Protein AF-0000000087744226 (afdb_homodimer)

Secondary structure (DSSP, 8-state):
-----HHHHHHHHHHHHHHHHHHHHHHHHHHHHHHHHHHHTBPPBTTBS---S-SS-SSB-SHHHHHHTSTT--HHHHHHHHHHHHHHHHHHHHHHHHHHHHHHHH---TTHHHHHHHHHHHHHS-GGGGHHHHHHHHHTTT-SGGGHHHHHHHHHHHTGGGG-HHHHHHHHHS-HHHHHHHHHTT--HHHHIIIIIHHHTHHHHHHHHHHHHHHHHH--HHHHHHHTT-GGG--HHHHHHHHHHSS-HHHHHHHHHHHHHHHHHHHHHHHHHHHHHHHHHHHHTTTT-/---S-HHHHHHHHHHHHHHHHHHHHHHHHHHHHHHHHHHHTBPPBTTBS---S-SS-SSB--HHHHHHTSTT--HHHHHHHHHHHHHHHHHHHHHHHHHHHHHHHH---TTHHHHHHHHHHHHHS-GGGGHHHHHHHHHTTT-SGGGHHHHHHHHHHHTGGGG-HHHHHHHHHS-HHHHHHHHHTT--HHHHIIIIIHHHTHHHHHHHHHHHHHHHHH--HHHHHHHTT-GGG--HHHHHHHHHHSS-HHHHHHHHHHHHHHHHHHHHHHHHHHHHHHHHHHHHTTTT-

Nearest PDB structures (foldseek):
  3puv-assembly1_G  TM=8.448E-01  e=1.034E-12  Escherichia coli K-12
  2r6g-assembly1_G  TM=8.530E-01  e=6.838E-12  Escherichia coli K-12
  4jbw-assembly2_I  TM=7.972E-01  e=7.660E-11  Escherichia coli K-12
  7cad-assembly1_B  TM=7.937E-01  e=3.753E-08  Mycolicibacterium smegmatis MC2 155
  8y5f-assembly1_C  TM=8.596E-01  e=2.780E-06  Escherichia coli

Organism: Butyrivibrio fibrisolvens (NCBI:txid831)

Sequence (578 aa):
MAEPKLHKQHNALGNAIAYILLVILSIIWLFPFVCIVLQSFRAPTEGGGGMVAYLIPKQFSLDSYRWLFSADSNFVRWFGNTFIIAFFIAIGQTCFVLMVSYALSRIRFAGRTLLMKFWLILGMFPGFLSMICLYFLLKNIGLTQAGAIPGLILVGVASSGMGYYVCKGFFDTIPKTLDEAARIDGASRARIFFTMLLPLSKPIIIYQALIAFMAPWCDYIFASYIAFGYSKSYNVAVGLYDWVNTNDYQGYFTRFCAGGVLIAVPITALFMSLQKYYVEGVTGGAVKGMAEPKLHKQHNALGNAIAYILLVILSIIWLFPFVCIVLQSFRAPTEGGGGMVAYLIPKQFSLDSYRWLFSADSNFVRWFGNTFIIAFFIAIGQTCFVLMVSYALSRIRFAGRTLLMKFWLILGMFPGFLSMICLYFLLKNIGLTQAGAIPGLILVGVASSGMGYYVCKGFFDTIPKTLDEAARIDGASRARIFFTMLLPLSKPIIIYQALIAFMAPWCDYIFASYIAFGYSKSYNVAVGLYDWVNTNDYQGYFTRFCAGGVLIAVPITALFMSLQKYYVEGVTGGAVKG

InterPro domains:
  IPR000515 ABC transporter type 1, transmembrane domain MetI-like [PF00528] (106-279)
  IPR000515 ABC transporter type 1, transmembrane domain MetI-like [PS50928] (79-274)
  IPR000515 ABC transporter type 1, transmembrane domain MetI-like [cd06261] (79-254)
  IPR035906 MetI-like superfamily [G3DSA:1.10.3720.10] (5-276)
  IPR035906 MetI-like superfamily [SSF161098] (11-289)
  IPR050901 Binding-protein-dependent ABC transporter permease [PTHR32243] (1-289)

Foldseek 3Di:
DPDPPPVVVVVVVVVVVVVVVVVVVVVVVCVVLLQLVQLLQADADPQASADDPDRHHPDGHNVLVVVCPDPVHCNVLLAVLLQLLLVLLLVLLLVLLLVLLLCLQQPDDPCSVVVLVVLLVVVVPDPLVCLVVLLVVCVVVPCFQVNVSVSSSVCSNVSNNSVNVVVSVVLNVPDCVVVVVVVVVPDDSVCCSPPPSCVLRLQVSLVSSLVSSCVSLQDASNSCVRSVPNVSNHHNNVVLVCCCPDPPSRHCVSSSSNSVVVSVVVSVVSCVVRVVSNVCSVVVVPPPD/DPDDPVVVVVVVVVVVVVVVVVVVVVVVVCVVLLQLVQLLQADADPQASADDPDRHHPDGHNVLVVVCPDPVHCNVLLAVLLQLLLVLLLVLLLVLLLVLLLCLQQPDDPCSVVVLVVLLVVVVPDPLVCLVVLLVVCVVVPCFQVNVSVSSSCCSNVSNNSVNVVVSVVLNVPDCVVVVVVVVVPDDSVCCSPPPSCVLRLQVSLVSSLVSSCVSLQDASNSCVRSVPNVSNHHNNNVLVCCCPPPPSRHCVSSSSNSVVVSVVVSVVSCVVRVVVNVCSVVVVPPPD

pLDDT: mean 85.24, std 14.45, range [29.61, 98.56]

Structure (mmCIF, N/CA/C/O backbone):
data_AF-0000000087744226-model_v1
#
loop_
_entity.id
_entity.type
_entity.pdbx_description
1 polymer 'Sugar ABC transporter permease'
#
loop_
_atom_site.group_PDB
_atom_site.id
_atom_site.type_symbol
_atom_site.label_atom_id
_atom_site.label_alt_id
_atom_site.label_comp_id
_atom_site.label_asym_id
_atom_site.label_entity_id
_atom_site.label_seq_id
_atom_site.pdbx_PDB_ins_code
_atom_site.Cartn_x
_atom_site.Cartn_y
_atom_site.Cartn_z
_atom_site.occupancy
_atom_site.B_iso_or_equiv
_atom_site.auth_seq_id
_atom_site.auth_comp_id
_atom_site.auth_asym_id
_atom_site.auth_atom_id
_atom_site.pdbx_PDB_model_num
ATOM 1 N N . MET A 1 1 ? -30.344 44.625 16.703 1 35.47 1 MET A N 1
ATOM 2 C CA . MET A 1 1 ? -30.25 44.281 15.289 1 35.47 1 MET A CA 1
ATOM 3 C C . MET A 1 1 ? -30.188 42.75 15.102 1 35.47 1 MET A C 1
ATOM 5 O O . MET A 1 1 ? -29.453 42.062 15.812 1 35.47 1 MET A O 1
ATOM 9 N N . ALA A 1 2 ? -31.25 42.156 14.57 1 42.09 2 ALA A N 1
ATOM 10 C CA . ALA A 1 2 ? -31.547 40.75 14.383 1 42.09 2 ALA A CA 1
ATOM 11 C C . ALA A 1 2 ? -30.406 40.031 13.664 1 42.09 2 ALA A C 1
ATOM 13 O O . ALA A 1 2 ? -30 40.438 12.578 1 42.09 2 ALA A O 1
ATOM 14 N N . GLU A 1 3 ? -29.453 39.438 14.25 1 42.97 3 GLU A N 1
ATOM 15 C CA . GLU A 1 3 ? -28.297 38.719 13.758 1 42.97 3 GLU A CA 1
ATOM 16 C C . GLU A 1 3 ? -28.688 37.719 12.656 1 42.97 3 GLU A C 1
ATOM 18 O O . GLU A 1 3 ? -29.703 37.031 12.766 1 42.97 3 GLU A O 1
ATOM 23 N N . PRO A 1 4 ? -28.391 37.969 11.352 1 43.38 4 PRO A N 1
ATOM 24 C CA . PRO A 1 4 ? -28.844 37.312 10.125 1 43.38 4 PRO A CA 1
ATOM 25 C C . PRO A 1 4 ? -28.984 35.781 10.281 1 43.38 4 PRO A C 1
ATOM 27 O O . PRO A 1 4 ? -28.016 35.094 10.609 1 43.38 4 PRO A O 1
ATOM 30 N N . LYS A 1 5 ? -30 35.219 10.672 1 45.22 5 LYS A N 1
ATOM 31 C CA . LYS A 1 5 ? -30.547 33.875 10.75 1 45.22 5 LYS A CA 1
ATOM 32 C C . LYS A 1 5 ? -30.328 33.094 9.445 1 45.22 5 LYS A C 1
ATOM 34 O O . LYS A 1 5 ? -30.609 31.906 9.375 1 45.22 5 LYS A O 1
ATOM 39 N N . LEU A 1 6 ? -30.438 33.719 8.305 1 45.56 6 LEU A N 1
ATOM 40 C CA . LEU A 1 6 ? -30.516 33.188 6.938 1 45.56 6 LEU A CA 1
ATOM 41 C C . LEU A 1 6 ? -29.312 32.312 6.633 1 45.56 6 LEU A C 1
ATOM 43 O O . LEU A 1 6 ? -29.422 31.375 5.824 1 45.56 6 LEU A O 1
ATOM 47 N N . HIS A 1 7 ? -28.109 32.625 7.105 1 47.34 7 HIS A N 1
ATOM 48 C CA . HIS A 1 7 ? -26.828 32.031 6.715 1 47.34 7 HIS A CA 1
ATOM 49 C C . HIS A 1 7 ? -26.625 30.656 7.328 1 47.34 7 HIS A C 1
ATOM 51 O O . HIS A 1 7 ? -25.766 29.891 6.891 1 47.34 7 HIS A O 1
ATOM 57 N N . LYS A 1 8 ? -27.5 30.422 8.414 1 50.66 8 LYS A N 1
ATOM 58 C CA . LYS A 1 8 ? -27.406 29.156 9.133 1 50.66 8 LYS A CA 1
ATOM 59 C C . LYS A 1 8 ? -28.078 28.031 8.352 1 50.66 8 LYS A C 1
ATOM 61 O O . LYS A 1 8 ? -27.625 26.891 8.406 1 50.66 8 LYS A O 1
ATOM 66 N N . GLN A 1 9 ? -29.203 28.344 7.648 1 52.25 9 GLN A N 1
ATOM 67 C CA . GLN A 1 9 ? -30.062 27.359 7.012 1 52.25 9 GLN A CA 1
ATOM 68 C C . GLN A 1 9 ? -29.359 26.688 5.828 1 52.25 9 GLN A C 1
ATOM 70 O O . GLN A 1 9 ? -29.516 25.5 5.594 1 52.25 9 GLN A O 1
ATOM 75 N N . HIS A 1 10 ? -28.703 27.484 4.961 1 56.56 10 HIS A N 1
ATOM 76 C CA . HIS A 1 10 ? -28.047 26.984 3.756 1 56.56 10 HIS A CA 1
ATOM 77 C C . HIS A 1 10 ? -26.938 26 4.102 1 56.56 10 HIS A C 1
ATOM 79 O O . HIS A 1 10 ? -26.719 25.016 3.381 1 56.56 10 HIS A O 1
ATOM 85 N N . ASN A 1 11 ? -26.516 26.078 5.367 1 68.31 11 ASN A N 1
ATOM 86 C CA . ASN A 1 11 ? -25.453 25.172 5.82 1 68.31 11 ASN A CA 1
ATOM 87 C C . ASN A 1 11 ? -26.016 23.828 6.262 1 68.31 11 ASN A C 1
ATOM 89 O O . ASN A 1 11 ? -25.375 22.797 6.082 1 68.31 11 ASN A O 1
ATOM 93 N N . ALA A 1 12 ? -27.406 23.891 6.492 1 74.94 12 ALA A N 1
ATOM 94 C CA . ALA A 1 12 ? -28.016 22.672 7.027 1 74.94 12 ALA A CA 1
ATOM 95 C C . ALA A 1 12 ? -28.297 21.672 5.922 1 74.94 12 ALA A C 1
ATOM 97 O O . ALA A 1 12 ? -28.062 20.469 6.098 1 74.94 12 ALA A O 1
ATOM 98 N N . LEU A 1 13 ? -28.766 22.188 4.766 1 77.56 13 LEU A N 1
ATOM 99 C CA . LEU A 1 13 ? -29.062 21.297 3.65 1 77.56 1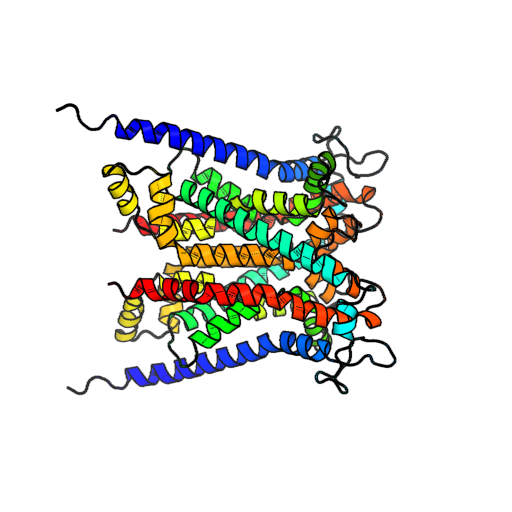3 LEU A CA 1
ATOM 100 C C . LEU A 1 13 ? -27.781 20.688 3.094 1 77.56 13 LEU A C 1
ATOM 102 O O . LEU A 1 13 ? -27.734 19.484 2.805 1 77.56 13 LEU A O 1
ATOM 106 N N . GLY A 1 14 ? -26.828 21.469 2.943 1 75.88 14 GLY A N 1
ATOM 107 C CA . GLY A 1 14 ? -25.531 20.969 2.484 1 75.88 14 GLY A CA 1
ATOM 108 C C . GLY A 1 14 ? -24.922 19.938 3.416 1 75.88 14 GLY A C 1
ATOM 109 O O . GLY A 1 14 ? -24.406 18.922 2.967 1 75.88 14 GLY A O 1
ATOM 110 N N . ASN A 1 15 ? -25.125 20.141 4.645 1 79.88 15 ASN A N 1
ATOM 111 C CA . ASN A 1 15 ? -24.641 19.203 5.645 1 79.88 15 ASN A CA 1
ATOM 112 C C . ASN A 1 15 ? -25.422 17.891 5.605 1 79.88 15 ASN A C 1
ATOM 114 O O . ASN A 1 15 ? -24.828 16.812 5.723 1 79.88 15 ASN A O 1
ATOM 118 N N . ALA A 1 16 ? -26.703 18.078 5.402 1 84.62 16 ALA A N 1
ATOM 119 C CA . ALA A 1 16 ? -27.547 16.891 5.34 1 84.62 16 ALA A CA 1
ATOM 120 C C . ALA A 1 16 ? -27.188 16.031 4.129 1 84.62 16 ALA A C 1
ATOM 122 O O . ALA A 1 16 ? -27.109 14.805 4.23 1 84.62 16 ALA A O 1
ATOM 123 N N . ILE A 1 17 ? -26.953 16.641 3.064 1 84.81 17 ILE A N 1
ATOM 124 C CA . ILE A 1 17 ? -26.609 15.93 1.838 1 84.81 17 ILE A CA 1
ATOM 125 C C . ILE A 1 17 ? -25.266 15.234 2.012 1 84.81 17 ILE A C 1
ATOM 127 O O . ILE A 1 17 ? -25.109 14.062 1.646 1 84.81 17 ILE A O 1
ATOM 131 N N . ALA A 1 18 ? -24.359 15.93 2.559 1 82.69 18 ALA A N 1
ATOM 132 C CA . ALA A 1 18 ? -23.047 15.352 2.801 1 82.69 18 ALA A CA 1
ATOM 133 C C . ALA A 1 18 ? -23.141 14.148 3.734 1 82.69 18 ALA A C 1
ATOM 135 O O . ALA A 1 18 ? -22.5 13.117 3.504 1 82.69 18 ALA A O 1
ATOM 136 N N . TYR A 1 19 ? -23.969 14.289 4.648 1 85.44 19 TYR A N 1
ATOM 137 C CA . TYR A 1 19 ? -24.156 13.211 5.613 1 85.44 19 TYR A CA 1
ATOM 138 C C . TYR A 1 19 ? -24.781 11.984 4.953 1 85.44 19 TYR A C 1
ATOM 140 O O . TYR A 1 19 ? -24.297 10.867 5.141 1 85.44 19 TYR A O 1
ATOM 148 N N . ILE A 1 20 ? -25.719 12.195 4.215 1 89.94 20 ILE A N 1
ATOM 149 C CA . ILE A 1 20 ? -26.406 11.109 3.537 1 89.94 20 ILE A CA 1
ATOM 150 C C . ILE A 1 20 ? -25.453 10.414 2.568 1 89.94 20 ILE A C 1
ATOM 152 O O . ILE A 1 20 ? -25.406 9.18 2.508 1 89.94 20 ILE A O 1
ATOM 156 N N . LEU A 1 21 ? -24.672 11.164 1.922 1 89.19 21 LEU A N 1
ATOM 157 C CA . LEU A 1 21 ? -23.703 10.609 0.974 1 89.19 21 LEU A CA 1
ATOM 158 C C . LEU A 1 21 ? -22.656 9.773 1.691 1 89.19 21 LEU A C 1
ATOM 160 O O . LEU A 1 21 ? -22.297 8.688 1.226 1 89.19 21 LEU A O 1
ATOM 164 N N . LEU A 1 22 ? -22.281 10.242 2.793 1 89.75 22 LEU A N 1
ATOM 165 C CA . LEU A 1 22 ? -21.266 9.516 3.545 1 89.75 22 LEU A CA 1
ATOM 166 C C . LEU A 1 22 ? -21.828 8.219 4.117 1 89.75 22 LEU A C 1
ATOM 168 O O . LEU A 1 22 ? -21.125 7.207 4.176 1 89.75 22 LEU A O 1
ATOM 172 N N . VAL A 1 23 ? -23.031 8.25 4.48 1 88.62 23 VAL A N 1
ATOM 173 C CA . VAL A 1 23 ? -23.672 7.051 5.016 1 88.62 23 VAL A CA 1
ATOM 174 C C . VAL A 1 23 ? -23.844 6.02 3.906 1 88.62 23 VAL A C 1
ATOM 176 O O . VAL A 1 23 ? -23.562 4.836 4.102 1 88.62 23 VAL A O 1
ATOM 179 N N . ILE A 1 24 ? -24.266 6.438 2.756 1 91.38 24 ILE A N 1
ATOM 180 C CA . ILE A 1 24 ? -24.438 5.547 1.614 1 91.38 24 ILE A CA 1
ATOM 181 C C . ILE A 1 24 ? -23.109 4.926 1.224 1 91.38 24 ILE A C 1
ATOM 183 O O . ILE A 1 24 ? -23.016 3.719 0.978 1 91.38 24 ILE A O 1
ATOM 187 N N . LEU A 1 25 ? -22.125 5.75 1.229 1 90.06 25 LEU A N 1
ATOM 188 C CA . LEU A 1 25 ? -20.781 5.258 0.92 1 90.06 25 LEU A CA 1
ATOM 189 C C . LEU A 1 25 ? -20.328 4.215 1.941 1 90.06 25 LEU A C 1
ATOM 191 O O . LEU A 1 25 ? -19.734 3.201 1.578 1 90.06 25 LEU A O 1
ATOM 195 N N . SER A 1 26 ? -20.641 4.445 3.141 1 90.12 26 SER A N 1
ATOM 196 C CA . SER A 1 26 ? -20.281 3.516 4.211 1 90.12 26 SER A CA 1
ATOM 197 C C . SER A 1 26 ? -20.953 2.16 4.004 1 90.12 26 SER A C 1
ATOM 199 O O . SER A 1 26 ? -20.312 1.118 4.176 1 90.12 26 SER A O 1
ATOM 201 N N . ILE A 1 27 ? -22.172 2.201 3.605 1 90.06 27 ILE A N 1
ATOM 202 C CA . ILE A 1 27 ? -22.922 0.97 3.385 1 90.06 27 ILE A CA 1
ATOM 203 C C . ILE A 1 27 ? -22.328 0.204 2.207 1 90.06 27 ILE A C 1
ATOM 205 O O . ILE A 1 27 ? -22.156 -1.015 2.277 1 90.06 27 ILE A O 1
ATOM 209 N N . ILE A 1 28 ? -21.953 0.88 1.232 1 89 28 ILE A N 1
ATOM 210 C CA . ILE A 1 28 ? -21.375 0.267 0.045 1 89 28 ILE A CA 1
ATOM 211 C C . ILE A 1 28 ? -20.031 -0.361 0.4 1 89 28 ILE A C 1
ATOM 213 O O . ILE A 1 28 ? -19.734 -1.488 -0.007 1 89 28 ILE A O 1
ATOM 217 N N . TRP A 1 29 ? -19.266 0.322 1.21 1 89.62 29 TRP A N 1
ATOM 218 C CA . TRP A 1 29 ? -17.938 -0.163 1.576 1 89.62 29 TRP A CA 1
ATOM 219 C C . TRP A 1 29 ? -18.031 -1.354 2.523 1 89.62 29 TRP A C 1
ATOM 221 O O . TRP A 1 29 ? -17.156 -2.221 2.535 1 89.62 29 TRP A O 1
ATOM 231 N N . LEU A 1 30 ? -19.109 -1.407 3.238 1 89.69 30 LEU A N 1
ATOM 232 C CA . LEU A 1 30 ? -19.281 -2.453 4.242 1 89.69 30 LEU A CA 1
ATOM 233 C C . LEU A 1 30 ? -19.719 -3.762 3.59 1 89.69 30 LEU A C 1
ATOM 235 O O . LEU A 1 30 ? -19.531 -4.836 4.164 1 89.69 30 LEU A O 1
ATOM 239 N N . PHE A 1 31 ? -20.219 -3.709 2.498 1 89.5 31 PHE A N 1
ATOM 240 C CA . PHE A 1 31 ? -20.891 -4.84 1.857 1 89.5 31 PHE A CA 1
ATOM 241 C C . PHE A 1 31 ? -19.922 -6.012 1.702 1 89.5 31 PHE A C 1
ATOM 243 O O . PHE A 1 31 ? -20.203 -7.121 2.164 1 89.5 31 PHE A O 1
ATOM 250 N N . PRO A 1 32 ? -18.766 -5.793 1.055 1 89.5 32 PRO A N 1
ATOM 251 C CA . PRO A 1 32 ? -17.875 -6.941 0.864 1 89.5 32 PRO A CA 1
ATOM 252 C C . PRO A 1 32 ? -17.406 -7.551 2.184 1 89.5 32 PRO A C 1
ATOM 254 O O . PRO A 1 32 ? -17.188 -8.766 2.27 1 89.5 32 PRO A O 1
ATOM 257 N N . PHE A 1 33 ? -17.281 -6.781 3.15 1 89.44 33 PHE A N 1
ATOM 258 C CA . PHE A 1 33 ? -16.812 -7.258 4.445 1 89.44 33 PHE A CA 1
ATOM 259 C C . PHE A 1 33 ? -17.906 -8.047 5.16 1 89.44 33 PHE A C 1
ATOM 261 O O . PHE A 1 33 ? -17.641 -9.062 5.801 1 89.44 33 PHE A O 1
ATOM 268 N N . VAL A 1 34 ? -19.078 -7.551 5.035 1 90.56 34 VAL A N 1
ATOM 269 C CA . VAL A 1 34 ? -20.219 -8.281 5.605 1 90.56 34 VAL A CA 1
ATOM 270 C C . VAL A 1 34 ? -20.344 -9.633 4.914 1 90.56 34 VAL A C 1
ATOM 272 O O . VAL A 1 34 ? -20.609 -10.648 5.57 1 90.56 34 VAL A O 1
ATOM 275 N N . CYS A 1 35 ? -20.156 -9.625 3.65 1 90.69 35 CYS A N 1
ATOM 276 C CA . CYS A 1 35 ? -20.219 -10.867 2.887 1 90.69 35 CYS A CA 1
ATOM 277 C C . CYS A 1 35 ? -19.188 -11.875 3.393 1 90.69 35 CYS A C 1
ATOM 279 O O . CYS A 1 35 ? -19.516 -13.047 3.604 1 90.69 35 CYS A O 1
ATOM 281 N N . ILE A 1 36 ? -18.016 -11.453 3.559 1 90.38 36 ILE A N 1
ATOM 282 C CA . ILE A 1 36 ? -16.938 -12.328 4.008 1 90.38 36 ILE A CA 1
ATOM 283 C C . ILE A 1 36 ? -17.266 -12.883 5.391 1 90.38 36 ILE A C 1
ATOM 285 O O . ILE A 1 36 ? -17.078 -14.078 5.648 1 90.38 36 ILE A O 1
ATOM 289 N N . VAL A 1 37 ? -17.781 -12.07 6.238 1 92.44 37 VAL A N 1
ATOM 290 C CA . VAL A 1 37 ? -18.109 -12.492 7.594 1 92.44 37 VAL A CA 1
ATOM 291 C C . VAL A 1 37 ? -19.25 -13.523 7.555 1 92.44 37 VAL A C 1
ATOM 293 O O . VAL A 1 37 ? -19.156 -14.57 8.195 1 92.44 37 VAL A O 1
ATOM 296 N N . LEU A 1 38 ? -20.25 -13.242 6.789 1 93.12 38 LEU A N 1
ATOM 297 C CA . LEU A 1 38 ? -21.391 -14.156 6.703 1 93.12 38 LEU A CA 1
ATOM 298 C C . LEU A 1 38 ? -20.969 -15.484 6.086 1 93.12 38 LEU A C 1
ATOM 300 O O . LEU A 1 38 ? -21.359 -16.547 6.578 1 93.12 38 LEU A O 1
ATOM 304 N N . GLN A 1 39 ? -20.156 -15.438 5.055 1 91.56 39 GLN A N 1
ATOM 305 C CA . GLN A 1 39 ? -19.719 -16.656 4.379 1 91.56 39 GLN A CA 1
ATOM 306 C C . GLN A 1 39 ? -18.781 -17.469 5.254 1 91.56 39 GLN A C 1
ATOM 308 O O . GLN A 1 39 ? -18.672 -18.688 5.105 1 91.56 39 GLN A O 1
ATOM 313 N N . SER A 1 40 ? -18.078 -16.797 6.145 1 92.88 40 SER A N 1
ATOM 314 C CA . SER A 1 40 ? -17.172 -17.5 7.047 1 92.88 40 SER A CA 1
ATOM 315 C C . SER A 1 40 ? -17.938 -18.406 8.008 1 92.88 40 SER A C 1
ATOM 317 O O . SER A 1 40 ? -17.375 -19.344 8.562 1 92.88 40 SER A O 1
ATOM 319 N N . PHE A 1 41 ? -19.266 -18.172 8.188 1 94.69 41 PHE A N 1
ATOM 320 C CA . PHE A 1 41 ? -20.094 -18.969 9.102 1 94.69 41 PHE A CA 1
ATOM 321 C C . PHE A 1 41 ? -21.016 -19.891 8.328 1 94.69 41 PHE A C 1
ATOM 323 O O . PHE A 1 41 ? -21.875 -20.547 8.914 1 94.69 41 PHE A O 1
ATOM 330 N N . ARG A 1 42 ? -20.859 -19.938 7.094 1 92.69 42 ARG A N 1
ATOM 331 C CA . ARG A 1 42 ? -21.734 -20.781 6.289 1 92.69 42 ARG A CA 1
ATOM 332 C C . ARG A 1 42 ? -21.344 -22.25 6.414 1 92.69 42 ARG A C 1
ATOM 334 O O . ARG A 1 42 ? -20.156 -22.594 6.359 1 92.69 42 ARG A O 1
ATOM 341 N N . ALA A 1 43 ? -22.281 -23.141 6.477 1 89 43 ALA A N 1
ATOM 342 C CA . ALA A 1 43 ? -22.047 -24.578 6.547 1 89 43 ALA A CA 1
ATOM 343 C C . ALA A 1 43 ? -21.656 -25.141 5.184 1 89 43 ALA A C 1
ATOM 345 O O . ALA A 1 43 ? -22.047 -24.594 4.145 1 89 43 ALA A O 1
ATOM 346 N N . PRO A 1 44 ? -20.781 -26.156 5.254 1 78.25 44 PRO A N 1
ATOM 347 C CA . PRO A 1 44 ? -20.391 -26.766 3.984 1 78.25 44 PRO A CA 1
ATOM 348 C C . PRO A 1 44 ? -21.578 -27.344 3.209 1 78.25 44 PRO A C 1
ATOM 350 O O . PRO A 1 44 ? -22.516 -27.859 3.809 1 78.25 44 PRO A O 1
ATOM 353 N N . THR A 1 45 ? -21.703 -26.875 2.018 1 71.38 45 THR A N 1
ATOM 354 C CA . THR A 1 45 ? -22.734 -27.422 1.158 1 71.38 45 THR A CA 1
ATOM 355 C C . THR A 1 45 ? -22.234 -28.656 0.426 1 71.38 45 THR A C 1
ATOM 357 O O . THR A 1 45 ? -21.031 -28.953 0.441 1 71.38 45 THR A O 1
ATOM 360 N N . GLU A 1 46 ? -23.172 -29.609 -0.013 1 58.28 46 GLU A N 1
ATOM 361 C CA . GLU A 1 46 ? -22.891 -30.891 -0.66 1 58.28 46 GLU A CA 1
ATOM 362 C C . GLU A 1 46 ? -21.75 -30.75 -1.673 1 58.28 46 GLU A C 1
ATOM 364 O O . GLU A 1 46 ? -21 -31.688 -1.893 1 58.28 46 GLU A O 1
ATOM 369 N N . GLY A 1 47 ? -21.453 -29.609 -2.033 1 54.12 47 GLY A N 1
ATOM 370 C CA . GLY A 1 47 ? -20.391 -29.438 -3.01 1 54.12 47 GLY A CA 1
ATOM 371 C C . GLY A 1 47 ? -19.203 -28.656 -2.475 1 54.12 47 GLY A C 1
ATOM 372 O O . GLY A 1 47 ? -18.328 -28.219 -3.24 1 54.12 47 GLY A O 1
ATOM 373 N N . GLY A 1 48 ? -19.203 -28.641 -1.207 1 57.16 48 GLY A N 1
ATOM 374 C CA . GLY A 1 48 ? -18.062 -28 -0.581 1 57.16 48 GLY A CA 1
ATOM 375 C C . GLY A 1 48 ? -18.328 -26.562 -0.182 1 57.16 48 GLY A C 1
ATOM 376 O O . GLY A 1 48 ? -19.484 -26.125 -0.117 1 57.16 48 GLY A O 1
ATOM 377 N N . GLY A 1 49 ? -17.469 -25.938 0.37 1 57.5 49 GLY A N 1
ATOM 378 C CA . GLY A 1 49 ? -17.547 -24.562 0.854 1 57.5 49 GLY A CA 1
ATOM 379 C C . GLY A 1 49 ? -17.391 -23.531 -0.246 1 57.5 49 GLY A C 1
ATOM 380 O O . GLY A 1 49 ? -16.719 -22.516 -0.054 1 57.5 49 GLY A O 1
ATOM 381 N N . GLY A 1 50 ? -17.984 -23.984 -1.447 1 63.66 50 GLY A N 1
ATOM 382 C CA . GLY A 1 50 ? -17.797 -23.125 -2.607 1 63.66 50 GLY A CA 1
ATOM 383 C C . GLY A 1 50 ? -18.672 -21.891 -2.594 1 63.66 50 GLY A C 1
ATOM 384 O O . GLY A 1 50 ? -19.406 -21.656 -1.632 1 63.66 50 GLY A O 1
ATOM 385 N N . MET A 1 51 ? -18.594 -21.078 -3.574 1 68.94 51 MET A N 1
ATOM 386 C CA . MET A 1 51 ? -19.328 -19.828 -3.676 1 68.94 51 MET A CA 1
ATOM 387 C C . MET A 1 51 ? -20.797 -20.094 -3.998 1 68.94 51 MET A C 1
ATOM 389 O O . MET A 1 51 ? -21.125 -21.016 -4.738 1 68.94 51 MET A O 1
ATOM 393 N N . VAL A 1 52 ? -21.594 -19.406 -3.234 1 73.69 52 VAL A N 1
ATOM 394 C CA . VAL A 1 52 ? -23.031 -19.531 -3.445 1 73.69 52 VAL A CA 1
ATOM 395 C C . VAL A 1 52 ? -23.625 -18.172 -3.838 1 73.69 52 VAL A C 1
ATOM 397 O O . VAL A 1 52 ? -22.969 -17.141 -3.707 1 73.69 52 VAL A O 1
ATOM 400 N N . ALA A 1 53 ? -24.891 -18.172 -4.305 1 73.75 53 ALA A N 1
ATOM 401 C CA . ALA A 1 53 ? -25.531 -16.969 -4.824 1 73.75 53 ALA A CA 1
ATOM 402 C C . ALA A 1 53 ? -26.281 -16.219 -3.717 1 73.75 53 ALA A C 1
ATOM 404 O O . ALA A 1 53 ? -26.812 -15.125 -3.941 1 73.75 53 ALA A O 1
ATOM 405 N N . TYR A 1 54 ? -26.234 -16.844 -2.547 1 79.25 54 TYR A N 1
ATOM 406 C CA . TYR A 1 54 ? -26.938 -16.188 -1.456 1 79.25 54 TYR A CA 1
ATOM 407 C C . TYR A 1 54 ? -25.969 -15.594 -0.442 1 79.25 54 TYR A C 1
ATOM 409 O O . TYR A 1 54 ? -24.875 -16.125 -0.24 1 79.25 54 TYR A O 1
ATOM 417 N N . LEU A 1 55 ? -26.406 -14.555 0.12 1 83 55 LEU A N 1
ATOM 418 C CA . LEU A 1 55 ? -25.547 -13.82 1.056 1 83 55 LEU A CA 1
ATOM 419 C C . LEU A 1 55 ? -25.688 -14.391 2.465 1 83 55 LEU A C 1
ATOM 421 O O . LEU A 1 55 ? -24.672 -14.711 3.104 1 83 55 LEU A O 1
ATOM 425 N N . ILE A 1 56 ? -26.906 -14.594 2.902 1 88 56 ILE A N 1
ATOM 426 C CA . ILE A 1 56 ? -27.141 -15.094 4.25 1 88 56 ILE A CA 1
ATOM 427 C C . ILE A 1 56 ? -27.078 -16.625 4.25 1 88 56 ILE A C 1
ATOM 429 O O . ILE A 1 56 ? -27.812 -17.281 3.504 1 88 56 ILE A O 1
ATOM 433 N N . PRO A 1 57 ? -26.203 -17.078 5.02 1 90.38 57 PRO A N 1
ATOM 434 C CA . PRO A 1 57 ? -26.094 -18.531 5.055 1 90.38 57 PRO A CA 1
ATOM 435 C C . PRO A 1 57 ? -27.422 -19.219 5.391 1 90.38 57 PRO A C 1
ATOM 437 O O . PRO A 1 57 ? -28.156 -18.75 6.266 1 90.38 57 PRO A O 1
ATOM 440 N N . LYS A 1 58 ? -27.719 -20.266 4.727 1 89.44 58 LYS A N 1
ATOM 441 C CA . LYS A 1 58 ? -28.891 -21.062 5.031 1 89.44 58 LYS A CA 1
ATOM 442 C C . LYS A 1 58 ? -28.703 -21.859 6.32 1 89.44 58 LYS A C 1
ATOM 444 O O . LYS A 1 58 ? -29.656 -22.031 7.094 1 89.44 58 LYS A O 1
ATOM 449 N N . GLN A 1 59 ? -27.5 -22.297 6.48 1 91.69 59 GLN A N 1
ATOM 450 C CA . GLN A 1 59 ? -27.109 -22.969 7.715 1 91.69 59 GLN A CA 1
ATOM 451 C C . GLN A 1 59 ? -25.781 -22.422 8.234 1 91.69 59 GLN A C 1
ATOM 453 O O . GLN A 1 59 ? -24.781 -22.375 7.496 1 91.69 59 GLN A O 1
ATOM 458 N N . PHE A 1 60 ? -25.891 -22 9.43 1 94 60 PHE A N 1
ATOM 459 C CA . PHE A 1 60 ? -24.703 -21.453 10.078 1 94 60 PHE A CA 1
ATOM 460 C C . PHE A 1 60 ? -23.875 -22.578 10.695 1 94 60 PHE A C 1
ATOM 462 O O . PHE A 1 60 ? -24.422 -23.562 11.203 1 94 60 PHE A O 1
ATOM 469 N N . SER A 1 61 ? -22.562 -22.438 10.555 1 94.12 61 SER A N 1
ATOM 470 C CA . SER A 1 61 ? -21.656 -23.438 11.141 1 94.12 61 SER A CA 1
ATOM 471 C C . SER A 1 61 ? -20.312 -22.812 11.5 1 94.12 61 SER A C 1
ATOM 473 O O . SER A 1 61 ? -19.984 -21.719 11.039 1 94.12 61 SER A O 1
ATOM 475 N N . LEU A 1 62 ? -19.609 -23.5 12.406 1 94.88 62 LEU A N 1
ATOM 476 C CA . LEU A 1 62 ? -18.25 -23.109 12.773 1 94.88 62 LEU A CA 1
ATOM 477 C C . LEU A 1 62 ? -17.219 -24.047 12.172 1 94.88 62 LEU A C 1
ATOM 479 O O . LEU A 1 62 ? -16.062 -24.078 12.602 1 94.88 62 LEU A O 1
ATOM 483 N N . ASP A 1 63 ? -17.641 -24.766 11.164 1 93.38 63 ASP A N 1
ATOM 484 C CA . ASP A 1 63 ? -16.797 -25.797 10.57 1 93.38 63 ASP A CA 1
ATOM 485 C C . ASP A 1 63 ? -15.523 -25.203 9.992 1 93.38 63 ASP A C 1
ATOM 487 O O . ASP A 1 63 ? -14.43 -25.75 10.164 1 93.38 63 ASP A O 1
ATOM 491 N N . SER A 1 64 ? -15.711 -24.078 9.312 1 93.56 64 SER A N 1
ATOM 492 C CA . SER A 1 64 ? -14.547 -23.438 8.719 1 93.56 64 SER A CA 1
ATOM 493 C C . SER A 1 64 ? -13.539 -23.016 9.789 1 93.56 64 SER A C 1
ATOM 495 O O . SER A 1 64 ? -12.336 -23.188 9.617 1 93.56 64 SER A O 1
ATOM 497 N N . TYR A 1 65 ? -14.062 -22.578 10.898 1 95.75 65 TYR A N 1
ATOM 498 C CA . TYR A 1 65 ? -13.188 -22.156 11.984 1 95.75 65 TYR A CA 1
ATOM 499 C C . TYR A 1 65 ? -12.531 -23.359 12.656 1 95.75 65 TYR A C 1
ATOM 501 O O . TYR A 1 65 ? -11.344 -23.328 12.992 1 95.75 65 TYR A O 1
ATOM 509 N N . ARG A 1 66 ? -13.258 -24.375 12.812 1 95.56 66 ARG A N 1
ATOM 510 C CA . ARG A 1 66 ? -12.695 -25.594 13.383 1 95.56 66 ARG A CA 1
ATOM 511 C C . ARG A 1 66 ? -11.578 -26.141 12.508 1 95.56 66 ARG A C 1
ATOM 513 O O . ARG A 1 66 ? -10.539 -26.578 13.016 1 95.56 66 ARG A O 1
ATOM 520 N N . TRP A 1 67 ? -11.773 -26.094 11.258 1 93.56 67 TRP A N 1
ATOM 521 C CA . TRP A 1 67 ? -10.781 -26.594 10.328 1 93.56 67 TRP A CA 1
ATOM 522 C C . TRP A 1 67 ? -9.508 -25.75 10.367 1 93.56 67 TRP A C 1
ATOM 524 O O . TRP A 1 67 ? -8.398 -26.281 10.328 1 93.56 67 TRP A O 1
ATOM 534 N N . LEU A 1 68 ? -9.656 -24.453 10.469 1 95.38 68 LEU A N 1
ATOM 535 C CA . LEU A 1 68 ? -8.508 -23.562 10.5 1 95.38 68 LEU A CA 1
ATOM 536 C C . LEU A 1 68 ? -7.582 -23.906 11.656 1 95.38 68 LEU A C 1
ATOM 538 O O . LEU A 1 68 ? -6.363 -23.75 11.547 1 95.38 68 LEU A O 1
ATOM 542 N N . PHE A 1 69 ? -8.156 -24.422 12.781 1 97 69 PHE A N 1
ATOM 543 C CA . PHE A 1 69 ? -7.359 -24.688 13.977 1 97 69 PHE A CA 1
ATOM 544 C C . PHE A 1 69 ? -7.047 -26.172 14.109 1 97 69 PHE A C 1
ATOM 546 O O . PHE A 1 69 ? -6.43 -26.594 15.086 1 97 69 PHE A O 1
ATOM 553 N N . SER A 1 70 ? -7.426 -26.906 13.125 1 95.12 70 SER A N 1
ATOM 554 C CA . SER A 1 70 ? -7.156 -28.344 13.148 1 95.12 70 SER A CA 1
ATOM 555 C C . SER A 1 70 ? -5.738 -28.641 12.68 1 95.12 70 SER A C 1
ATOM 557 O O . SER A 1 70 ? -5.059 -27.781 12.133 1 95.12 70 SER A O 1
ATOM 559 N N . ALA A 1 71 ? -5.297 -29.859 12.789 1 92.94 71 ALA A N 1
ATOM 560 C CA . ALA A 1 71 ? -3.963 -30.328 12.398 1 92.94 71 ALA A CA 1
ATOM 561 C C . ALA A 1 71 ? -3.824 -30.391 10.883 1 92.94 71 ALA A C 1
ATOM 563 O O . ALA A 1 71 ? -2.709 -30.406 10.359 1 92.94 71 ALA A O 1
ATOM 564 N N . ASP A 1 72 ? -4.969 -30.375 10.242 1 91.19 72 ASP A N 1
ATOM 565 C CA . ASP A 1 72 ? -4.965 -30.5 8.789 1 91.19 72 ASP A CA 1
ATOM 566 C C . ASP A 1 72 ? -4.684 -29.156 8.117 1 91.19 72 ASP A C 1
ATOM 568 O O . ASP A 1 72 ? -4.477 -29.109 6.902 1 91.19 72 ASP A O 1
ATOM 572 N N . SER A 1 73 ? -4.703 -28.141 8.938 1 92.25 73 SER A N 1
ATOM 573 C CA . SER A 1 73 ? -4.5 -26.812 8.391 1 92.25 73 SER A CA 1
ATOM 574 C C . SER A 1 73 ? -3.197 -26.203 8.891 1 92.25 73 SER A C 1
ATOM 576 O O . SER A 1 73 ? -2.83 -26.359 10.055 1 92.25 73 SER A O 1
ATOM 578 N N . ASN A 1 74 ? -2.502 -25.5 8.062 1 95.56 74 ASN A N 1
ATOM 579 C CA . ASN A 1 74 ? -1.297 -24.766 8.438 1 95.56 74 ASN A CA 1
ATOM 580 C C . ASN A 1 74 ? -1.606 -23.312 8.789 1 95.56 74 ASN A C 1
ATOM 582 O O . ASN A 1 74 ? -0.694 -22.5 8.938 1 95.56 74 ASN A O 1
ATOM 586 N N . PHE A 1 75 ? -2.855 -23.031 8.961 1 96.38 75 PHE A N 1
ATOM 587 C CA . PHE A 1 75 ? -3.307 -21.656 9.125 1 96.38 75 PHE A CA 1
ATOM 588 C C . PHE A 1 75 ? -2.695 -21.047 10.375 1 96.38 75 PHE A C 1
ATOM 590 O O . PHE A 1 75 ? -2.197 -19.906 10.336 1 96.38 75 PHE A O 1
ATOM 597 N N . VAL A 1 76 ? -2.715 -21.766 11.469 1 97.5 76 VAL A N 1
ATOM 598 C CA . VAL A 1 76 ? -2.227 -21.234 12.734 1 97.5 76 VAL A CA 1
ATOM 599 C C . VAL A 1 76 ? -0.75 -20.875 12.602 1 97.5 76 VAL A C 1
ATOM 601 O O . VAL A 1 76 ? -0.321 -19.812 13.086 1 97.5 76 VAL A O 1
ATOM 604 N N . ARG A 1 77 ? -0.02 -21.703 11.969 1 97.56 77 ARG A N 1
ATOM 605 C CA . ARG A 1 77 ? 1.394 -21.422 11.734 1 97.56 77 ARG A CA 1
ATOM 606 C C . ARG A 1 77 ? 1.572 -20.188 10.852 1 97.56 77 ARG A C 1
ATOM 608 O O . ARG A 1 77 ? 2.365 -19.297 11.172 1 97.56 77 ARG A O 1
ATOM 615 N N . TRP A 1 78 ? 0.882 -20.125 9.75 1 97.69 78 TRP A N 1
ATOM 616 C CA . TRP A 1 78 ? 0.982 -19 8.828 1 97.69 78 TRP A CA 1
ATOM 617 C C . TRP A 1 78 ? 0.57 -17.703 9.508 1 97.69 78 TRP A C 1
ATOM 619 O O . TRP A 1 78 ? 1.186 -16.656 9.289 1 97.69 78 TRP A O 1
ATOM 629 N N . PHE A 1 79 ? -0.482 -17.828 10.297 1 97.81 79 PHE A N 1
ATOM 630 C CA . PHE A 1 79 ? -0.933 -16.688 11.078 1 97.81 79 PHE A CA 1
ATOM 631 C C . PHE A 1 79 ? 0.154 -16.234 12.039 1 97.81 79 PHE A C 1
ATOM 633 O O . PHE A 1 79 ? 0.462 -15.039 12.117 1 97.81 79 PHE A O 1
ATOM 640 N N . GLY A 1 80 ? 0.71 -17.125 12.734 1 98 80 GLY A N 1
ATOM 641 C CA . GLY A 1 80 ? 1.81 -16.812 13.633 1 98 80 GLY A CA 1
ATOM 642 C C . GLY A 1 80 ? 3.004 -16.203 12.922 1 98 80 GLY A C 1
ATOM 643 O O . GLY A 1 80 ? 3.584 -15.219 13.398 1 98 80 GLY A O 1
ATOM 644 N N . ASN A 1 81 ? 3.418 -16.781 11.789 1 98.5 81 ASN A N 1
ATOM 645 C CA . ASN A 1 81 ? 4.496 -16.219 10.977 1 98.5 81 ASN A CA 1
ATOM 646 C C . ASN A 1 81 ? 4.223 -14.758 10.633 1 98.5 81 ASN A C 1
ATOM 648 O O . ASN A 1 81 ? 5.105 -13.914 10.758 1 98.5 81 ASN A O 1
ATOM 652 N N . THR A 1 82 ? 3.008 -14.531 10.203 1 98.12 82 THR A N 1
ATOM 653 C CA . THR A 1 82 ? 2.635 -13.18 9.789 1 98.12 82 THR A CA 1
ATOM 654 C C . THR A 1 82 ? 2.699 -12.219 10.977 1 98.12 82 THR A C 1
ATOM 656 O O . THR A 1 82 ? 3.184 -11.094 10.844 1 98.12 82 THR A O 1
ATOM 659 N N . PHE A 1 83 ? 2.186 -12.695 12.078 1 98.06 83 PHE A N 1
ATOM 660 C CA . PHE A 1 83 ? 2.205 -11.852 13.273 1 98.06 83 PHE A CA 1
ATOM 661 C C . PHE A 1 83 ? 3.637 -11.492 13.656 1 98.06 83 PHE A C 1
ATOM 663 O O . PHE A 1 83 ? 3.926 -10.336 13.977 1 98.06 83 PHE A O 1
ATOM 670 N N . ILE A 1 84 ? 4.512 -12.422 13.641 1 98.44 84 ILE A N 1
ATOM 671 C CA . ILE A 1 84 ? 5.918 -12.195 13.969 1 98.44 84 ILE A CA 1
ATOM 672 C C . ILE A 1 84 ? 6.52 -11.195 12.984 1 98.44 84 ILE A C 1
ATOM 674 O O . ILE A 1 84 ? 7.168 -10.227 13.391 1 98.44 84 ILE A O 1
ATOM 678 N N . ILE A 1 85 ? 6.316 -11.398 11.711 1 98.56 85 ILE A N 1
ATOM 679 C CA . ILE A 1 85 ? 6.824 -10.5 10.672 1 98.56 85 ILE A CA 1
ATOM 680 C C . ILE A 1 85 ? 6.277 -9.094 10.891 1 98.56 85 ILE A C 1
ATOM 682 O O . ILE A 1 85 ? 7.035 -8.117 10.906 1 98.56 85 ILE A O 1
ATOM 686 N N . ALA A 1 86 ? 4.973 -9.055 11.062 1 97.81 86 ALA A N 1
ATOM 687 C CA . ALA A 1 86 ? 4.297 -7.766 11.227 1 97.81 86 ALA A CA 1
ATOM 688 C C . ALA A 1 86 ? 4.812 -7.035 12.461 1 97.81 86 ALA A C 1
ATOM 690 O O . ALA A 1 86 ? 5.016 -5.816 12.43 1 97.81 86 ALA A O 1
ATOM 691 N N . PHE A 1 87 ? 4.965 -7.73 13.516 1 97.88 87 PHE A N 1
ATOM 692 C CA . PHE A 1 87 ? 5.418 -7.145 14.773 1 97.88 87 PHE A CA 1
ATOM 693 C C . PHE A 1 87 ? 6.797 -6.516 14.617 1 97.88 87 PHE A C 1
ATOM 695 O O . PHE A 1 87 ? 6.992 -5.344 14.938 1 97.88 87 PHE A O 1
ATOM 702 N N . PHE A 1 88 ? 7.73 -7.215 14.102 1 98.44 88 PHE A N 1
ATOM 703 C CA . PHE A 1 88 ? 9.102 -6.73 13.977 1 98.44 88 PHE A CA 1
ATOM 704 C C . PHE A 1 88 ? 9.203 -5.668 12.891 1 98.44 88 PHE A C 1
ATOM 706 O O . PHE A 1 88 ? 9.969 -4.715 13.016 1 98.44 88 PHE A O 1
ATOM 713 N N . ILE A 1 89 ? 8.43 -5.797 11.852 1 97.94 89 ILE A N 1
ATOM 714 C CA . ILE A 1 89 ? 8.422 -4.785 10.797 1 97.94 89 ILE A CA 1
ATOM 715 C C . ILE A 1 89 ? 7.82 -3.488 11.336 1 97.94 89 ILE A C 1
ATOM 717 O O . ILE A 1 89 ? 8.328 -2.4 11.062 1 97.94 89 ILE A O 1
ATOM 721 N N . ALA A 1 90 ? 6.746 -3.627 12.062 1 97 90 ALA A N 1
ATOM 722 C CA . ALA A 1 90 ? 6.121 -2.434 12.633 1 97 90 ALA A CA 1
ATOM 723 C C . ALA A 1 90 ? 7.113 -1.645 13.477 1 97 90 ALA A C 1
ATOM 725 O O . ALA A 1 90 ? 7.223 -0.424 13.344 1 97 90 ALA A O 1
ATOM 726 N N . ILE A 1 91 ? 7.852 -2.27 14.297 1 97.44 91 ILE A N 1
ATOM 727 C CA . ILE A 1 91 ? 8.812 -1.619 15.188 1 97.44 91 ILE A CA 1
ATOM 728 C C . ILE A 1 91 ? 9.992 -1.102 14.375 1 97.44 91 ILE A C 1
ATOM 730 O O . ILE A 1 91 ? 10.344 0.079 14.461 1 97.44 91 ILE A O 1
ATOM 734 N N . GLY A 1 92 ? 10.578 -1.976 13.609 1 97.69 92 GLY A N 1
ATOM 735 C CA . GLY A 1 92 ? 11.766 -1.619 12.852 1 97.69 92 GLY A CA 1
ATOM 736 C C . GLY A 1 92 ? 11.516 -0.538 11.82 1 97.69 92 GLY A C 1
ATOM 737 O O . GLY A 1 92 ? 12.281 0.42 11.711 1 97.69 92 GLY A O 1
ATOM 738 N N . GLN A 1 93 ? 10.461 -0.7 11.055 1 97.31 93 GLN A N 1
ATOM 739 C CA . GLN A 1 93 ? 10.125 0.263 10.016 1 97.31 93 GLN A CA 1
ATOM 740 C C . GLN A 1 93 ? 9.789 1.627 10.609 1 97.31 93 GLN A C 1
ATOM 742 O O . GLN A 1 93 ? 10.18 2.662 10.062 1 97.31 93 GLN A O 1
ATOM 747 N N . THR A 1 94 ? 8.992 1.587 11.648 1 96.69 94 THR A N 1
ATOM 748 C CA . THR A 1 94 ? 8.633 2.848 12.289 1 96.69 94 THR A CA 1
ATOM 749 C C . THR A 1 94 ? 9.883 3.58 12.781 1 96.69 94 THR A C 1
ATOM 751 O O . THR A 1 94 ? 10.062 4.766 12.492 1 96.69 94 THR A O 1
ATOM 754 N N . CYS A 1 95 ? 10.742 2.908 13.445 1 95.88 95 CYS A N 1
ATOM 755 C CA . CYS A 1 95 ? 11.984 3.506 13.93 1 95.88 95 CYS A CA 1
ATOM 756 C C . CYS A 1 95 ? 12.828 4.027 12.773 1 95.88 95 CYS A C 1
ATOM 758 O O . CYS A 1 95 ? 13.297 5.168 12.805 1 95.88 95 CYS A O 1
ATOM 760 N N . PHE A 1 96 ? 12.922 3.229 11.781 1 96.12 96 PHE A N 1
ATOM 761 C CA . PHE A 1 96 ? 13.789 3.562 10.656 1 96.12 96 PHE A CA 1
ATOM 762 C C . PHE A 1 96 ? 13.242 4.758 9.891 1 96.12 96 PHE A C 1
ATOM 764 O O . PHE A 1 96 ? 13.977 5.699 9.586 1 96.12 96 PHE A O 1
ATOM 771 N N . VAL A 1 97 ? 12.023 4.77 9.617 1 96.38 97 VAL A N 1
ATOM 772 C CA . VAL A 1 97 ? 11.391 5.852 8.867 1 96.38 97 VAL A CA 1
ATOM 773 C C . VAL A 1 97 ? 11.461 7.148 9.672 1 96.38 97 VAL A C 1
ATOM 775 O O . VAL A 1 97 ? 11.742 8.211 9.117 1 96.38 97 VAL A O 1
ATOM 778 N N . LEU A 1 98 ? 11.203 7.074 10.945 1 95.75 98 LEU A N 1
ATOM 779 C CA . LEU A 1 98 ? 11.258 8.266 11.781 1 95.75 98 LEU A CA 1
ATOM 780 C C . LEU A 1 98 ? 12.68 8.836 11.82 1 95.75 98 LEU A C 1
ATOM 782 O O . LEU A 1 98 ? 12.867 10.047 11.758 1 95.75 98 LEU A O 1
ATOM 786 N N . MET A 1 99 ? 13.633 7.957 11.93 1 93.44 99 MET A N 1
ATOM 787 C CA . MET A 1 99 ? 15.023 8.406 11.977 1 93.44 99 MET A CA 1
ATOM 788 C C . MET A 1 99 ? 15.422 9.07 10.664 1 93.44 99 MET A C 1
ATOM 790 O O . MET A 1 99 ? 16.031 10.141 10.664 1 93.44 99 MET A O 1
ATOM 794 N N . VAL A 1 100 ? 15.102 8.438 9.578 1 94 100 VAL A N 1
ATOM 795 C CA . VAL A 1 100 ? 15.414 8.992 8.266 1 94 100 VAL A CA 1
ATOM 796 C C . VAL A 1 100 ? 14.672 10.312 8.078 1 94 100 VAL A C 1
ATOM 798 O O . VAL A 1 100 ? 15.25 11.297 7.613 1 94 100 VAL A O 1
ATOM 801 N N . SER A 1 101 ? 13.406 10.328 8.43 1 94.06 101 SER A N 1
ATOM 802 C CA . SER A 1 101 ? 12.594 11.531 8.32 1 94.06 101 SER A CA 1
ATOM 803 C C . SER A 1 101 ? 13.172 12.672 9.148 1 94.06 101 SER A C 1
ATOM 805 O O . SER A 1 101 ? 13.18 13.828 8.711 1 94.06 101 SER A O 1
ATOM 807 N N . TYR A 1 102 ? 13.641 12.367 10.344 1 93.12 102 TYR A N 1
ATOM 808 C CA . TYR A 1 102 ? 14.266 13.375 11.203 1 93.12 102 TYR A CA 1
ATOM 809 C C . TYR A 1 102 ? 15.508 13.961 10.539 1 93.12 102 TYR A C 1
ATOM 811 O O . TYR A 1 102 ? 15.68 15.18 10.5 1 93.12 102 TYR A O 1
ATOM 819 N N . ALA A 1 103 ? 16.328 13.086 10.102 1 91.81 103 ALA A N 1
ATOM 820 C CA . ALA A 1 103 ? 17.562 13.531 9.453 1 91.81 103 ALA A CA 1
ATOM 821 C C . ALA A 1 103 ? 17.25 14.438 8.258 1 91.81 103 ALA A C 1
ATOM 823 O O . ALA A 1 103 ? 17.875 15.492 8.102 1 91.81 103 ALA A O 1
ATOM 824 N N . LEU A 1 104 ? 16.281 14.125 7.516 1 91.62 104 LEU A N 1
ATOM 825 C CA . LEU A 1 104 ? 15.961 14.867 6.301 1 91.62 104 LEU A CA 1
ATOM 826 C C . LEU A 1 104 ? 15.211 16.156 6.633 1 91.62 104 LEU A C 1
ATOM 828 O O . LEU A 1 104 ? 15.25 17.125 5.863 1 91.62 104 LEU A O 1
ATOM 832 N N . SER A 1 105 ? 14.539 16.141 7.719 1 91.38 105 SER A N 1
ATOM 833 C CA . SER A 1 105 ? 13.789 17.328 8.133 1 91.38 105 SER A CA 1
ATOM 834 C C . SER A 1 105 ? 14.695 18.344 8.805 1 91.38 105 SER A C 1
ATOM 836 O O . SER A 1 105 ? 14.555 19.547 8.578 1 91.38 105 SER A O 1
ATOM 838 N N . ARG A 1 106 ? 15.641 17.891 9.609 1 90.25 106 ARG A N 1
ATOM 839 C CA . ARG A 1 106 ? 16.328 18.812 10.516 1 90.25 106 ARG A CA 1
ATOM 840 C C . ARG A 1 106 ? 17.766 19.031 10.078 1 90.25 106 ARG A C 1
ATOM 842 O O . ARG A 1 106 ? 18.359 20.094 10.352 1 90.25 106 ARG A O 1
ATOM 849 N N . ILE A 1 107 ? 18.375 18.078 9.531 1 86.94 107 ILE A N 1
ATOM 850 C CA . ILE A 1 107 ? 19.781 18.188 9.188 1 86.94 107 ILE A CA 1
ATOM 851 C C . ILE A 1 107 ? 19.922 18.719 7.758 1 86.94 107 ILE A C 1
ATOM 853 O O . ILE A 1 107 ? 19.25 18.234 6.844 1 86.94 107 ILE A O 1
ATOM 857 N N . ARG A 1 108 ? 20.75 19.719 7.625 1 84.69 108 ARG A N 1
ATOM 858 C CA . ARG A 1 108 ? 21 20.281 6.305 1 84.69 108 ARG A CA 1
ATOM 859 C C . ARG A 1 108 ? 22.375 19.891 5.785 1 84.69 108 ARG A C 1
ATOM 861 O O . ARG A 1 108 ? 23.375 19.953 6.512 1 84.69 108 ARG A O 1
ATOM 868 N N . PHE A 1 109 ? 22.422 19.234 4.723 1 85.25 109 PHE A N 1
ATOM 869 C CA . PHE A 1 109 ? 23.672 18.828 4.09 1 85.25 109 PHE A CA 1
ATOM 870 C C . PHE A 1 109 ? 23.562 18.938 2.574 1 85.25 109 PHE A C 1
ATOM 872 O O . PHE A 1 109 ? 22.469 19.047 2.025 1 85.25 109 PHE A O 1
ATOM 879 N N . ALA A 1 110 ? 24.719 19 1.961 1 85.5 110 ALA A N 1
ATOM 880 C CA . ALA A 1 110 ? 24.766 19.141 0.508 1 85.5 110 ALA A CA 1
ATOM 881 C C . ALA A 1 110 ? 24.172 17.922 -0.182 1 85.5 110 ALA A C 1
ATOM 883 O O . ALA A 1 110 ? 24.469 16.781 0.196 1 85.5 110 ALA A O 1
ATOM 884 N N . GLY A 1 111 ? 23.281 18.078 -1.186 1 88 111 GLY A N 1
ATOM 885 C CA . GLY A 1 111 ? 22.688 17 -1.952 1 88 111 GLY A CA 1
ATOM 886 C C . GLY A 1 111 ? 21.438 16.438 -1.314 1 88 111 GLY A C 1
ATOM 887 O O . GLY A 1 111 ? 20.875 15.438 -1.792 1 88 111 GLY A O 1
ATOM 888 N N . ARG A 1 112 ? 21.047 16.969 -0.234 1 88 112 ARG A N 1
ATOM 889 C CA . ARG A 1 112 ? 19.875 16.516 0.513 1 88 112 ARG A CA 1
ATOM 890 C C . ARG A 1 112 ? 18.641 16.484 -0.378 1 88 112 ARG A C 1
ATOM 892 O O . ARG A 1 112 ? 17.922 15.484 -0.409 1 88 112 ARG A O 1
ATOM 899 N N . THR A 1 113 ? 18.422 17.531 -1.108 1 85.75 113 THR A N 1
ATOM 900 C CA . THR A 1 113 ? 17.25 17.641 -1.968 1 85.75 113 THR A CA 1
ATOM 901 C C . THR A 1 113 ? 17.297 16.594 -3.076 1 85.75 113 THR A C 1
ATOM 903 O O . THR A 1 113 ? 16.281 15.953 -3.381 1 85.75 113 THR A O 1
ATOM 906 N N . LEU A 1 114 ? 18.438 16.406 -3.598 1 86.19 114 LEU A N 1
ATOM 907 C CA . LEU A 1 114 ? 18.609 15.398 -4.633 1 86.19 114 LEU A CA 1
ATOM 908 C C . LEU A 1 114 ? 18.344 14.008 -4.078 1 86.19 114 LEU A C 1
ATOM 910 O O . LEU A 1 114 ? 17.672 13.188 -4.73 1 86.19 114 LEU A O 1
ATOM 914 N N . LEU A 1 115 ? 18.844 13.789 -2.924 1 88.31 115 LEU A N 1
ATOM 915 C CA . LEU A 1 115 ? 18.625 12.5 -2.277 1 88.31 115 LEU A CA 1
ATOM 916 C C . LEU A 1 115 ? 17.156 12.258 -2.023 1 88.31 115 LEU A C 1
ATOM 918 O O . LEU A 1 115 ? 16.641 11.164 -2.283 1 88.31 115 LEU A O 1
ATOM 922 N N . MET A 1 116 ? 16.469 13.242 -1.555 1 87.94 116 MET A N 1
ATOM 923 C CA . MET A 1 116 ? 15.047 13.133 -1.251 1 87.94 116 MET A CA 1
ATOM 924 C C . MET A 1 116 ? 14.242 12.859 -2.518 1 87.94 116 MET A C 1
ATOM 926 O O . MET A 1 116 ? 13.367 11.992 -2.529 1 87.94 116 MET A O 1
ATOM 930 N N . LYS A 1 117 ? 14.539 13.516 -3.555 1 82.81 117 LYS A N 1
ATOM 931 C CA . LYS A 1 117 ? 13.852 13.305 -4.824 1 82.81 117 LYS A CA 1
ATOM 932 C C . LYS A 1 117 ? 14.109 11.906 -5.367 1 82.81 117 LYS A C 1
ATOM 934 O O . LYS A 1 117 ? 13.188 11.234 -5.832 1 82.81 117 LYS A O 1
ATOM 939 N N . PHE A 1 118 ? 15.328 11.539 -5.25 1 86 118 PHE A N 1
ATOM 940 C CA . PHE A 1 118 ? 15.742 10.227 -5.742 1 86 118 PHE A CA 1
ATOM 941 C C . PHE A 1 118 ? 15.031 9.117 -4.977 1 86 118 PHE A C 1
ATOM 943 O O . PHE A 1 118 ? 14.539 8.156 -5.574 1 86 118 PHE A O 1
ATOM 950 N N . TRP A 1 119 ? 14.961 9.211 -3.699 1 87.94 119 TRP A N 1
ATOM 951 C CA . TRP A 1 119 ? 14.32 8.195 -2.871 1 87.94 119 TRP A CA 1
ATOM 952 C C . TRP A 1 119 ? 12.812 8.164 -3.125 1 87.94 119 TRP A C 1
ATOM 954 O O . TRP A 1 119 ? 12.188 7.102 -3.051 1 87.94 119 TRP A O 1
ATOM 964 N N . LEU A 1 120 ? 12.305 9.289 -3.352 1 81.44 120 LEU A N 1
ATOM 965 C CA . LEU A 1 120 ? 10.883 9.336 -3.68 1 81.44 120 LEU A CA 1
ATOM 966 C C . LEU A 1 120 ? 10.602 8.562 -4.965 1 81.44 120 LEU A C 1
ATOM 968 O O . LEU A 1 120 ? 9.641 7.789 -5.027 1 81.44 120 LEU A O 1
ATOM 972 N N . ILE A 1 121 ? 11.445 8.727 -5.93 1 79.12 121 ILE A N 1
ATOM 973 C CA . ILE A 1 121 ? 11.289 8.039 -7.207 1 79.12 121 ILE A CA 1
ATOM 974 C C . ILE A 1 121 ? 11.5 6.539 -7.016 1 79.12 121 ILE A C 1
ATOM 976 O O . ILE A 1 121 ? 10.719 5.73 -7.527 1 79.12 121 ILE A O 1
ATOM 980 N N . LEU A 1 122 ? 12.5 6.211 -6.289 1 82.56 122 LEU A N 1
ATOM 981 C CA . LEU A 1 122 ? 12.781 4.805 -6.023 1 82.56 122 LEU A CA 1
ATOM 982 C C . LEU A 1 122 ? 11.609 4.145 -5.301 1 82.56 122 LEU A C 1
ATOM 984 O O . LEU A 1 122 ? 11.266 2.994 -5.586 1 82.56 122 LEU A O 1
ATOM 988 N N . GLY A 1 123 ? 11.039 4.875 -4.363 1 80.44 123 GLY A N 1
ATOM 989 C CA . GLY A 1 123 ? 9.922 4.355 -3.592 1 80.44 123 GLY A CA 1
ATOM 990 C C . GLY A 1 123 ? 8.656 4.168 -4.414 1 80.44 123 GLY A C 1
ATOM 991 O O . GLY A 1 123 ? 7.781 3.383 -4.047 1 80.44 123 GLY A O 1
ATOM 992 N N . MET A 1 124 ? 8.586 4.773 -5.492 1 75.12 124 MET A N 1
ATOM 993 C CA . MET A 1 124 ? 7.395 4.688 -6.336 1 75.12 124 MET A CA 1
ATOM 994 C C . MET A 1 124 ? 7.539 3.576 -7.367 1 75.12 124 MET A C 1
ATOM 996 O O . MET A 1 124 ? 6.578 3.234 -8.055 1 75.12 124 MET A O 1
ATOM 1000 N N . PHE A 1 125 ? 8.766 3.074 -7.492 1 79.38 125 PHE A N 1
ATOM 1001 C CA . PHE A 1 125 ? 8.984 1.888 -8.312 1 79.38 125 PHE A CA 1
ATOM 1002 C C . PHE A 1 125 ? 8.281 0.676 -7.707 1 79.38 125 PHE A C 1
ATOM 1004 O O . PHE A 1 125 ? 8.297 0.489 -6.488 1 79.38 125 PHE A O 1
ATOM 1011 N N . PRO A 1 126 ? 7.566 -0.088 -8.539 1 82.75 126 PRO A N 1
ATOM 1012 C CA . PRO A 1 126 ? 6.895 -1.268 -7.996 1 82.75 126 PRO A CA 1
ATOM 1013 C C . PRO A 1 126 ? 7.859 -2.242 -7.324 1 82.75 126 PRO A C 1
ATOM 1015 O O . PRO A 1 126 ? 8.773 -2.76 -7.977 1 82.75 126 PRO A O 1
ATOM 1018 N N . GLY A 1 127 ? 7.691 -2.441 -6.125 1 80.06 127 GLY A N 1
ATOM 1019 C CA . GLY A 1 127 ? 8.609 -3.227 -5.309 1 80.06 127 GLY A CA 1
ATOM 1020 C C . GLY A 1 127 ? 8.742 -4.664 -5.777 1 80.06 127 GLY A C 1
ATOM 1021 O O . GLY A 1 127 ? 9.805 -5.266 -5.648 1 80.06 127 GLY A O 1
ATOM 1022 N N . PHE A 1 128 ? 7.648 -5.199 -6.32 1 82.31 128 PHE A N 1
ATOM 1023 C CA . PHE A 1 128 ? 7.688 -6.609 -6.691 1 82.31 128 PHE A CA 1
ATOM 1024 C C . PHE A 1 128 ? 8.68 -6.844 -7.82 1 82.31 128 PHE A C 1
ATOM 1026 O O . PHE A 1 128 ? 9.141 -7.969 -8.023 1 82.31 128 PHE A O 1
ATOM 1033 N N . LEU A 1 129 ? 9.023 -5.797 -8.555 1 84.81 129 LEU A N 1
ATOM 1034 C CA . LEU A 1 129 ? 9.961 -5.953 -9.664 1 84.81 129 LEU A CA 1
ATOM 1035 C C . LEU A 1 129 ? 11.359 -6.273 -9.156 1 84.81 129 LEU A C 1
ATOM 1037 O O . LEU A 1 129 ? 12.164 -6.875 -9.867 1 84.81 129 LEU A O 1
ATOM 1041 N N . SER A 1 130 ? 11.586 -5.852 -7.957 1 86.88 130 SER A N 1
ATOM 1042 C CA . SER A 1 130 ? 12.906 -6.094 -7.387 1 86.88 130 SER A CA 1
ATOM 1043 C C . SER A 1 130 ? 12.969 -7.453 -6.703 1 86.88 130 SER A C 1
ATOM 1045 O O . SER A 1 130 ? 14.023 -7.848 -6.195 1 86.88 130 SER A O 1
ATOM 1047 N N . MET A 1 131 ? 11.883 -8.156 -6.719 1 87.5 131 MET A N 1
ATOM 1048 C CA . MET A 1 131 ? 11.766 -9.344 -5.883 1 87.5 131 MET A CA 1
ATOM 1049 C C . MET A 1 131 ? 12.773 -10.406 -6.297 1 87.5 131 MET A C 1
ATOM 1051 O O . MET A 1 131 ? 13.312 -11.117 -5.445 1 87.5 131 MET A O 1
ATOM 1055 N N . ILE A 1 132 ? 13.055 -10.492 -7.535 1 84.38 132 ILE A N 1
ATOM 1056 C CA . ILE A 1 132 ? 13.961 -11.539 -8.016 1 84.38 132 ILE A CA 1
ATOM 1057 C C . ILE A 1 132 ? 15.383 -11.242 -7.543 1 84.38 132 ILE A C 1
ATOM 1059 O O . ILE A 1 132 ? 16.047 -12.117 -6.984 1 84.38 132 ILE A O 1
ATOM 1063 N N . CYS A 1 133 ? 15.773 -10.031 -7.77 1 84.94 133 CYS A N 1
ATOM 1064 C CA . CYS A 1 133 ? 17.109 -9.641 -7.332 1 84.94 133 CYS A CA 1
ATOM 1065 C C . CYS A 1 133 ? 17.25 -9.797 -5.824 1 84.94 133 CYS A C 1
ATOM 1067 O O . CYS A 1 133 ? 18.281 -10.289 -5.348 1 84.94 133 CYS A O 1
ATOM 1069 N N . LEU A 1 134 ? 16.281 -9.43 -5.113 1 89.75 134 LEU A N 1
ATOM 1070 C CA . LEU A 1 134 ? 16.328 -9.531 -3.66 1 89.75 134 LEU A CA 1
ATOM 1071 C C . LEU A 1 134 ? 16.328 -10.992 -3.213 1 89.75 134 LEU A C 1
ATOM 1073 O O . LEU A 1 134 ? 16.969 -11.336 -2.215 1 89.75 134 LEU A O 1
ATOM 1077 N N . TYR A 1 135 ? 15.586 -11.844 -3.896 1 89.19 135 TYR A N 1
ATOM 1078 C CA . TYR A 1 135 ? 15.578 -13.266 -3.574 1 89.19 135 TYR A CA 1
ATOM 1079 C C . TYR A 1 135 ? 16.984 -13.844 -3.635 1 89.19 135 TYR A C 1
ATOM 1081 O O . TYR A 1 135 ? 17.422 -14.547 -2.717 1 89.19 135 TYR A O 1
ATOM 1089 N N . PHE A 1 136 ? 17.688 -13.508 -4.656 1 85.44 136 PHE A N 1
ATOM 1090 C CA . PHE A 1 136 ? 19.016 -14.094 -4.836 1 85.44 136 PHE A CA 1
ATOM 1091 C C . PHE A 1 136 ? 20 -13.539 -3.809 1 85.44 136 PHE A C 1
ATOM 1093 O O . PHE A 1 136 ? 20.875 -14.258 -3.328 1 85.44 136 PHE A O 1
ATOM 1100 N N . LEU A 1 137 ? 19.828 -12.266 -3.514 1 86.62 137 LEU A N 1
ATOM 1101 C CA . LEU A 1 137 ? 20.656 -11.68 -2.461 1 86.62 137 LEU A CA 1
ATOM 1102 C C . LEU A 1 137 ? 20.406 -12.375 -1.128 1 86.62 137 LEU A C 1
ATOM 1104 O O . LEU A 1 137 ? 21.359 -12.711 -0.411 1 86.62 137 LEU A O 1
ATOM 1108 N N . LEU A 1 138 ? 19.188 -12.672 -0.843 1 93.06 138 LEU A N 1
ATOM 1109 C CA . LEU A 1 138 ? 18.812 -13.289 0.425 1 93.06 138 LEU A CA 1
ATOM 1110 C C . LEU A 1 138 ? 19.156 -14.773 0.434 1 93.06 138 LEU A C 1
ATOM 1112 O O . LEU A 1 138 ? 19.5 -15.328 1.481 1 93.06 138 LEU A O 1
ATOM 1116 N N . LYS A 1 139 ? 18.953 -15.375 -0.712 1 92.06 139 LYS A N 1
ATOM 1117 C CA . LYS A 1 139 ? 19.266 -16.797 -0.829 1 92.06 139 LYS A CA 1
ATOM 1118 C C . LYS A 1 139 ? 20.719 -17.078 -0.451 1 92.06 139 LYS A C 1
ATOM 1120 O O . LYS A 1 139 ? 21 -18.062 0.234 1 92.06 139 LYS A O 1
ATOM 1125 N N . ASN A 1 140 ? 21.609 -16.156 -0.866 1 89.75 140 ASN A N 1
ATOM 1126 C CA . ASN A 1 140 ? 23.031 -16.312 -0.613 1 89.75 140 ASN A CA 1
ATOM 1127 C C . ASN A 1 140 ? 23.344 -16.281 0.88 1 89.75 140 ASN A C 1
ATOM 1129 O O . ASN A 1 140 ? 24.375 -16.797 1.314 1 89.75 140 ASN A O 1
ATOM 1133 N N . ILE A 1 141 ? 22.484 -15.719 1.698 1 94 141 ILE A N 1
ATOM 1134 C CA . ILE A 1 141 ? 22.781 -15.633 3.123 1 94 141 ILE A CA 1
ATOM 1135 C C . ILE A 1 141 ? 21.781 -16.469 3.912 1 94 141 ILE A C 1
ATOM 1137 O O . ILE A 1 141 ? 21.609 -16.281 5.117 1 94 141 ILE A O 1
ATOM 1141 N N . GLY A 1 142 ? 21.031 -17.312 3.225 1 95.44 142 GLY A N 1
ATOM 1142 C CA . GLY A 1 142 ? 20.172 -18.297 3.855 1 95.44 142 GLY A CA 1
ATOM 1143 C C . GLY A 1 142 ? 18.875 -17.719 4.371 1 95.44 142 GLY A C 1
ATOM 1144 O O . GLY A 1 142 ? 18.297 -18.234 5.328 1 95.44 142 GLY A O 1
ATOM 1145 N N . LEU A 1 143 ? 18.391 -16.703 3.752 1 97.5 143 LEU A N 1
ATOM 1146 C CA . LEU A 1 143 ? 17.203 -16.016 4.258 1 97.5 143 LEU A CA 1
ATOM 1147 C C . LEU A 1 143 ? 16.016 -16.203 3.311 1 97.5 143 LEU A C 1
ATOM 1149 O O . LEU A 1 143 ? 15.18 -15.312 3.176 1 97.5 143 LEU A O 1
ATOM 1153 N N . THR A 1 144 ? 15.984 -17.312 2.613 1 96.12 144 THR A N 1
ATOM 1154 C CA . THR A 1 144 ? 14.844 -17.719 1.795 1 96.12 144 THR A CA 1
ATOM 1155 C C . THR A 1 144 ? 14.344 -19.094 2.203 1 96.12 144 THR A C 1
ATOM 1157 O O . THR A 1 144 ? 14.984 -19.781 3.012 1 96.12 144 THR A O 1
ATOM 1160 N N . GLN A 1 145 ? 13.125 -19.469 1.746 1 96.88 145 GLN A N 1
ATOM 1161 C CA . GLN A 1 145 ? 12.531 -20.766 2.059 1 96.88 145 GLN A CA 1
ATOM 1162 C C . GLN A 1 145 ? 12.445 -20.969 3.566 1 96.88 145 GLN A C 1
ATOM 1164 O O . GLN A 1 145 ? 11.781 -20.219 4.27 1 96.88 145 GLN A O 1
ATOM 1169 N N . ALA A 1 146 ? 13.305 -21.766 4.113 1 96.62 146 ALA A N 1
ATOM 1170 C CA . ALA A 1 146 ? 13.258 -22 5.551 1 96.62 146 ALA A CA 1
ATOM 1171 C C . ALA A 1 146 ? 13.609 -20.734 6.328 1 96.62 146 ALA A C 1
ATOM 1173 O O . ALA A 1 146 ? 13.133 -20.547 7.449 1 96.62 146 ALA A O 1
ATOM 1174 N N . GLY A 1 147 ? 14.422 -19.875 5.801 1 97.62 147 GLY A N 1
ATOM 1175 C CA . GLY A 1 147 ? 14.82 -18.609 6.418 1 97.62 147 GLY A CA 1
ATOM 1176 C C . GLY A 1 147 ? 14.016 -17.422 5.938 1 97.62 147 GLY A C 1
ATOM 1177 O O . GLY A 1 147 ? 14.43 -16.281 6.102 1 97.62 147 GLY A O 1
ATOM 1178 N N . ALA A 1 148 ? 12.852 -17.656 5.41 1 97.88 148 ALA A N 1
ATOM 1179 C CA . ALA A 1 148 ? 12.055 -16.625 4.758 1 97.88 148 ALA A CA 1
ATOM 1180 C C . ALA A 1 148 ? 11.578 -15.586 5.762 1 97.88 148 ALA A C 1
ATOM 1182 O O . ALA A 1 148 ? 11.516 -14.391 5.453 1 97.88 148 ALA A O 1
ATOM 1183 N N . ILE A 1 149 ? 11.234 -16 7.004 1 98.25 149 ILE A N 1
ATOM 1184 C CA . ILE A 1 149 ? 10.641 -15.094 7.984 1 98.25 149 ILE A CA 1
ATOM 1185 C C . ILE A 1 149 ? 11.633 -13.992 8.336 1 98.25 149 ILE A C 1
ATOM 1187 O O . ILE A 1 149 ? 11.344 -12.805 8.156 1 98.25 149 ILE A O 1
ATOM 1191 N N . PRO A 1 150 ? 12.859 -14.336 8.773 1 98.19 150 PRO A N 1
ATOM 1192 C CA . PRO A 1 150 ? 13.812 -13.25 9.016 1 98.19 150 PRO A CA 1
ATOM 1193 C C . PRO A 1 150 ? 14.172 -12.484 7.746 1 98.19 150 PRO A C 1
ATOM 1195 O O . PRO A 1 150 ? 14.461 -11.289 7.805 1 98.19 150 PRO A O 1
ATOM 1198 N N . GLY A 1 151 ? 14.188 -13.156 6.578 1 97.81 151 GLY A N 1
ATOM 1199 C CA . GLY A 1 151 ? 14.43 -12.477 5.316 1 97.81 151 GLY A CA 1
ATOM 1200 C C . GLY A 1 151 ? 13.406 -11.398 5.016 1 97.81 151 GLY A C 1
ATOM 1201 O O . GLY A 1 151 ? 13.766 -10.289 4.613 1 97.81 151 GLY A O 1
ATOM 1202 N N . LEU A 1 152 ? 12.117 -11.742 5.246 1 97.75 152 LEU A N 1
ATOM 1203 C CA . LEU A 1 152 ? 11.039 -10.789 5.02 1 97.75 152 LEU A CA 1
ATOM 1204 C C . LEU A 1 152 ? 11.141 -9.617 5.984 1 97.75 152 LEU A C 1
ATOM 1206 O O . LEU A 1 152 ? 10.914 -8.469 5.598 1 97.75 152 LEU A O 1
ATOM 1210 N N . ILE A 1 153 ? 11.477 -9.883 7.219 1 98.12 153 ILE A N 1
ATOM 1211 C CA . ILE A 1 153 ? 11.625 -8.836 8.227 1 98.12 153 ILE A CA 1
ATOM 1212 C C . ILE A 1 153 ? 12.766 -7.902 7.828 1 98.12 153 ILE A C 1
ATOM 1214 O O . ILE A 1 153 ? 12.617 -6.676 7.859 1 98.12 153 ILE A O 1
ATOM 1218 N N . LEU A 1 154 ? 13.844 -8.477 7.395 1 96.75 154 LEU A N 1
ATOM 1219 C CA . LEU A 1 154 ? 15.016 -7.699 7.012 1 96.75 154 LEU A CA 1
ATOM 1220 C C . LEU A 1 154 ? 14.688 -6.758 5.855 1 96.75 154 LEU A C 1
ATOM 1222 O O . LEU A 1 154 ? 14.961 -5.559 5.93 1 96.75 154 LEU A O 1
ATOM 1226 N N . VAL A 1 155 ? 14.125 -7.301 4.832 1 94.19 155 VAL A N 1
ATOM 1227 C CA . VAL A 1 155 ? 13.828 -6.492 3.652 1 94.19 155 VAL A CA 1
ATOM 1228 C C . VAL A 1 155 ? 12.766 -5.445 3.994 1 94.19 155 VAL A C 1
ATOM 1230 O O . VAL A 1 155 ? 12.867 -4.293 3.572 1 94.19 155 VAL A O 1
ATOM 1233 N N . GLY A 1 156 ? 11.719 -5.855 4.758 1 94.5 156 GLY A N 1
ATOM 1234 C CA . GLY A 1 156 ? 10.672 -4.934 5.164 1 94.5 156 GLY A CA 1
ATOM 1235 C C . GLY A 1 156 ? 11.195 -3.73 5.922 1 94.5 156 GLY A C 1
ATOM 1236 O O . GLY A 1 156 ? 10.758 -2.604 5.691 1 94.5 156 GLY A O 1
ATOM 1237 N N . VAL A 1 157 ? 12.102 -3.949 6.781 1 95.5 157 VAL A N 1
ATOM 1238 C CA . VAL A 1 157 ? 12.641 -2.875 7.605 1 95.5 157 VAL A CA 1
ATOM 1239 C C . VAL A 1 157 ? 13.656 -2.061 6.801 1 95.5 157 VAL A C 1
ATOM 1241 O O . VAL A 1 157 ? 13.586 -0.83 6.77 1 95.5 157 VAL A O 1
ATOM 1244 N N . ALA A 1 158 ? 14.469 -2.752 6.078 1 90.69 158 ALA A N 1
ATOM 1245 C CA . ALA A 1 158 ? 15.578 -2.104 5.387 1 90.69 158 ALA A CA 1
ATOM 1246 C C . ALA A 1 158 ? 15.07 -1.231 4.238 1 90.69 158 ALA A C 1
ATOM 1248 O O . ALA A 1 158 ? 15.719 -0.244 3.875 1 90.69 158 ALA A O 1
ATOM 1249 N N . SER A 1 159 ? 13.953 -1.533 3.699 1 88.19 159 SER A N 1
ATOM 1250 C CA . SER A 1 159 ? 13.438 -0.801 2.545 1 88.19 159 SER A CA 1
ATOM 1251 C C . SER A 1 159 ? 12.578 0.381 2.975 1 88.19 159 SER A C 1
ATOM 1253 O O . SER A 1 159 ? 12.148 1.181 2.141 1 88.19 159 SER A O 1
ATOM 1255 N N . SER A 1 160 ? 12.352 0.616 4.176 1 89.81 160 SER A N 1
ATOM 1256 C CA . SER A 1 160 ? 11.273 1.483 4.641 1 89.81 160 SER A CA 1
ATOM 1257 C C . SER A 1 160 ? 11.711 2.945 4.656 1 89.81 160 SER A C 1
ATOM 1259 O O . SER A 1 160 ? 10.875 3.848 4.602 1 89.81 160 SER A O 1
ATOM 1261 N N . GLY A 1 161 ? 12.969 3.168 4.676 1 85.12 161 GLY A N 1
ATOM 1262 C CA . GLY A 1 161 ? 13.453 4.539 4.734 1 85.12 161 GLY A CA 1
ATOM 1263 C C . GLY A 1 161 ? 13.055 5.363 3.523 1 85.12 161 GLY A C 1
ATOM 1264 O O . GLY A 1 161 ? 13.008 6.594 3.594 1 85.12 161 GLY A O 1
ATOM 1265 N N . MET A 1 162 ? 12.75 4.719 2.465 1 85.31 162 MET A N 1
ATOM 1266 C CA . MET A 1 162 ? 12.344 5.406 1.243 1 85.31 162 MET A CA 1
ATOM 1267 C C . MET A 1 162 ? 10.953 6.023 1.401 1 85.31 162 MET A C 1
ATOM 1269 O O . MET A 1 162 ? 10.578 6.918 0.642 1 85.31 162 MET A O 1
ATOM 1273 N N . GLY A 1 163 ? 10.195 5.578 2.416 1 86.25 163 GLY A N 1
ATOM 1274 C CA . GLY A 1 163 ? 8.867 6.086 2.697 1 86.25 163 GLY A CA 1
ATOM 1275 C C . GLY A 1 163 ? 8.859 7.199 3.729 1 86.25 163 GLY A C 1
ATOM 1276 O O . GLY A 1 163 ? 7.945 7.277 4.559 1 86.25 163 GLY A O 1
ATOM 1277 N N . TYR A 1 164 ? 9.781 8.109 3.664 1 90.69 164 TYR A N 1
ATOM 1278 C CA . TYR A 1 164 ? 10.008 9.125 4.688 1 90.69 164 TYR A CA 1
ATOM 1279 C C . TYR A 1 164 ? 9.039 10.297 4.516 1 90.69 164 TYR A C 1
ATOM 1281 O O . TYR A 1 164 ? 8.844 11.086 5.441 1 90.69 164 TYR A O 1
ATOM 1289 N N . TYR A 1 165 ? 8.422 10.438 3.428 1 83.88 165 TYR A N 1
ATOM 1290 C CA . TYR A 1 165 ? 7.82 11.695 2.992 1 83.88 165 TYR A CA 1
ATOM 1291 C C . TYR A 1 165 ? 6.684 12.117 3.918 1 83.88 165 TYR A C 1
ATOM 1293 O O . TYR A 1 165 ? 6.52 13.297 4.215 1 83.88 165 TYR A O 1
ATOM 1301 N N . VAL A 1 166 ? 5.91 11.18 4.336 1 83.5 166 VAL A N 1
ATOM 1302 C CA . VAL A 1 166 ? 4.777 11.531 5.184 1 83.5 166 VAL A CA 1
ATOM 1303 C C . VAL A 1 166 ? 5.273 11.961 6.562 1 83.5 166 VAL A C 1
ATOM 1305 O O . VAL A 1 166 ? 4.891 13.016 7.062 1 83.5 166 VAL A O 1
ATOM 1308 N N . CYS A 1 167 ? 6.145 11.211 7.105 1 90.19 167 CYS A N 1
ATOM 1309 C CA . CYS A 1 167 ? 6.672 11.523 8.43 1 90.19 167 CYS A CA 1
ATOM 1310 C C . CYS A 1 167 ? 7.52 12.789 8.391 1 90.19 167 CYS A C 1
ATOM 1312 O O . CYS A 1 167 ? 7.434 13.625 9.297 1 90.19 167 CYS A O 1
ATOM 1314 N N . LYS A 1 168 ? 8.328 12.891 7.414 1 91.5 168 LYS A N 1
ATOM 1315 C CA . LYS A 1 168 ? 9.117 14.109 7.27 1 91.5 168 LYS A CA 1
ATOM 1316 C C . LYS A 1 168 ? 8.227 15.336 7.145 1 91.5 168 LYS A C 1
ATOM 1318 O O . LYS A 1 168 ? 8.516 16.391 7.727 1 91.5 168 LYS A O 1
ATOM 1323 N N . GLY A 1 169 ? 7.203 15.195 6.34 1 83.5 169 GLY A N 1
ATOM 1324 C CA . GLY A 1 169 ? 6.25 16.281 6.223 1 83.5 169 GLY A CA 1
ATOM 1325 C C . GLY A 1 169 ? 5.648 16.703 7.551 1 83.5 169 GLY A C 1
ATOM 1326 O O . GLY A 1 169 ? 5.488 17.891 7.824 1 83.5 169 GLY A O 1
ATOM 1327 N N . PHE A 1 170 ? 5.27 15.734 8.312 1 84.44 170 PHE A N 1
ATOM 1328 C CA . PHE A 1 170 ? 4.746 16.016 9.648 1 84.44 170 PHE A CA 1
ATOM 1329 C C . PHE A 1 170 ? 5.793 16.719 10.5 1 84.44 170 PHE A C 1
ATOM 1331 O O . PHE A 1 170 ? 5.496 17.719 11.164 1 84.44 170 PHE A O 1
ATOM 1338 N N . PHE A 1 171 ? 7.062 16.312 10.484 1 89.88 171 PHE A N 1
ATOM 1339 C CA . PHE A 1 171 ? 8.141 16.922 11.258 1 89.88 171 PHE A CA 1
ATOM 1340 C C . PHE A 1 171 ? 8.352 18.359 10.836 1 89.88 171 PHE A C 1
ATOM 1342 O O . PHE A 1 171 ? 8.672 19.219 11.672 1 89.88 171 PHE A O 1
ATOM 1349 N N . ASP A 1 172 ? 8.164 18.547 9.617 1 86.5 172 ASP A N 1
ATOM 1350 C CA . ASP A 1 172 ? 8.383 19.906 9.102 1 86.5 172 ASP A CA 1
ATOM 1351 C C . ASP A 1 172 ? 7.355 20.875 9.656 1 86.5 172 ASP A C 1
ATOM 1353 O O . ASP A 1 172 ? 7.566 22.094 9.625 1 86.5 172 ASP A O 1
ATOM 1357 N N . THR A 1 173 ? 6.199 20.375 10.07 1 80.25 173 THR A N 1
ATOM 1358 C CA . THR A 1 173 ? 5.168 21.25 10.617 1 80.25 173 THR A CA 1
ATOM 1359 C C . THR A 1 173 ? 5.531 21.672 12.039 1 80.25 173 THR A C 1
ATOM 1361 O O . THR A 1 173 ? 4.953 22.625 12.57 1 80.25 173 THR A O 1
ATOM 1364 N N . ILE A 1 174 ? 6.418 20.984 12.664 1 85.31 174 ILE A N 1
ATOM 1365 C CA . ILE A 1 174 ? 6.902 21.359 13.992 1 85.31 174 ILE A CA 1
ATOM 1366 C C . ILE A 1 174 ? 7.996 22.406 13.867 1 85.31 174 ILE A C 1
ATOM 1368 O O . ILE A 1 174 ? 9.008 22.188 13.195 1 85.31 174 ILE A O 1
ATOM 1372 N N . PRO A 1 175 ? 7.82 23.578 14.484 1 89.69 175 PRO A N 1
ATOM 1373 C CA . PRO A 1 175 ? 8.766 24.688 14.312 1 89.69 175 PRO A CA 1
ATOM 1374 C C . PRO A 1 175 ? 10.203 24.297 14.648 1 89.69 175 PRO A C 1
ATOM 1376 O O . PRO A 1 175 ? 10.461 23.734 15.719 1 89.69 175 PRO A O 1
ATOM 1379 N N . LYS A 1 176 ? 11.07 24.656 13.82 1 90.88 176 LYS A N 1
ATOM 1380 C CA . LYS A 1 176 ? 12.492 24.359 13.992 1 90.88 176 LYS A CA 1
ATOM 1381 C C . LYS A 1 176 ? 13.102 25.188 15.117 1 90.88 176 LYS A C 1
ATOM 1383 O O . LYS A 1 176 ? 14.164 24.844 15.641 1 90.88 176 LYS A O 1
ATOM 1388 N N . THR A 1 177 ? 12.406 26.266 15.43 1 91.62 177 THR A N 1
ATOM 1389 C CA . THR A 1 177 ? 12.867 27.141 16.5 1 91.62 177 THR A CA 1
ATOM 1390 C C . THR A 1 177 ? 12.93 26.375 17.828 1 91.62 177 THR A C 1
ATOM 1392 O O . THR A 1 177 ? 13.742 26.688 18.688 1 91.62 177 THR A O 1
ATOM 1395 N N . LEU A 1 178 ? 12.086 25.375 17.891 1 89.69 178 LEU A N 1
ATOM 1396 C CA . LEU A 1 178 ? 12.109 24.531 19.094 1 89.69 178 LEU A CA 1
ATOM 1397 C C . LEU A 1 178 ? 13.422 23.766 19.188 1 89.69 178 LEU A C 1
ATOM 1399 O O . LEU A 1 178 ? 14.008 23.656 20.266 1 89.69 178 LEU A O 1
ATOM 1403 N N . ASP A 1 179 ? 13.836 23.281 18.062 1 90.5 179 ASP A N 1
ATOM 1404 C CA . ASP A 1 179 ? 15.109 22.578 18.016 1 90.5 179 ASP A CA 1
ATOM 1405 C C . ASP A 1 179 ? 16.281 23.5 18.344 1 90.5 179 ASP A C 1
ATOM 1407 O O . ASP A 1 179 ? 17.172 23.141 19.109 1 90.5 179 ASP A O 1
ATOM 1411 N N . GLU A 1 180 ? 16.281 24.641 17.797 1 89.88 180 GLU A N 1
ATOM 1412 C CA . GLU A 1 180 ? 17.344 25.625 17.984 1 89.88 180 GLU A CA 1
ATOM 1413 C C . GLU A 1 180 ? 17.453 26.047 19.453 1 89.88 180 GLU A C 1
ATOM 1415 O O . GLU A 1 180 ? 18.547 26.141 20 1 89.88 180 GLU A O 1
ATOM 1420 N N . ALA A 1 181 ? 16.281 26.266 20.016 1 91.75 181 ALA A N 1
ATOM 1421 C CA . ALA A 1 181 ? 16.234 26.656 21.422 1 91.75 181 ALA A CA 1
ATOM 1422 C C . ALA A 1 181 ? 16.828 25.562 22.312 1 91.75 181 ALA A C 1
ATOM 1424 O O . ALA A 1 181 ? 17.609 25.828 23.219 1 91.75 181 ALA A O 1
ATOM 1425 N N . ALA A 1 182 ? 16.5 24.344 22.016 1 91.62 182 ALA A N 1
ATOM 1426 C CA . ALA A 1 182 ? 16.984 23.203 22.797 1 91.62 182 ALA A CA 1
ATOM 1427 C C . ALA A 1 182 ? 18.5 23.031 22.594 1 91.62 182 ALA A C 1
ATOM 1429 O O . ALA A 1 182 ? 19.203 22.672 23.547 1 91.62 182 ALA A O 1
ATOM 1430 N N . ARG A 1 183 ? 18.953 23.328 21.438 1 89.12 183 ARG A N 1
ATOM 1431 C CA . ARG A 1 183 ? 20.375 23.219 21.141 1 89.12 183 ARG A CA 1
ATOM 1432 C C . ARG A 1 183 ? 21.172 24.281 21.891 1 89.12 183 ARG A C 1
ATOM 1434 O O . ARG A 1 183 ? 22.281 24.031 22.344 1 89.12 183 ARG A O 1
ATOM 1441 N N . ILE A 1 184 ? 20.578 25.406 21.891 1 90.62 184 ILE A N 1
ATOM 1442 C CA . ILE A 1 184 ? 21.203 26.516 22.625 1 90.62 184 ILE A CA 1
ATOM 1443 C C . ILE A 1 184 ? 21.328 26.141 24.109 1 90.62 184 ILE A C 1
ATOM 1445 O O . ILE A 1 184 ? 22.328 26.469 24.75 1 90.62 184 ILE A O 1
ATOM 1449 N N . ASP A 1 185 ? 20.391 25.359 24.656 1 91.88 185 ASP A N 1
ATOM 1450 C CA . ASP A 1 185 ? 20.406 24.891 26.031 1 91.88 185 ASP A CA 1
ATOM 1451 C C . ASP A 1 185 ? 21.328 23.688 26.203 1 91.88 185 ASP A C 1
ATOM 1453 O O . ASP A 1 185 ? 21.453 23.141 27.297 1 91.88 185 ASP A O 1
ATOM 1457 N N . GLY A 1 186 ? 21.891 23.203 25.125 1 89.31 186 GLY A N 1
ATOM 1458 C CA . GLY A 1 186 ? 22.906 22.156 25.203 1 89.31 186 GLY A CA 1
ATOM 1459 C C . GLY A 1 186 ? 22.375 20.781 24.891 1 89.31 186 GLY A C 1
ATOM 1460 O O . GLY A 1 186 ? 23.078 19.781 25.062 1 89.31 186 GLY A O 1
ATOM 1461 N N . ALA A 1 187 ? 21.203 20.734 24.422 1 90.69 187 ALA A N 1
ATOM 1462 C CA . ALA A 1 187 ? 20.625 19.438 24.109 1 90.69 187 ALA A CA 1
ATOM 1463 C C . ALA A 1 187 ? 21.219 18.859 22.828 1 90.69 187 ALA A C 1
ATOM 1465 O O . ALA A 1 187 ? 21.453 19.594 21.859 1 90.69 187 ALA A O 1
ATOM 1466 N N . SER A 1 188 ? 21.484 17.547 22.859 1 89 188 SER A N 1
ATOM 1467 C CA . SER A 1 188 ? 21.953 16.859 21.656 1 89 188 SER A CA 1
ATOM 1468 C C . SER A 1 188 ? 20.797 16.594 20.703 1 89 188 SER A C 1
ATOM 1470 O O . SER A 1 188 ? 19.641 16.688 21.078 1 89 188 SER A O 1
ATOM 1472 N N . ARG A 1 189 ? 21.109 16.25 19.469 1 87.19 189 ARG A N 1
ATOM 1473 C CA . ARG A 1 189 ? 20.094 15.945 18.469 1 87.19 189 ARG A CA 1
ATOM 1474 C C . ARG A 1 189 ? 19.281 14.719 18.875 1 87.19 189 ARG A C 1
ATOM 1476 O O . ARG A 1 189 ? 18.062 14.68 18.656 1 87.19 189 ARG A O 1
ATOM 1483 N N . ALA A 1 190 ? 19.969 13.75 19.406 1 88.44 190 ALA A N 1
ATOM 1484 C CA . ALA A 1 190 ? 19.281 12.547 19.844 1 88.44 190 ALA A CA 1
ATOM 1485 C C . ALA A 1 190 ? 18.297 12.867 20.969 1 88.44 190 ALA A C 1
ATOM 1487 O O . ALA A 1 190 ? 17.172 12.352 20.969 1 88.44 190 ALA A O 1
ATOM 1488 N N . ARG A 1 191 ? 18.734 13.711 21.875 1 90.88 191 ARG A N 1
ATOM 1489 C CA . ARG A 1 191 ? 17.859 14.102 22.969 1 90.88 191 ARG A CA 1
ATOM 1490 C C . ARG A 1 191 ? 16.641 14.867 22.438 1 90.88 191 ARG A C 1
ATOM 1492 O O . ARG A 1 191 ? 15.516 14.625 22.875 1 90.88 191 ARG A O 1
ATOM 1499 N N . ILE A 1 192 ? 16.922 15.758 21.5 1 92 192 ILE A N 1
ATOM 1500 C CA . ILE A 1 192 ? 15.836 16.531 20.891 1 92 192 ILE A CA 1
ATOM 1501 C C . ILE A 1 192 ? 14.867 15.594 20.188 1 92 192 ILE A C 1
ATOM 1503 O O . ILE A 1 192 ? 13.648 15.711 20.344 1 92 192 ILE A O 1
ATOM 1507 N N . PHE A 1 193 ? 15.43 14.664 19.453 1 93.38 193 PHE A N 1
ATOM 1508 C CA . PHE A 1 193 ? 14.617 13.711 18.719 1 93.38 193 PHE A CA 1
ATOM 1509 C C . PHE A 1 193 ? 13.75 12.883 19.656 1 93.38 193 PHE A C 1
ATOM 1511 O O . PHE A 1 193 ? 12.531 12.82 19.484 1 93.38 193 PHE A O 1
ATOM 1518 N N . PHE A 1 194 ? 14.266 12.328 20.734 1 93.25 194 PHE A N 1
ATOM 1519 C CA . PHE A 1 194 ? 13.57 11.367 21.578 1 93.25 194 PHE A CA 1
ATOM 1520 C C . PHE A 1 194 ? 12.695 12.078 22.609 1 93.25 194 PHE A C 1
ATOM 1522 O O . PHE A 1 194 ? 11.625 11.586 22.969 1 93.25 194 PHE A O 1
ATOM 1529 N N . THR A 1 195 ? 13.047 13.258 23.078 1 92.56 195 THR A N 1
ATOM 1530 C CA . THR A 1 195 ? 12.359 13.859 24.203 1 92.56 195 THR A CA 1
ATOM 1531 C C . THR A 1 195 ? 11.422 14.977 23.75 1 92.56 195 THR A C 1
ATOM 1533 O O . THR A 1 195 ? 10.492 15.344 24.469 1 92.56 195 THR A O 1
ATOM 1536 N N . MET A 1 196 ? 11.617 15.469 22.578 1 91.88 196 MET A N 1
ATOM 1537 C CA . MET A 1 196 ? 10.797 16.594 22.141 1 91.88 196 MET A CA 1
ATOM 1538 C C . MET A 1 196 ? 10.016 16.25 20.875 1 91.88 196 MET A C 1
ATOM 1540 O O . MET A 1 196 ? 8.789 16.281 20.859 1 91.88 196 MET A O 1
ATOM 1544 N N . LEU A 1 197 ? 10.703 15.828 19.828 1 93.12 197 LEU A N 1
ATOM 1545 C CA . LEU A 1 197 ? 10.062 15.625 18.531 1 93.12 197 LEU A CA 1
ATOM 1546 C C . LEU A 1 197 ? 9.125 14.422 18.562 1 93.12 197 LEU A C 1
ATOM 1548 O O . LEU A 1 197 ? 7.984 14.508 18.109 1 93.12 197 LEU A O 1
ATOM 1552 N N . LEU A 1 198 ? 9.578 13.312 19.141 1 93.06 198 LEU A N 1
ATOM 1553 C CA . LEU A 1 198 ? 8.789 12.086 19.125 1 93.06 198 LEU A CA 1
ATOM 1554 C C . LEU A 1 198 ? 7.5 12.258 19.922 1 93.06 198 LEU A C 1
ATOM 1556 O O . LEU A 1 198 ? 6.414 11.914 19.438 1 93.06 198 LEU A O 1
ATOM 1560 N N . PRO A 1 199 ? 7.586 12.867 21.094 1 91.19 199 PRO A N 1
ATOM 1561 C CA . PRO A 1 199 ? 6.348 13.07 21.844 1 91.19 199 PRO A CA 1
ATOM 1562 C C . PRO A 1 199 ? 5.359 13.984 21.125 1 91.19 199 PRO A C 1
ATOM 1564 O O . PRO A 1 199 ? 4.145 13.82 21.266 1 91.19 199 PRO A O 1
ATOM 1567 N N . LEU A 1 200 ? 5.875 14.93 20.375 1 88.5 200 LEU A N 1
ATOM 1568 C CA . LEU A 1 200 ? 5.023 15.859 19.641 1 88.5 200 LEU A CA 1
ATOM 1569 C C . LEU A 1 200 ? 4.496 15.211 18.359 1 88.5 200 LEU A C 1
ATOM 1571 O O . LEU A 1 200 ? 3.615 15.766 17.703 1 88.5 200 LEU A O 1
ATOM 1575 N N . SER A 1 201 ? 5.008 14.016 18.047 1 89.75 201 SER A N 1
ATOM 1576 C CA . SER A 1 201 ? 4.707 13.398 16.75 1 89.75 201 SER A CA 1
ATOM 1577 C C . SER A 1 201 ? 3.922 12.102 16.938 1 89.75 201 SER A C 1
ATOM 1579 O O . SER A 1 201 ? 3.973 11.211 16.078 1 89.75 201 SER A O 1
ATOM 1581 N N . LYS A 1 202 ? 3.236 11.922 18 1 88.19 202 LYS A N 1
ATOM 1582 C CA . LYS A 1 202 ? 2.512 10.695 18.328 1 88.19 202 LYS A CA 1
ATOM 1583 C C . LYS A 1 202 ? 1.551 10.305 17.203 1 88.19 202 LYS A C 1
ATOM 1585 O O . LYS A 1 202 ? 1.502 9.141 16.797 1 88.19 202 LYS A O 1
ATOM 1590 N N . PRO A 1 203 ? 0.834 11.219 16.625 1 82.88 203 PRO A N 1
ATOM 1591 C CA . PRO A 1 203 ? -0.117 10.828 15.586 1 82.88 203 PRO A CA 1
ATOM 1592 C C . PRO A 1 203 ? 0.562 10.188 14.383 1 82.88 203 PRO A C 1
ATOM 1594 O O . PRO A 1 203 ? 0.079 9.172 13.867 1 82.88 203 PRO A O 1
ATOM 1597 N N . ILE A 1 204 ? 1.653 10.828 13.953 1 86.19 204 ILE A N 1
ATOM 1598 C CA . ILE A 1 204 ? 2.303 10.312 12.75 1 86.19 204 ILE A CA 1
ATOM 1599 C C . ILE A 1 204 ? 3.027 9.008 13.078 1 86.19 204 ILE A C 1
ATOM 1601 O O . ILE A 1 204 ? 3.184 8.148 12.211 1 86.19 204 ILE A O 1
ATOM 1605 N N . ILE A 1 205 ? 3.494 8.852 14.336 1 91.88 205 ILE A N 1
ATOM 1606 C CA . ILE A 1 205 ? 4.129 7.613 14.766 1 91.88 205 ILE A CA 1
ATOM 1607 C C . ILE A 1 205 ? 3.109 6.477 14.75 1 91.88 205 ILE A C 1
ATOM 1609 O O . ILE A 1 205 ? 3.396 5.383 14.266 1 91.88 205 ILE A O 1
ATOM 1613 N N . ILE A 1 206 ? 1.959 6.762 15.234 1 87.12 206 ILE A N 1
ATOM 1614 C CA . ILE A 1 206 ? 0.885 5.777 15.266 1 87.12 206 ILE A CA 1
ATOM 1615 C C . ILE A 1 206 ? 0.493 5.398 13.836 1 87.12 206 ILE A C 1
ATOM 1617 O O . ILE A 1 206 ? 0.331 4.219 13.523 1 87.12 206 ILE A O 1
ATOM 1621 N N . TYR A 1 207 ? 0.342 6.359 13.008 1 83.88 207 TYR A N 1
ATOM 1622 C CA . TYR A 1 207 ? 0.017 6.117 11.609 1 83.88 207 TYR A CA 1
ATOM 1623 C C . TYR A 1 207 ? 1.046 5.195 10.961 1 83.88 207 TYR A C 1
ATOM 1625 O O . TYR A 1 207 ? 0.686 4.215 10.312 1 83.88 207 TYR A O 1
ATOM 1633 N N . GLN A 1 208 ? 2.291 5.562 11.148 1 91.06 208 GLN A N 1
ATOM 1634 C CA . GLN A 1 208 ? 3.377 4.789 10.562 1 91.06 208 GLN A CA 1
ATOM 1635 C C . GLN A 1 208 ? 3.391 3.359 11.102 1 91.06 208 GLN A C 1
ATOM 1637 O O . GLN A 1 208 ? 3.574 2.406 10.336 1 91.06 208 GLN A O 1
ATOM 1642 N N . ALA A 1 209 ? 3.25 3.256 12.375 1 92.69 209 ALA A N 1
ATOM 1643 C CA . ALA A 1 209 ? 3.244 1.936 13 1 92.69 209 ALA A CA 1
ATOM 1644 C C . ALA A 1 209 ? 2.096 1.082 12.469 1 92.69 209 ALA A C 1
ATOM 1646 O O . ALA A 1 209 ? 2.264 -0.116 12.227 1 92.69 209 ALA A O 1
ATOM 1647 N N . LEU A 1 210 ? 0.978 1.671 12.305 1 89.25 210 LEU A N 1
ATOM 1648 C CA . LEU A 1 210 ? -0.2 0.952 11.836 1 89.25 210 LEU A CA 1
ATOM 1649 C C . LEU A 1 210 ? -0.008 0.474 10.398 1 89.25 210 LEU A C 1
ATOM 1651 O O . LEU A 1 210 ? -0.283 -0.686 10.086 1 89.25 210 LEU A O 1
ATOM 1655 N N . ILE A 1 211 ? 0.41 1.366 9.586 1 89.06 211 ILE A N 1
ATOM 1656 C CA . ILE A 1 211 ? 0.603 0.993 8.188 1 89.06 211 ILE A CA 1
ATOM 1657 C C . ILE A 1 211 ? 1.677 -0.088 8.086 1 89.06 211 ILE A C 1
ATOM 1659 O O . ILE A 1 211 ? 1.551 -1.024 7.293 1 89.06 211 ILE A O 1
ATOM 1663 N N . ALA A 1 212 ? 2.717 0.044 8.875 1 94.62 212 ALA A N 1
ATOM 1664 C CA . ALA A 1 212 ? 3.797 -0.939 8.867 1 94.62 212 ALA A CA 1
ATOM 1665 C C . ALA A 1 212 ? 3.299 -2.303 9.344 1 94.62 212 ALA A C 1
ATOM 1667 O O . ALA A 1 212 ? 3.711 -3.338 8.812 1 94.62 212 ALA A O 1
ATOM 1668 N N . PHE A 1 213 ? 2.492 -2.285 10.312 1 94.56 213 PHE A N 1
ATOM 1669 C CA . PHE A 1 213 ? 1.958 -3.531 10.844 1 94.56 213 PHE A CA 1
ATOM 1670 C C . PHE A 1 213 ? 1.027 -4.199 9.844 1 94.56 213 PHE A C 1
ATOM 1672 O O . PHE A 1 213 ? 0.976 -5.43 9.758 1 94.56 213 PHE A O 1
ATOM 1679 N N . MET A 1 214 ? 0.333 -3.469 9.094 1 92.56 214 MET A N 1
ATOM 1680 C CA . MET A 1 214 ? -0.694 -3.969 8.18 1 92.56 214 MET A CA 1
ATOM 1681 C C . MET A 1 214 ? -0.065 -4.57 6.93 1 92.56 214 MET A C 1
ATOM 1683 O O . MET A 1 214 ? -0.575 -5.551 6.383 1 92.56 214 MET A O 1
ATOM 1687 N N . ALA A 1 215 ? 1.021 -4.105 6.508 1 92.25 215 ALA A N 1
ATOM 1688 C CA . ALA A 1 215 ? 1.599 -4.406 5.199 1 92.25 215 ALA A CA 1
ATOM 1689 C C . ALA A 1 215 ? 1.846 -5.902 5.039 1 92.25 215 ALA A C 1
ATOM 1691 O O . ALA A 1 215 ? 1.447 -6.5 4.035 1 92.25 215 ALA A O 1
ATOM 1692 N N . PRO A 1 216 ? 2.387 -6.594 6.031 1 95.38 216 PRO A N 1
ATOM 1693 C CA . PRO A 1 216 ? 2.691 -8.016 5.855 1 95.38 216 PRO A CA 1
ATOM 1694 C C . PRO A 1 216 ? 1.438 -8.875 5.703 1 95.38 216 PRO A C 1
ATOM 1696 O O . PRO A 1 216 ? 1.489 -9.945 5.094 1 95.38 216 PRO A O 1
ATOM 1699 N N . TRP A 1 217 ? 0.369 -8.43 6.223 1 94.38 217 TRP A N 1
ATOM 1700 C CA . TRP A 1 217 ? -0.875 -9.188 6.141 1 94.38 217 TRP A CA 1
ATOM 1701 C C . TRP A 1 217 ? -1.405 -9.211 4.711 1 94.38 217 TRP A C 1
ATOM 1703 O O . TRP A 1 217 ? -2.24 -10.047 4.363 1 94.38 217 TRP A O 1
ATOM 1713 N N . CYS A 1 218 ? -0.908 -8.336 3.904 1 89.31 218 CYS A N 1
ATOM 1714 C CA . CYS A 1 218 ? -1.39 -8.203 2.535 1 89.31 218 CYS A CA 1
ATOM 1715 C C . CYS A 1 218 ? -0.312 -8.609 1.536 1 89.31 218 CYS A C 1
ATOM 1717 O O . CYS A 1 218 ? -0.529 -8.555 0.324 1 89.31 218 CYS A O 1
ATOM 1719 N N . ASP A 1 219 ? 0.801 -8.961 2.027 1 90.81 219 ASP A N 1
ATOM 1720 C CA . ASP A 1 219 ? 1.925 -9.242 1.139 1 90.81 219 ASP A CA 1
ATOM 1721 C C . ASP A 1 219 ? 1.891 -10.688 0.651 1 90.81 219 ASP A C 1
ATOM 1723 O O . ASP A 1 219 ? 2.305 -11.602 1.368 1 90.81 219 ASP A O 1
ATOM 1727 N N . TYR A 1 220 ? 1.523 -10.852 -0.531 1 89.06 220 TYR A N 1
ATOM 1728 C CA . TYR A 1 220 ? 1.487 -12.18 -1.126 1 89.06 220 TYR A CA 1
ATOM 1729 C C . TYR A 1 220 ? 2.637 -12.367 -2.109 1 89.06 220 TYR A C 1
ATOM 1731 O O . TYR A 1 220 ? 3.322 -13.398 -2.08 1 89.06 220 TYR A O 1
ATOM 1739 N N . ILE A 1 221 ? 2.893 -11.43 -2.926 1 86.56 221 ILE A N 1
ATOM 1740 C CA . ILE A 1 221 ? 3.799 -11.617 -4.055 1 86.56 221 ILE A CA 1
ATOM 1741 C C . ILE A 1 221 ? 5.23 -11.773 -3.543 1 86.56 221 ILE A C 1
ATOM 1743 O O . ILE A 1 221 ? 5.863 -12.805 -3.777 1 86.56 221 ILE A O 1
ATOM 1747 N N . PHE A 1 222 ? 5.645 -10.867 -2.805 1 89.75 222 PHE A N 1
ATOM 1748 C CA . PHE A 1 222 ? 7.027 -10.898 -2.344 1 89.75 222 PHE A CA 1
ATOM 1749 C C . PHE A 1 222 ? 7.25 -12.047 -1.368 1 89.75 222 PHE A C 1
ATOM 1751 O O . PHE A 1 222 ? 8.242 -12.773 -1.474 1 89.75 222 PHE A O 1
ATOM 1758 N N . ALA A 1 223 ? 6.316 -12.227 -0.488 1 94 223 ALA A N 1
ATOM 1759 C CA . ALA A 1 223 ? 6.434 -13.281 0.511 1 94 223 ALA A CA 1
ATOM 1760 C C . ALA A 1 223 ? 6.449 -14.656 -0.149 1 94 223 ALA A C 1
ATOM 1762 O O . ALA A 1 223 ? 7.188 -15.547 0.277 1 94 223 ALA A O 1
ATOM 1763 N N . SER A 1 224 ? 5.625 -14.844 -1.164 1 91.62 224 SER A N 1
ATOM 1764 C CA . SER A 1 224 ? 5.598 -16.109 -1.877 1 91.62 224 SER A CA 1
ATOM 1765 C C . SER A 1 224 ? 6.938 -16.406 -2.545 1 91.62 224 SER A C 1
ATOM 1767 O O . SER A 1 224 ? 7.414 -17.547 -2.523 1 91.62 224 SER A O 1
ATOM 1769 N N . TYR A 1 225 ? 7.469 -15.406 -3.061 1 89 225 TYR A N 1
ATOM 1770 C CA . TYR A 1 225 ? 8.727 -15.586 -3.77 1 89 225 TYR A CA 1
ATOM 1771 C C . TYR A 1 225 ? 9.859 -15.906 -2.797 1 89 225 TYR A C 1
ATOM 1773 O O . TYR A 1 225 ? 10.711 -16.75 -3.086 1 89 225 TYR A O 1
ATOM 1781 N N . ILE A 1 226 ? 9.891 -15.289 -1.662 1 93.75 226 ILE A N 1
ATOM 1782 C CA . ILE A 1 226 ? 10.961 -15.492 -0.69 1 93.75 226 ILE A CA 1
ATOM 1783 C C . ILE A 1 226 ? 10.836 -16.875 -0.066 1 93.75 226 ILE A C 1
ATOM 1785 O O . ILE A 1 226 ? 11.844 -17.547 0.171 1 93.75 226 ILE A O 1
ATOM 1789 N N . ALA A 1 227 ? 9.586 -17.25 0.211 1 94.44 227 ALA A N 1
ATOM 1790 C CA . ALA A 1 227 ? 9.375 -18.594 0.752 1 94.44 227 ALA A CA 1
ATOM 1791 C C . ALA A 1 227 ? 9.648 -19.656 -0.303 1 94.44 227 ALA A C 1
ATOM 1793 O O . ALA A 1 227 ? 10.062 -20.781 0.025 1 94.44 227 ALA A O 1
ATOM 1794 N N . PHE A 1 228 ? 9.32 -19.391 -1.52 1 89.88 228 PHE A N 1
ATOM 1795 C CA . PHE A 1 228 ? 9.617 -20.172 -2.707 1 89.88 228 PHE A CA 1
ATOM 1796 C C . PHE A 1 228 ? 9.188 -21.625 -2.514 1 89.88 228 PHE A C 1
ATOM 1798 O O . PHE A 1 228 ? 9.992 -22.547 -2.658 1 89.88 228 PHE A O 1
ATOM 1805 N N . GLY A 1 229 ? 7.957 -21.875 -2.123 1 90.31 229 GLY A N 1
ATOM 1806 C CA . GLY A 1 229 ? 7.375 -23.219 -2.072 1 90.31 229 GLY A CA 1
ATOM 1807 C C . GLY A 1 229 ? 7.523 -23.875 -0.715 1 90.31 229 GLY A C 1
ATOM 1808 O O . GLY A 1 229 ? 6.918 -24.922 -0.458 1 90.31 229 GLY A O 1
ATOM 1809 N N . TYR A 1 230 ? 8.336 -23.281 0.144 1 95.56 230 TYR A N 1
ATOM 1810 C CA . TYR A 1 230 ? 8.461 -23.812 1.497 1 95.56 230 TYR A CA 1
ATOM 1811 C C . TYR A 1 230 ? 7.281 -23.391 2.361 1 95.56 230 TYR A C 1
ATOM 1813 O O . TYR A 1 230 ? 7.332 -22.359 3.025 1 95.56 230 TYR A O 1
ATOM 1821 N N . SER A 1 231 ? 6.324 -24.172 2.488 1 94.94 231 SER A N 1
ATOM 1822 C CA . SER A 1 231 ? 5.008 -23.844 3.029 1 94.94 231 SER A CA 1
ATOM 1823 C C . SER A 1 231 ? 5.094 -23.453 4.504 1 94.94 231 SER A C 1
ATOM 1825 O O . SER A 1 231 ? 4.324 -22.625 4.977 1 94.94 231 SER A O 1
ATOM 1827 N N . LYS A 1 232 ? 6.004 -24.016 5.23 1 96.62 232 LYS A N 1
ATOM 1828 C CA . LYS A 1 232 ? 6.117 -23.75 6.66 1 96.62 232 LYS A CA 1
ATOM 1829 C C . LYS A 1 232 ? 6.477 -22.297 6.922 1 96.62 232 LYS A C 1
ATOM 1831 O O . LYS A 1 232 ? 6.254 -21.781 8.023 1 96.62 232 LYS A O 1
ATOM 1836 N N . SER A 1 233 ? 7.012 -21.594 5.902 1 97.69 233 SER A N 1
ATOM 1837 C CA . SER A 1 233 ? 7.445 -20.219 6.09 1 97.69 233 SER A CA 1
ATOM 1838 C C . SER A 1 233 ? 6.496 -19.234 5.406 1 97.69 233 SER A C 1
ATOM 1840 O O . SER A 1 233 ? 6.793 -18.047 5.301 1 97.69 233 SER A O 1
ATOM 1842 N N . TYR A 1 234 ? 5.363 -19.734 5.008 1 97.06 234 TYR A N 1
ATOM 1843 C CA . TYR A 1 234 ? 4.387 -18.844 4.406 1 97.06 234 TYR A CA 1
ATOM 1844 C C . TYR A 1 234 ? 3.84 -17.859 5.438 1 97.06 234 TYR A C 1
ATOM 1846 O O . TYR A 1 234 ? 3.729 -18.203 6.617 1 97.06 234 TYR A O 1
ATOM 1854 N N . ASN A 1 235 ? 3.652 -16.641 4.965 1 97.19 235 ASN A N 1
ATOM 1855 C CA . ASN A 1 235 ? 2.701 -15.812 5.703 1 97.19 235 ASN A CA 1
ATOM 1856 C C . ASN A 1 235 ? 1.26 -16.156 5.332 1 97.19 235 ASN A C 1
ATOM 1858 O O . ASN A 1 235 ? 1.019 -16.984 4.461 1 97.19 235 ASN A O 1
ATOM 1862 N N . VAL A 1 236 ? 0.364 -15.594 6.012 1 95.94 236 VAL A N 1
ATOM 1863 C CA . VAL A 1 236 ? -1.031 -16 5.879 1 95.94 236 VAL A CA 1
ATOM 1864 C C . VAL A 1 236 ? -1.565 -15.578 4.512 1 95.94 236 VAL A C 1
ATOM 1866 O O . VAL A 1 236 ? -2.404 -16.266 3.924 1 95.94 236 VAL A O 1
ATOM 1869 N N . ALA A 1 237 ? -1.159 -14.445 3.969 1 93.56 237 ALA A N 1
ATOM 1870 C CA . ALA A 1 237 ? -1.601 -13.984 2.654 1 93.56 237 ALA A CA 1
ATOM 1871 C C . ALA A 1 237 ? -1.261 -15.016 1.575 1 93.56 237 ALA A C 1
ATOM 1873 O O . ALA A 1 237 ? -2.094 -15.32 0.72 1 93.56 237 ALA A O 1
ATOM 1874 N N . VAL A 1 238 ? -0.07 -15.547 1.616 1 92.75 238 VAL A N 1
ATOM 1875 C CA . VAL A 1 238 ? 0.366 -16.547 0.655 1 92.75 238 VAL A CA 1
ATOM 1876 C C . VAL A 1 238 ? -0.478 -17.812 0.811 1 92.75 238 VAL A C 1
ATOM 1878 O O . VAL A 1 238 ? -0.95 -18.375 -0.179 1 92.75 238 VAL A O 1
ATOM 1881 N N . GLY A 1 239 ? -0.628 -18.234 2.035 1 92.12 239 GLY A N 1
ATOM 1882 C CA . GLY A 1 239 ? -1.422 -19.438 2.299 1 92.12 239 GLY A CA 1
ATOM 1883 C C . GLY A 1 239 ? -2.857 -19.312 1.82 1 92.12 239 GLY A C 1
ATOM 1884 O O . GLY A 1 239 ? -3.373 -20.203 1.15 1 92.12 239 GLY A O 1
ATOM 1885 N N . LEU A 1 240 ? -3.504 -18.234 2.172 1 90.44 240 LEU A N 1
ATOM 1886 C CA . LEU A 1 240 ? -4.895 -18.016 1.784 1 90.44 240 LEU A CA 1
ATOM 1887 C C . LEU A 1 240 ? -5.027 -17.922 0.269 1 90.44 240 LEU A C 1
ATOM 1889 O O . LEU A 1 240 ? -5.98 -18.438 -0.314 1 90.44 240 LEU A O 1
ATOM 1893 N N . TYR A 1 241 ? -4.125 -17.25 -0.312 1 85.94 241 TYR A N 1
ATOM 1894 C CA . TYR A 1 241 ? -4.164 -17.125 -1.765 1 85.94 241 TYR A CA 1
ATOM 1895 C C . TYR A 1 241 ? -4.035 -18.484 -2.432 1 85.94 241 TYR A C 1
ATOM 1897 O O . TYR A 1 241 ? -4.672 -18.75 -3.455 1 85.94 241 TYR A O 1
ATOM 1905 N N . ASP A 1 242 ? -3.193 -19.266 -1.927 1 84.19 242 ASP A N 1
ATOM 1906 C CA . ASP A 1 242 ? -3.014 -20.609 -2.461 1 84.19 242 ASP A CA 1
ATOM 1907 C C . ASP A 1 242 ? -4.324 -21.391 -2.426 1 84.19 242 ASP A C 1
ATOM 1909 O O . ASP A 1 242 ? -4.578 -22.234 -3.295 1 84.19 242 ASP A O 1
ATOM 1913 N N . TRP A 1 243 ? -5.125 -21.141 -1.432 1 83.25 243 TRP A N 1
ATOM 1914 C CA . TRP A 1 243 ? -6.402 -21.828 -1.307 1 83.25 243 TRP A CA 1
ATOM 1915 C C . TRP A 1 243 ? -7.336 -21.453 -2.455 1 83.25 243 TRP A C 1
ATOM 1917 O O . TRP A 1 243 ? -8.117 -22.297 -2.918 1 83.25 243 TRP A O 1
ATOM 1927 N N . VAL A 1 244 ? -7.305 -20.266 -2.918 1 77.5 244 VAL A N 1
ATOM 1928 C CA . VAL A 1 244 ? -8.266 -19.812 -3.916 1 77.5 244 VAL A CA 1
ATOM 1929 C C . VAL A 1 244 ? -7.672 -19.953 -5.312 1 77.5 244 VAL A C 1
ATOM 1931 O O . VAL A 1 244 ? -8.398 -19.969 -6.309 1 77.5 244 VAL A O 1
ATOM 1934 N N . ASN A 1 245 ? -6.422 -19.875 -5.488 1 71.44 245 ASN A N 1
ATOM 1935 C CA . ASN A 1 245 ? -5.793 -20.047 -6.797 1 71.44 245 ASN A CA 1
ATOM 1936 C C . ASN A 1 245 ? -5.711 -21.516 -7.199 1 71.44 245 ASN A C 1
ATOM 1938 O O . ASN A 1 245 ? -5.473 -21.828 -8.367 1 71.44 245 ASN A O 1
ATOM 1942 N N . THR A 1 246 ? -5.918 -22.391 -6.176 1 61.12 246 THR A N 1
ATOM 1943 C CA . THR A 1 246 ? -5.895 -23.812 -6.535 1 61.12 246 THR A CA 1
ATOM 1944 C C . THR A 1 246 ? -7.234 -24.234 -7.133 1 61.12 246 THR A C 1
ATOM 1946 O O . THR A 1 246 ? -8.227 -23.516 -7.023 1 61.12 246 THR A O 1
ATOM 1949 N N . ASN A 1 247 ? -7.289 -25.062 -8.102 1 54.34 247 ASN A N 1
ATOM 1950 C CA . ASN A 1 247 ? -8.422 -25.656 -8.797 1 54.34 247 ASN A CA 1
ATOM 1951 C C . ASN A 1 247 ? -9.5 -26.109 -7.82 1 54.34 247 ASN A C 1
ATOM 1953 O O . ASN A 1 247 ? -10.531 -26.656 -8.234 1 54.34 247 ASN A O 1
ATOM 1957 N N . ASP A 1 248 ? -9.25 -26.016 -6.523 1 57.31 248 ASP A N 1
ATOM 1958 C CA . ASP A 1 248 ? -10.344 -26.453 -5.672 1 57.31 248 ASP A CA 1
ATOM 1959 C C . ASP A 1 248 ? -11 -25.266 -4.957 1 57.31 248 ASP A C 1
ATOM 1961 O O . ASP A 1 248 ? -11.07 -25.25 -3.727 1 57.31 248 ASP A O 1
ATOM 1965 N N . TYR A 1 249 ? -11.352 -24.234 -5.688 1 58.94 249 TYR A N 1
ATOM 1966 C CA . TYR A 1 249 ? -12.055 -23.062 -5.184 1 58.94 249 TYR A CA 1
ATOM 1967 C C . TYR A 1 249 ? -13.297 -23.469 -4.398 1 58.94 249 TYR A C 1
ATOM 1969 O O . TYR A 1 249 ? -13.625 -22.859 -3.379 1 58.94 249 TYR A O 1
ATOM 1977 N N . GLN A 1 250 ? -13.797 -24.578 -4.68 1 62.44 250 GLN A N 1
ATOM 1978 C CA . GLN A 1 250 ? -15.062 -25 -4.094 1 62.44 250 GLN A CA 1
ATOM 1979 C C . GLN A 1 250 ? -14.867 -25.531 -2.674 1 62.44 250 GLN A C 1
ATOM 1981 O O . GLN A 1 250 ? -15.734 -25.359 -1.816 1 62.44 250 GLN A O 1
ATOM 1986 N N . GLY A 1 251 ? -13.703 -25.938 -2.4 1 70.88 251 GLY A N 1
ATOM 1987 C CA . GLY A 1 251 ? -13.523 -26.547 -1.095 1 70.88 251 GLY A CA 1
ATOM 1988 C C . GLY A 1 251 ? -12.969 -25.594 -0.06 1 70.88 251 GLY A C 1
ATOM 1989 O O . GLY A 1 251 ? -13.18 -25.766 1.141 1 70.88 251 GLY A O 1
ATOM 1990 N N . TYR A 1 252 ? -12.453 -24.469 -0.545 1 82.69 252 TYR A N 1
ATOM 1991 C CA . TYR A 1 252 ? -11.703 -23.672 0.43 1 82.69 252 TYR A CA 1
ATOM 1992 C C . TYR A 1 252 ? -12.289 -22.266 0.554 1 82.69 252 TYR A C 1
ATOM 1994 O O . TYR A 1 252 ? -11.789 -21.453 1.329 1 82.69 252 TYR A O 1
ATOM 2002 N N . PHE A 1 253 ? -13.461 -22.016 -0.036 1 85.25 253 PHE A N 1
ATOM 2003 C CA . PHE A 1 253 ? -13.961 -20.656 -0.07 1 85.25 253 PHE A CA 1
ATOM 2004 C C . PHE A 1 253 ? -14.352 -20.188 1.326 1 85.25 253 PHE A C 1
ATOM 2006 O O . PHE A 1 253 ? -13.914 -19.125 1.775 1 85.25 253 PHE A O 1
ATOM 2013 N N . THR A 1 254 ? -15.164 -20.969 1.998 1 90.06 254 THR A N 1
ATOM 2014 C CA . THR A 1 254 ? -15.609 -20.578 3.326 1 90.06 254 THR A CA 1
ATOM 2015 C C . THR A 1 254 ? -14.438 -20.531 4.305 1 90.06 254 THR A C 1
ATOM 2017 O O . THR A 1 254 ? -14.422 -19.719 5.234 1 90.06 254 THR A O 1
ATOM 2020 N N . ARG A 1 255 ? -13.453 -21.422 4.074 1 90.75 255 ARG A N 1
ATOM 2021 C CA . ARG A 1 255 ? -12.25 -21.438 4.902 1 90.75 255 ARG A CA 1
ATOM 2022 C C . ARG A 1 255 ? -11.414 -20.188 4.66 1 90.75 255 ARG A C 1
ATOM 2024 O O . ARG A 1 255 ? -10.852 -19.625 5.598 1 90.75 255 ARG A O 1
ATOM 2031 N N . PHE A 1 256 ? -11.375 -19.797 3.408 1 91 256 PHE A N 1
ATOM 2032 C CA . PHE A 1 256 ? -10.719 -18.531 3.047 1 91 256 PHE A CA 1
ATOM 2033 C C . PHE A 1 256 ? -11.383 -17.359 3.75 1 91 256 PHE A C 1
ATOM 2035 O O . PHE A 1 256 ? -10.695 -16.5 4.32 1 91 256 PHE A O 1
ATOM 2042 N N . CYS A 1 257 ? -12.727 -17.344 3.748 1 91.81 257 CYS A N 1
ATOM 2043 C CA . CYS A 1 257 ? -13.469 -16.266 4.391 1 91.81 257 CYS A CA 1
ATOM 2044 C C . CYS A 1 257 ? -13.219 -16.25 5.891 1 91.81 257 CYS A C 1
ATOM 2046 O O . CYS A 1 257 ? -13.023 -15.188 6.48 1 91.81 257 CYS A O 1
ATOM 2048 N N . ALA A 1 258 ? -13.227 -17.438 6.473 1 93.88 258 ALA A N 1
ATOM 2049 C CA . ALA A 1 258 ? -12.969 -17.547 7.902 1 93.88 258 ALA A CA 1
ATOM 2050 C C . ALA A 1 258 ? -11.562 -17.047 8.242 1 93.88 258 ALA A C 1
ATOM 2052 O O . ALA A 1 258 ? -11.383 -16.312 9.219 1 93.88 258 ALA A O 1
ATOM 2053 N N . GLY A 1 259 ? -10.594 -17.5 7.469 1 93.94 259 GLY A N 1
ATOM 2054 C CA . GLY A 1 259 ? -9.242 -16.984 7.652 1 93.94 259 GLY A CA 1
ATOM 2055 C C . GLY A 1 259 ? -9.156 -15.477 7.539 1 93.94 259 GLY A C 1
ATOM 2056 O O . GLY A 1 259 ? -8.453 -14.836 8.32 1 93.94 259 GLY A O 1
ATOM 2057 N N . GLY A 1 260 ? -9.867 -14.906 6.531 1 93.06 260 GLY A N 1
ATOM 2058 C CA . GLY A 1 260 ? -9.906 -13.461 6.348 1 93.06 260 GLY A CA 1
ATOM 2059 C C . GLY A 1 260 ? -10.438 -12.719 7.562 1 93.06 260 GLY A C 1
ATOM 2060 O O . GLY A 1 260 ? -9.891 -11.688 7.949 1 93.06 260 GLY A O 1
ATOM 2061 N N . VAL A 1 261 ? -11.438 -13.242 8.148 1 93.06 261 VAL A N 1
ATOM 2062 C CA . VAL A 1 261 ? -12.031 -12.633 9.336 1 93.06 261 VAL A CA 1
ATOM 2063 C C . VAL A 1 261 ? -11.016 -12.617 10.477 1 93.06 261 VAL A C 1
ATOM 2065 O O . VAL A 1 261 ? -10.852 -11.609 11.164 1 93.06 261 VAL A O 1
ATOM 2068 N N . LEU A 1 262 ? -10.305 -13.688 10.617 1 95.19 262 LEU A N 1
ATOM 2069 C CA . LEU A 1 262 ? -9.344 -13.797 11.711 1 95.19 262 LEU A CA 1
ATOM 2070 C C . LEU A 1 262 ? -8.164 -12.859 11.492 1 95.19 262 LEU A C 1
ATOM 2072 O O . LEU A 1 262 ? -7.574 -12.367 12.453 1 95.19 262 LEU A O 1
ATOM 2076 N N . ILE A 1 263 ? -7.797 -12.602 10.266 1 93.94 263 ILE A N 1
ATOM 2077 C CA . ILE A 1 263 ? -6.699 -11.703 9.93 1 93.94 263 ILE A CA 1
ATOM 2078 C C . ILE A 1 263 ? -7.039 -10.281 10.375 1 93.94 263 ILE A C 1
ATOM 2080 O O . ILE A 1 263 ? -6.148 -9.516 10.75 1 93.94 263 ILE A O 1
ATOM 2084 N N . ALA A 1 264 ? -8.305 -9.961 10.398 1 89.56 264 ALA A N 1
ATOM 2085 C CA . ALA A 1 264 ? -8.75 -8.625 10.773 1 89.56 264 ALA A CA 1
ATOM 2086 C C . ALA A 1 264 ? -8.562 -8.391 12.273 1 89.56 264 ALA A C 1
ATOM 2088 O O . ALA A 1 264 ? -8.484 -7.242 12.719 1 89.56 264 ALA A O 1
ATOM 2089 N N . VAL A 1 265 ? -8.43 -9.367 13.016 1 91.5 265 VAL A N 1
ATOM 2090 C CA . VAL A 1 265 ? -8.461 -9.273 14.477 1 91.5 265 VAL A CA 1
ATOM 2091 C C . VAL A 1 265 ? -7.219 -8.539 14.969 1 91.5 265 VAL A C 1
ATOM 2093 O O . VAL A 1 265 ? -7.32 -7.531 15.672 1 91.5 265 VAL A O 1
ATOM 2096 N N . PRO A 1 266 ? -6.012 -8.953 14.594 1 93.44 266 PRO A N 1
ATOM 2097 C CA . PRO A 1 266 ? -4.844 -8.242 15.109 1 93.44 266 PRO A CA 1
ATOM 2098 C C . PRO A 1 266 ? -4.746 -6.809 14.586 1 93.44 266 PRO A C 1
ATOM 2100 O O . PRO A 1 266 ? -4.281 -5.918 15.305 1 93.44 266 PRO A O 1
ATOM 2103 N N . ILE A 1 267 ? -5.168 -6.594 13.414 1 88.25 267 ILE A N 1
ATOM 2104 C CA . ILE A 1 267 ? -5.121 -5.262 12.82 1 88.25 267 ILE A CA 1
ATOM 2105 C C . ILE A 1 267 ? -6.078 -4.332 13.57 1 88.25 267 ILE A C 1
ATOM 2107 O O . ILE A 1 267 ? -5.695 -3.227 13.969 1 88.25 267 ILE A O 1
ATOM 2111 N N . THR A 1 268 ? -7.281 -4.859 13.82 1 87 268 THR A N 1
ATOM 2112 C CA . THR A 1 268 ? -8.281 -4.086 14.547 1 87 268 THR A CA 1
ATOM 2113 C C . THR A 1 268 ? -7.84 -3.848 15.984 1 87 268 THR A C 1
ATOM 2115 O O . THR A 1 268 ? -7.996 -2.746 16.516 1 87 268 THR A O 1
ATOM 2118 N N . ALA A 1 269 ? -7.297 -4.805 16.547 1 90.31 269 ALA A N 1
ATOM 2119 C CA . ALA A 1 269 ? -6.828 -4.691 17.922 1 90.31 269 ALA A CA 1
ATOM 2120 C C . ALA A 1 269 ? -5.75 -3.615 18.047 1 90.31 269 ALA A C 1
ATOM 2122 O O . ALA A 1 269 ? -5.785 -2.795 18.969 1 90.31 269 ALA A O 1
ATOM 2123 N N . LEU A 1 270 ? -4.848 -3.619 17.109 1 87.88 270 LEU A N 1
ATOM 2124 C CA . LEU A 1 270 ? -3.791 -2.611 17.141 1 87.88 270 LEU A CA 1
ATOM 2125 C C . LEU A 1 270 ? -4.363 -1.216 16.922 1 87.88 270 LEU A C 1
ATOM 2127 O O . LEU A 1 270 ? -3.992 -0.27 17.625 1 87.88 270 LEU A O 1
ATOM 2131 N N . PHE A 1 271 ? -5.23 -1.135 15.984 1 83.19 271 PHE A N 1
ATOM 2132 C CA . PHE A 1 271 ? -5.859 0.151 15.703 1 83.19 271 PHE A CA 1
ATOM 2133 C C . PHE A 1 271 ? -6.594 0.672 16.938 1 83.19 271 PHE A C 1
ATOM 2135 O O . PHE A 1 271 ? -6.449 1.84 17.297 1 83.19 271 PHE A O 1
ATOM 2142 N N . MET A 1 272 ? -7.32 -0.174 17.547 1 82.94 272 MET A N 1
ATOM 2143 C CA . MET A 1 272 ? -8.102 0.225 18.703 1 82.94 272 MET A CA 1
ATOM 2144 C C . MET A 1 272 ? -7.195 0.643 19.859 1 82.94 272 MET A C 1
ATOM 2146 O O . MET A 1 272 ? -7.539 1.534 20.641 1 82.94 272 MET A O 1
ATOM 2150 N N . SER A 1 273 ? -6.102 0.132 19.938 1 85.38 273 SER A N 1
ATOM 2151 C CA . SER A 1 273 ? -5.168 0.452 21 1 85.38 273 SER A CA 1
ATOM 2152 C C . SER A 1 273 ? -4.488 1.796 20.766 1 85.38 273 SER A C 1
ATOM 2154 O O . SER A 1 273 ? -4.086 2.475 21.719 1 85.38 273 SER A O 1
ATOM 2156 N N . LEU A 1 274 ? -4.477 2.199 19.5 1 80.75 274 LEU A N 1
ATOM 2157 C CA . LEU A 1 274 ? -3.68 3.377 19.188 1 80.75 274 LEU A CA 1
ATOM 2158 C C . LEU A 1 274 ? -4.574 4.551 18.797 1 80.75 274 LEU A C 1
ATOM 2160 O O . LEU A 1 274 ? -4.117 5.691 18.734 1 80.75 274 LEU A O 1
ATOM 2164 N N . GLN A 1 275 ? -5.785 4.246 18.516 1 74.38 275 GLN A N 1
ATOM 2165 C CA . GLN A 1 275 ? -6.684 5.238 17.953 1 74.38 275 GLN A CA 1
ATOM 2166 C C . GLN A 1 275 ? -6.844 6.441 18.875 1 74.38 275 GLN A C 1
ATOM 2168 O O . GLN A 1 275 ? -7.078 7.562 18.406 1 74.38 275 GLN A O 1
ATOM 2173 N N . LYS A 1 276 ? -6.797 6.324 20.172 1 72.88 276 LYS A N 1
ATOM 2174 C CA . LYS A 1 276 ? -6.957 7.434 21.109 1 72.88 276 LYS A CA 1
ATOM 2175 C C . LYS A 1 276 ? -5.859 8.477 20.922 1 72.88 276 LYS A C 1
ATOM 2177 O O . LYS A 1 276 ? -6.074 9.664 21.172 1 72.88 276 LYS A O 1
ATOM 2182 N N . TYR A 1 277 ? -4.75 7.965 20.438 1 68.69 277 TYR A N 1
ATOM 2183 C CA . TYR A 1 277 ? -3.623 8.867 20.25 1 68.69 277 TYR A CA 1
ATOM 2184 C C . TYR A 1 277 ? -3.672 9.508 18.859 1 68.69 277 TYR A C 1
ATOM 2186 O O . TYR A 1 277 ? -3.023 10.523 18.609 1 68.69 277 TYR A O 1
ATOM 2194 N N . TYR A 1 278 ? -4.344 8.805 17.969 1 61.28 278 TYR A N 1
ATOM 2195 C CA . TYR A 1 278 ? -4.434 9.273 16.578 1 61.28 278 TYR A CA 1
ATOM 2196 C C . TYR A 1 278 ? -5.406 10.438 16.469 1 61.28 278 TYR A C 1
ATOM 2198 O O . TYR A 1 278 ? -5.105 11.445 15.82 1 61.28 278 TYR A O 1
ATOM 2206 N N . VAL A 1 279 ? -6.602 10.367 16.953 1 55.38 279 VAL A N 1
ATOM 2207 C CA . VAL A 1 279 ? -7.688 11.32 16.75 1 55.38 279 VAL A CA 1
ATOM 2208 C C . VAL A 1 279 ? -7.398 12.602 17.531 1 55.38 279 VAL A C 1
ATOM 2210 O O . VAL A 1 279 ? -7.73 13.695 17.062 1 55.38 279 VAL A O 1
ATOM 2213 N N . GLU A 1 280 ? -6.758 12.5 18.656 1 51.06 280 GLU A N 1
ATOM 2214 C CA . GLU A 1 280 ? -6.484 13.727 19.406 1 51.06 280 GLU A CA 1
ATOM 2215 C C . GLU A 1 280 ? -5.496 14.617 18.656 1 51.06 280 GLU A C 1
ATOM 2217 O O . GLU A 1 280 ? -5.598 15.844 18.703 1 51.06 280 GLU A O 1
ATOM 2222 N N . GLY A 1 281 ? -4.5 14.117 18.156 1 47.62 281 GLY A N 1
ATOM 2223 C CA . GLY A 1 281 ? -3.453 14.891 17.5 1 47.62 281 GLY A CA 1
ATOM 2224 C C . GLY A 1 281 ? -3.924 15.594 16.25 1 47.62 281 GLY A C 1
ATOM 2225 O O . GLY A 1 281 ? -3.512 16.719 15.969 1 47.62 281 GLY A O 1
ATOM 2226 N N . VAL A 1 282 ? -4.73 14.922 15.453 1 45.56 282 VAL A N 1
ATOM 2227 C CA . VAL A 1 282 ? -5.305 15.57 14.281 1 45.56 282 VAL A CA 1
ATOM 2228 C C . VAL A 1 282 ? -6.328 16.609 14.719 1 45.56 282 VAL A C 1
ATOM 2230 O O . VAL A 1 282 ? -6.441 17.672 14.102 1 45.56 282 VAL A O 1
ATOM 2233 N N . THR A 1 283 ? -7.02 16.391 15.82 1 40 283 THR A N 1
ATOM 2234 C CA . THR A 1 283 ? -8.016 17.328 16.359 1 40 283 THR A CA 1
ATOM 2235 C C . THR A 1 283 ? -7.355 18.359 17.266 1 40 283 THR A C 1
ATOM 2237 O O . THR A 1 283 ? -7.895 19.453 17.453 1 40 283 THR A O 1
ATOM 2240 N N . GLY A 1 284 ? -6.332 18 17.984 1 40.78 284 GLY A N 1
ATOM 2241 C CA . GLY A 1 284 ? -5.785 18.828 19.047 1 40.78 284 GLY A CA 1
ATOM 2242 C C . GLY A 1 284 ? -4.949 19.984 18.516 1 40.78 284 GLY A C 1
ATOM 2243 O O . GLY A 1 284 ? -4.465 20.812 19.297 1 40.78 284 GLY A O 1
ATOM 2244 N N . GLY A 1 285 ? -4.34 19.906 17.375 1 38.69 285 GLY A N 1
ATOM 2245 C CA . GLY A 1 285 ? -3.613 21.125 17.016 1 38.69 285 GLY A CA 1
ATOM 2246 C C . GLY A 1 285 ? -4.469 22.375 17.094 1 38.69 285 GLY A C 1
ATOM 2247 O O . GLY A 1 285 ? -3.971 23.484 16.891 1 38.69 285 GLY A O 1
ATOM 2248 N N . ALA A 1 286 ? -5.762 22.359 16.922 1 36.66 286 ALA A N 1
ATOM 2249 C CA . ALA A 1 286 ? -6.582 23.562 16.891 1 36.66 286 ALA A CA 1
ATOM 2250 C C . ALA A 1 286 ? -6.664 24.203 18.281 1 36.66 286 ALA A C 1
ATOM 2252 O O . ALA A 1 286 ? -6.867 25.422 18.406 1 36.66 286 ALA A O 1
ATOM 2253 N N . VAL A 1 287 ? -6.73 23.453 19.359 1 33.88 287 VAL A N 1
ATOM 2254 C CA . VAL A 1 287 ? -7.293 24.156 20.516 1 33.88 287 VAL A CA 1
ATOM 2255 C C . VAL A 1 287 ? -6.203 24.969 21.219 1 33.88 287 VAL A C 1
ATOM 2257 O O . VAL A 1 287 ? -6.484 25.719 22.141 1 33.88 287 VAL A O 1
ATOM 2260 N N . LYS A 1 288 ? -4.934 24.578 21.109 1 35.09 288 LYS A N 1
ATOM 2261 C CA . LYS A 1 288 ? -4.211 25.359 22.109 1 35.09 288 LYS A CA 1
ATOM 2262 C C . LYS A 1 288 ? -3.936 26.766 21.609 1 35.09 288 LYS A C 1
ATOM 2264 O O . LYS A 1 288 ? -3.137 27.5 22.203 1 35.09 288 LYS A O 1
ATOM 2269 N N . GLY A 1 289 ? -4.508 27.219 20.516 1 29.62 289 GLY A N 1
ATOM 2270 C CA . GLY A 1 289 ? -4.438 28.672 20.547 1 29.62 289 GLY A CA 1
ATOM 2271 C C . GLY A 1 289 ? -5.527 29.297 21.391 1 29.62 289 GLY A C 1
ATOM 2272 O O . GLY A 1 289 ? -6.543 28.672 21.672 1 29.62 289 GLY A O 1
ATOM 2273 N N . MET B 1 1 ? 35.156 38.938 24.484 1 35.38 1 MET B N 1
ATOM 2274 C CA . MET B 1 1 ? 34.562 37.688 25.031 1 35.38 1 MET B CA 1
ATOM 2275 C C . MET B 1 1 ? 34.438 36.656 23.938 1 35.38 1 MET B C 1
ATOM 2277 O O . MET B 1 1 ? 33.844 36.906 22.875 1 35.38 1 MET B O 1
ATOM 2281 N N . ALA B 1 2 ? 35.312 35.75 23.812 1 45.12 2 ALA B N 1
ATOM 2282 C CA . ALA B 1 2 ? 35.531 34.688 22.812 1 45.12 2 ALA B CA 1
ATOM 2283 C C . ALA B 1 2 ? 34.312 33.844 22.609 1 45.12 2 ALA B C 1
ATOM 2285 O O . ALA B 1 2 ? 33.844 33.156 23.531 1 45.12 2 ALA B O 1
ATOM 2286 N N . GLU B 1 3 ? 33.281 34.188 21.922 1 41.97 3 GLU B N 1
ATOM 2287 C CA . GLU B 1 3 ? 31.953 33.656 21.703 1 41.97 3 GLU B CA 1
ATOM 2288 C C . GLU B 1 3 ? 31.984 32.156 21.422 1 41.97 3 GLU B C 1
ATOM 2290 O O . GLU B 1 3 ? 33.031 31.609 21.047 1 41.97 3 GLU B O 1
ATOM 2295 N N . PRO B 1 4 ? 30.75 31.344 21.328 1 44.19 4 PRO B N 1
ATOM 2296 C CA . PRO B 1 4 ? 30.25 29.969 21.297 1 44.19 4 PRO B CA 1
ATOM 2297 C C . PRO B 1 4 ? 30.797 29.172 20.094 1 44.19 4 PRO B C 1
ATOM 2299 O O . PRO B 1 4 ? 30.188 29.188 19.016 1 44.19 4 PRO B O 1
ATOM 2302 N N . LYS B 1 5 ? 31.891 29.172 19.734 1 44.94 5 LYS B N 1
ATOM 2303 C CA . LYS B 1 5 ? 32.531 28.391 18.672 1 44.94 5 LYS B CA 1
ATOM 2304 C C . LYS B 1 5 ? 32.312 26.906 18.875 1 44.94 5 LYS B C 1
ATOM 2306 O O . LYS B 1 5 ? 32.469 26.109 17.938 1 44.94 5 LYS B O 1
ATOM 2311 N N . LEU B 1 6 ? 32.438 26.375 20.031 1 45.78 6 LEU B N 1
ATOM 2312 C CA . LEU B 1 6 ? 32.438 24.984 20.438 1 45.78 6 LEU B CA 1
ATOM 2313 C C . LEU B 1 6 ? 31.156 24.281 19.969 1 45.78 6 LEU B C 1
ATOM 2315 O O . LEU B 1 6 ? 31.156 23.078 19.734 1 45.78 6 LEU B O 1
ATOM 2319 N N . HIS B 1 7 ? 29.984 24.953 19.984 1 48.41 7 HIS B N 1
ATOM 2320 C CA . HIS B 1 7 ? 28.641 24.406 19.75 1 48.41 7 HIS B CA 1
ATOM 2321 C C . HIS B 1 7 ? 28.438 24.062 18.281 1 48.41 7 HIS B C 1
ATOM 2323 O O . HIS B 1 7 ? 27.594 23.234 17.938 1 48.41 7 HIS B O 1
ATOM 2329 N N . LYS B 1 8 ? 29.328 24.75 17.422 1 51.47 8 LYS B N 1
ATOM 2330 C CA . LYS B 1 8 ? 29.234 24.547 15.984 1 51.47 8 LYS B CA 1
ATOM 2331 C C . LYS B 1 8 ? 29.859 23.219 15.57 1 51.47 8 LYS B C 1
ATOM 2333 O O . LYS B 1 8 ? 29.375 22.562 14.641 1 51.47 8 LYS B O 1
ATOM 2338 N N . GLN B 1 9 ? 30.953 22.781 16.25 1 52.59 9 GLN B N 1
ATOM 2339 C CA . GLN B 1 9 ? 31.75 21.625 15.852 1 52.59 9 GLN B CA 1
ATOM 2340 C C . GLN B 1 9 ? 30.984 20.328 16.078 1 52.59 9 GLN B C 1
ATOM 2342 O O . GLN B 1 9 ? 31.094 19.391 15.281 1 52.59 9 GLN B O 1
ATOM 2347 N N . HIS B 1 10 ? 30.344 20.156 17.234 1 56.97 10 HIS B N 1
ATOM 2348 C CA . HIS B 1 10 ? 29.641 18.938 17.594 1 56.97 10 HIS B CA 1
ATOM 2349 C C . HIS B 1 10 ? 28.5 18.656 16.625 1 56.97 10 HIS B C 1
ATOM 2351 O O . HIS B 1 10 ? 28.234 17.484 16.297 1 56.97 10 HIS B O 1
ATOM 2357 N N . ASN B 1 11 ? 28.109 19.703 15.914 1 68.94 11 ASN B N 1
ATOM 2358 C CA . ASN B 1 11 ? 27.031 19.562 14.938 1 68.94 11 ASN B CA 1
ATOM 2359 C C . ASN B 1 11 ? 27.547 19.047 13.602 1 68.94 11 ASN B C 1
ATOM 2361 O O . ASN B 1 11 ? 26.859 18.281 12.914 1 68.94 11 ASN B O 1
ATOM 2365 N N . ALA B 1 12 ? 28.938 19.219 13.469 1 75.5 12 ALA B N 1
ATOM 2366 C CA . ALA B 1 12 ? 29.516 18.859 12.172 1 75.5 12 ALA B CA 1
ATOM 2367 C C . ALA B 1 12 ? 29.734 17.359 12.07 1 75.5 12 ALA B C 1
ATOM 2369 O O . ALA B 1 12 ? 29.469 16.75 11.023 1 75.5 12 ALA B O 1
ATOM 2370 N N . LEU B 1 13 ? 30.203 16.766 13.203 1 77.81 13 LEU B N 1
ATOM 2371 C CA . LEU B 1 13 ? 30.453 15.32 13.195 1 77.81 13 LEU B CA 1
ATOM 2372 C C . LEU B 1 13 ? 29.141 14.547 13.086 1 77.81 13 LEU B C 1
ATOM 2374 O O . LEU B 1 13 ? 29.047 13.578 12.328 1 77.81 13 LEU B O 1
ATOM 2378 N N . GLY B 1 14 ? 28.203 14.961 13.805 1 76.31 14 GLY B N 1
ATOM 2379 C CA . GLY B 1 14 ? 26.891 14.336 13.734 1 76.31 14 GLY B CA 1
ATOM 2380 C C . GLY B 1 14 ? 26.25 14.445 12.359 1 76.31 14 GLY B C 1
ATOM 2381 O O . GLY B 1 14 ? 25.688 13.477 11.852 1 76.31 14 GLY B O 1
ATOM 2382 N N . ASN B 1 15 ? 26.469 15.523 11.758 1 80.5 15 ASN B N 1
ATOM 2383 C CA . ASN B 1 15 ? 25.969 15.734 10.406 1 80.5 15 ASN B CA 1
ATOM 2384 C C . ASN B 1 15 ? 26.688 14.859 9.391 1 80.5 15 ASN B C 1
ATOM 2386 O O . ASN B 1 15 ? 26.078 14.305 8.484 1 80.5 15 ASN B O 1
ATOM 2390 N N . ALA B 1 16 ? 27.984 14.773 9.641 1 85 16 ALA B N 1
ATOM 2391 C CA . ALA B 1 16 ? 28.781 13.953 8.734 1 85 16 ALA B CA 1
ATOM 2392 C C . ALA B 1 16 ? 28.375 12.484 8.828 1 85 16 ALA B C 1
ATOM 2394 O O . ALA B 1 16 ? 28.25 11.797 7.805 1 85 16 ALA B O 1
ATOM 2395 N N . ILE B 1 17 ? 28.141 12.039 9.961 1 85.38 17 ILE B N 1
ATOM 2396 C CA . ILE B 1 17 ? 27.75 10.656 10.18 1 85.38 17 ILE B CA 1
ATOM 2397 C C . ILE B 1 17 ? 26.391 10.398 9.555 1 85.38 17 ILE B C 1
ATOM 2399 O O . ILE B 1 17 ? 26.188 9.391 8.875 1 85.38 17 ILE B O 1
ATOM 2403 N N . ALA B 1 18 ? 25.516 11.297 9.773 1 83.25 18 ALA B N 1
ATOM 2404 C CA . ALA B 1 18 ? 24.188 11.164 9.195 1 83.25 18 ALA B CA 1
ATOM 2405 C C . ALA B 1 18 ? 24.25 11.141 7.668 1 83.25 18 ALA B C 1
ATOM 2407 O O . ALA B 1 18 ? 23.562 10.344 7.023 1 83.25 18 ALA B O 1
ATOM 2408 N N . TYR B 1 19 ? 25.094 11.914 7.199 1 85.88 19 TYR B N 1
ATOM 2409 C CA . TYR B 1 19 ? 25.25 11.992 5.75 1 85.88 19 TYR B CA 1
ATOM 2410 C C . TYR B 1 19 ? 25.812 10.688 5.195 1 85.88 19 TYR B C 1
ATOM 2412 O O . TYR B 1 19 ? 25.312 10.148 4.211 1 85.88 19 TYR B O 1
ATOM 2420 N N . ILE B 1 20 ? 26.766 10.211 5.805 1 90.31 20 ILE B N 1
ATOM 2421 C CA . ILE B 1 20 ? 27.406 8.977 5.363 1 90.31 20 ILE B CA 1
ATOM 2422 C C . ILE B 1 20 ? 26.406 7.82 5.445 1 90.31 20 ILE B C 1
ATOM 2424 O O . ILE B 1 20 ? 26.312 7.004 4.523 1 90.31 20 ILE B O 1
ATOM 2428 N N . LEU B 1 21 ? 25.641 7.812 6.445 1 89.56 21 LEU B N 1
ATOM 2429 C CA . LEU B 1 21 ? 24.641 6.758 6.625 1 89.56 21 LEU B CA 1
ATOM 2430 C C . LEU B 1 21 ? 23.562 6.836 5.539 1 89.56 21 LEU B C 1
ATOM 2432 O O . LEU B 1 21 ? 23.156 5.809 4.992 1 89.56 21 LEU B O 1
ATOM 2436 N N . LEU B 1 22 ? 23.234 8.008 5.223 1 90.06 22 LEU B N 1
ATOM 2437 C CA . LEU B 1 22 ? 22.203 8.18 4.203 1 90.06 22 LEU B CA 1
ATOM 2438 C C . LEU B 1 22 ? 22.719 7.793 2.826 1 90.06 22 LEU B C 1
ATOM 2440 O O . LEU B 1 22 ? 21.984 7.23 2.012 1 90.06 22 LEU B O 1
ATOM 2444 N N . VAL B 1 23 ? 23.938 8.055 2.604 1 89.25 23 VAL B N 1
ATOM 2445 C CA . VAL B 1 23 ? 24.547 7.695 1.324 1 89.25 23 VAL B CA 1
ATOM 2446 C C . VAL B 1 23 ? 24.656 6.176 1.212 1 89.25 23 VAL B C 1
ATOM 2448 O O . VAL B 1 23 ? 24.344 5.598 0.171 1 89.25 23 VAL B O 1
ATOM 2451 N N . ILE B 1 24 ? 25.062 5.523 2.254 1 91.62 24 ILE B N 1
ATOM 2452 C CA . ILE B 1 24 ? 25.203 4.07 2.273 1 91.62 24 ILE B CA 1
ATOM 2453 C C . ILE B 1 24 ? 23.828 3.424 2.057 1 91.62 24 ILE B C 1
ATOM 2455 O O . ILE B 1 24 ? 23.703 2.48 1.273 1 91.62 24 ILE B O 1
ATOM 2459 N N . LEU B 1 25 ? 22.875 3.973 2.705 1 90.25 25 LEU B N 1
ATOM 2460 C CA . LEU B 1 25 ? 21.516 3.471 2.541 1 90.25 25 LEU B CA 1
ATOM 2461 C C . LEU B 1 25 ? 21.047 3.635 1.1 1 90.25 25 LEU B C 1
ATOM 2463 O O . LEU B 1 25 ? 20.391 2.744 0.548 1 90.25 25 LEU B O 1
ATOM 2467 N N . SER B 1 26 ? 21.375 4.715 0.533 1 90.25 26 SER B N 1
ATOM 2468 C CA . SER B 1 26 ? 21.016 4.98 -0.854 1 90.25 26 SER B CA 1
ATOM 2469 C C . SER B 1 26 ? 21.625 3.945 -1.796 1 90.25 26 SER B C 1
ATOM 2471 O O . SER B 1 26 ? 20.938 3.453 -2.701 1 90.25 26 SER B O 1
ATOM 2473 N N . ILE B 1 27 ? 22.844 3.609 -1.544 1 90.25 27 ILE B N 1
ATOM 2474 C CA . ILE B 1 27 ? 23.531 2.639 -2.381 1 90.25 27 ILE B CA 1
ATOM 2475 C C . ILE B 1 27 ? 22.891 1.264 -2.227 1 90.25 27 ILE B C 1
ATOM 2477 O O . ILE B 1 27 ? 22.656 0.564 -3.215 1 90.25 27 ILE B O 1
ATOM 2481 N N . ILE B 1 28 ? 22.531 0.942 -1.079 1 89.06 28 ILE B N 1
ATOM 2482 C CA . ILE B 1 28 ? 21.906 -0.345 -0.799 1 89.06 28 ILE B CA 1
ATOM 2483 C C . ILE B 1 28 ? 20.547 -0.413 -1.481 1 89.06 28 ILE B C 1
ATOM 2485 O O . ILE B 1 28 ? 20.203 -1.426 -2.096 1 89.06 28 ILE B O 1
ATOM 2489 N N . TRP B 1 29 ? 19.812 0.679 -1.449 1 89.75 29 TRP B N 1
ATOM 2490 C CA . TRP B 1 29 ? 18.484 0.708 -2.027 1 89.75 29 TRP B CA 1
ATOM 2491 C C . TRP B 1 29 ? 18.547 0.695 -3.551 1 89.75 29 TRP B C 1
ATOM 2493 O O . TRP B 1 29 ? 17.625 0.189 -4.215 1 89.75 29 TRP B O 1
ATOM 2503 N N . LEU B 1 30 ? 19.609 1.179 -4.062 1 89.75 30 LEU B N 1
ATOM 2504 C CA . LEU B 1 30 ? 19.75 1.294 -5.508 1 89.75 30 LEU B CA 1
ATOM 2505 C C . LEU B 1 30 ? 20.141 -0.049 -6.125 1 89.75 30 LEU B C 1
ATOM 2507 O O . LEU B 1 30 ? 19.922 -0.272 -7.32 1 89.75 30 LEU B O 1
ATOM 2511 N N . PHE B 1 31 ? 20.641 -0.886 -5.414 1 89.56 31 PHE B N 1
ATOM 2512 C CA . PHE B 1 31 ? 21.25 -2.115 -5.902 1 89.56 31 PHE B CA 1
ATOM 2513 C C . PHE B 1 31 ? 20.25 -2.943 -6.699 1 89.56 31 PHE B C 1
ATOM 2515 O O . PHE B 1 31 ? 20.5 -3.291 -7.855 1 89.56 31 PHE B O 1
ATOM 2522 N N . PRO B 1 32 ? 19.078 -3.268 -6.094 1 89.56 32 PRO B N 1
ATOM 2523 C CA . PRO B 1 32 ? 18.156 -4.105 -6.848 1 89.56 32 PRO B CA 1
ATOM 2524 C C . PRO B 1 32 ? 17.672 -3.449 -8.141 1 89.56 32 PRO B C 1
ATOM 2526 O O . PRO B 1 32 ? 17.422 -4.137 -9.133 1 89.56 32 PRO B O 1
ATOM 2529 N N . PHE B 1 33 ? 17.594 -2.213 -8.156 1 89.5 33 PHE B N 1
ATOM 2530 C CA . PHE B 1 33 ? 17.141 -1.49 -9.336 1 89.5 33 PHE B CA 1
ATOM 2531 C C . PHE B 1 33 ? 18.219 -1.468 -10.414 1 89.5 33 PHE B C 1
ATOM 2533 O O . PHE B 1 33 ? 17.906 -1.592 -11.602 1 89.5 33 PHE B O 1
ATOM 2540 N N . VAL B 1 34 ? 19.406 -1.301 -9.961 1 90.56 34 VAL B N 1
ATOM 2541 C CA . VAL B 1 34 ? 20.516 -1.36 -10.906 1 90.56 34 VAL B CA 1
ATOM 2542 C C . VAL B 1 34 ? 20.594 -2.752 -11.531 1 90.56 34 VAL B C 1
ATOM 2544 O O . VAL B 1 34 ? 20.828 -2.889 -12.734 1 90.56 34 VAL B O 1
ATOM 2547 N N . CYS B 1 35 ? 20.375 -3.717 -10.734 1 90.81 35 CYS B N 1
ATOM 2548 C CA . CYS B 1 35 ? 20.375 -5.09 -11.219 1 90.81 35 CYS B CA 1
ATOM 2549 C C . CYS B 1 35 ? 19.328 -5.293 -12.305 1 90.81 35 CYS B C 1
ATOM 2551 O O . CYS B 1 35 ? 19.609 -5.871 -13.352 1 90.81 35 CYS B O 1
ATOM 2553 N N . ILE B 1 36 ? 18.156 -4.848 -12.062 1 90.44 36 ILE B N 1
ATOM 2554 C CA . ILE B 1 36 ? 17.062 -5.004 -13.008 1 90.44 36 ILE B CA 1
ATOM 2555 C C . ILE B 1 36 ? 17.391 -4.297 -14.312 1 90.44 36 ILE B C 1
ATOM 2557 O O . ILE B 1 36 ? 17.172 -4.836 -15.398 1 90.44 36 ILE B O 1
ATOM 2561 N N . VAL B 1 37 ? 17.953 -3.143 -14.227 1 92.5 37 VAL B N 1
ATOM 2562 C CA . VAL B 1 37 ? 18.297 -2.369 -15.414 1 92.5 37 VAL B CA 1
ATOM 2563 C C . VAL B 1 37 ? 19.391 -3.094 -16.203 1 92.5 37 VAL B C 1
ATOM 2565 O O . VAL B 1 37 ? 19.266 -3.252 -17.422 1 92.5 37 VAL B O 1
ATOM 2568 N N . LEU B 1 38 ? 20.391 -3.559 -15.531 1 93.19 38 LEU B N 1
ATOM 2569 C CA . LEU B 1 38 ? 21.5 -4.242 -16.203 1 93.19 38 LEU B CA 1
ATOM 2570 C C . LEU B 1 38 ? 21.016 -5.547 -16.844 1 93.19 38 LEU B C 1
ATOM 2572 O O . LEU B 1 38 ? 21.359 -5.852 -17.984 1 93.19 38 LEU B O 1
ATOM 2576 N N . GLN B 1 39 ? 20.172 -6.273 -16.125 1 91.62 39 GLN B N 1
ATOM 2577 C CA . GLN B 1 39 ? 19.688 -7.547 -16.641 1 91.62 39 GLN B CA 1
ATOM 2578 C C . GLN B 1 39 ? 18.719 -7.34 -17.812 1 91.62 39 GLN B C 1
ATOM 2580 O O . GLN B 1 39 ? 18.562 -8.219 -18.656 1 91.62 39 GLN B O 1
ATOM 2585 N N . SER B 1 40 ? 18.062 -6.207 -17.828 1 92.81 40 SER B N 1
ATOM 2586 C CA . SER B 1 40 ? 17.141 -5.914 -18.938 1 92.81 40 SER B CA 1
ATOM 2587 C C . SER B 1 40 ? 17.891 -5.773 -20.25 1 92.81 40 SER B C 1
ATOM 2589 O O . SER B 1 40 ? 17.297 -5.914 -21.328 1 92.81 40 SER B O 1
ATOM 2591 N N . PHE B 1 41 ? 19.234 -5.543 -20.219 1 94.75 41 PHE B N 1
ATOM 2592 C CA . PHE B 1 41 ? 20.047 -5.359 -21.422 1 94.75 41 PHE B CA 1
ATOM 2593 C C . PHE B 1 41 ? 20.906 -6.582 -21.672 1 94.75 41 PHE B C 1
ATOM 2595 O O . PHE B 1 41 ? 21.766 -6.566 -22.562 1 94.75 41 PHE B O 1
ATOM 2602 N N . ARG B 1 42 ? 20.734 -7.559 -20.922 1 92.75 42 ARG B N 1
ATOM 2603 C CA . ARG B 1 42 ? 21.562 -8.75 -21.094 1 92.75 42 ARG B CA 1
ATOM 2604 C C . ARG B 1 42 ? 21.125 -9.562 -22.297 1 92.75 42 ARG B C 1
ATOM 2606 O O . ARG B 1 42 ? 19.922 -9.773 -22.516 1 92.75 42 ARG B O 1
ATOM 2613 N N . ALA B 1 43 ? 22.016 -10.102 -23.047 1 89 43 ALA B N 1
ATOM 2614 C CA . ALA B 1 43 ? 21.734 -10.953 -24.203 1 89 43 ALA B CA 1
ATOM 2615 C C . ALA B 1 43 ? 21.297 -12.344 -23.766 1 89 43 ALA B C 1
ATOM 2617 O O . ALA B 1 43 ? 21.688 -12.82 -22.688 1 89 43 ALA B O 1
ATOM 2618 N N . PRO B 1 44 ? 20.391 -12.906 -24.578 1 78.38 44 PRO B N 1
ATOM 2619 C CA . PRO B 1 44 ? 19.953 -14.266 -24.25 1 78.38 44 PRO B CA 1
ATOM 2620 C C . PRO B 1 44 ? 21.109 -15.258 -24.219 1 78.38 44 PRO B C 1
ATOM 2622 O O . PRO B 1 44 ? 22.047 -15.164 -25.016 1 78.38 44 PRO B O 1
ATOM 2625 N N . THR B 1 45 ? 21.203 -15.906 -23.094 1 71.44 45 THR B N 1
ATOM 2626 C CA . THR B 1 45 ? 22.219 -16.953 -22.984 1 71.44 45 THR B CA 1
ATOM 2627 C C . THR B 1 45 ? 21.656 -18.281 -23.5 1 71.44 45 THR B C 1
ATOM 2629 O O . THR B 1 45 ? 20.453 -18.406 -23.75 1 71.44 45 THR B O 1
ATOM 2632 N N . GLU B 1 46 ? 22.562 -19.25 -23.969 1 58.28 46 GLU B N 1
ATOM 2633 C CA . GLU B 1 46 ? 22.219 -20.547 -24.562 1 58.28 46 GLU B CA 1
ATOM 2634 C C . GLU B 1 46 ? 21.062 -21.203 -23.812 1 58.28 46 GLU B C 1
ATOM 2636 O O . GLU B 1 46 ? 20.266 -21.938 -24.406 1 58.28 46 GLU B O 1
ATOM 2641 N N . GLY B 1 47 ? 20.812 -20.734 -22.672 1 54 47 GLY B N 1
ATOM 2642 C CA . GLY B 1 47 ? 19.719 -21.344 -21.922 1 54 47 GLY B CA 1
ATOM 2643 C C . GLY B 1 47 ? 18.578 -20.391 -21.641 1 54 47 GLY B C 1
ATOM 2644 O O . GLY B 1 47 ? 17.703 -20.672 -20.812 1 54 47 GLY B O 1
ATOM 2645 N N . GLY B 1 48 ? 18.625 -19.391 -22.438 1 57.12 48 GLY B N 1
ATOM 2646 C CA . GLY B 1 48 ? 17.516 -18.469 -22.328 1 57.12 48 GLY B CA 1
ATOM 2647 C C . GLY B 1 48 ? 17.844 -17.25 -21.469 1 57.12 48 GLY B C 1
ATOM 2648 O O . GLY B 1 48 ? 19.016 -16.984 -21.188 1 57.12 48 GLY B O 1
ATOM 2649 N N . GLY B 1 49 ? 17.016 -16.406 -21.281 1 57.5 49 GLY B N 1
ATOM 2650 C CA . GLY B 1 49 ? 17.141 -15.172 -20.531 1 57.5 49 GLY B CA 1
ATOM 2651 C C . GLY B 1 49 ? 17 -15.375 -19.031 1 57.5 49 GLY B C 1
ATOM 2652 O O . GLY B 1 49 ? 16.391 -14.555 -18.344 1 57.5 49 GLY B O 1
ATOM 2653 N N . GLY B 1 50 ? 17.547 -16.609 -18.641 1 64.19 50 GLY B N 1
ATOM 2654 C CA . GLY B 1 50 ? 17.375 -16.984 -17.25 1 64.19 50 GLY B CA 1
ATOM 2655 C C . GLY B 1 50 ? 18.297 -16.234 -16.312 1 64.19 50 GLY B C 1
ATOM 2656 O O . GLY B 1 50 ? 19.062 -15.367 -16.75 1 64.19 50 GLY B O 1
ATOM 2657 N N . MET B 1 51 ? 18.219 -16.484 -15.07 1 69.31 51 MET B N 1
ATOM 2658 C CA . MET B 1 51 ? 19 -15.805 -14.039 1 69.31 51 MET B CA 1
ATOM 2659 C C . MET B 1 51 ? 20.453 -16.281 -14.062 1 69.31 51 MET B C 1
ATOM 2661 O O . MET B 1 51 ? 20.719 -17.453 -14.328 1 69.31 51 MET B O 1
ATOM 2665 N N . VAL B 1 52 ? 21.297 -15.281 -14.023 1 74.06 52 VAL B N 1
ATOM 2666 C CA . VAL B 1 52 ? 22.734 -15.578 -14.008 1 74.06 52 VAL B CA 1
ATOM 2667 C C . VAL B 1 52 ? 23.359 -15.055 -12.719 1 74.06 52 VAL B C 1
ATOM 2669 O O . VAL B 1 52 ? 22.734 -14.281 -11.992 1 74.06 52 VAL B O 1
ATOM 2672 N N . ALA B 1 53 ? 24.609 -15.461 -12.445 1 74.06 53 ALA B N 1
ATOM 2673 C CA . ALA B 1 53 ? 25.297 -15.133 -11.195 1 74.06 53 ALA B CA 1
ATOM 2674 C C . ALA B 1 53 ? 26.078 -13.828 -11.328 1 74.06 53 ALA B C 1
ATOM 2676 O O . ALA B 1 53 ? 26.641 -13.328 -10.344 1 74.06 53 ALA B O 1
ATOM 2677 N N . TYR B 1 54 ? 26.031 -13.32 -12.539 1 79.38 54 TYR B N 1
ATOM 2678 C CA . TYR B 1 54 ? 26.797 -12.094 -12.734 1 79.38 54 TYR B CA 1
ATOM 2679 C C . TYR B 1 54 ? 25.859 -10.891 -12.891 1 79.38 54 TYR B C 1
ATOM 2681 O O . TYR B 1 54 ? 24.75 -11.023 -13.406 1 79.38 54 TYR B O 1
ATOM 2689 N N . LEU B 1 55 ? 26.344 -9.797 -12.461 1 83.19 55 LEU B N 1
ATOM 2690 C CA . LEU B 1 55 ? 25.547 -8.578 -12.469 1 83.19 55 LEU B CA 1
ATOM 2691 C C . LEU B 1 55 ? 25.672 -7.848 -13.797 1 83.19 55 LEU B C 1
ATOM 2693 O O . LEU B 1 55 ? 24.672 -7.516 -14.43 1 83.19 55 LEU B O 1
ATOM 2697 N N . ILE B 1 56 ? 26.906 -7.684 -14.242 1 88.19 56 ILE B N 1
ATOM 2698 C CA . ILE B 1 56 ? 27.156 -6.965 -15.484 1 88.19 56 ILE B CA 1
ATOM 2699 C C . ILE B 1 56 ? 27.031 -7.926 -16.672 1 88.19 56 ILE B C 1
ATOM 2701 O O . ILE B 1 56 ? 27.719 -8.945 -16.719 1 88.19 56 ILE B O 1
ATOM 2705 N N . PRO B 1 57 ? 26.156 -7.566 -17.484 1 90.5 57 PRO B N 1
ATOM 2706 C CA . PRO B 1 57 ? 26 -8.453 -18.641 1 90.5 57 PRO B CA 1
ATOM 2707 C C . PRO B 1 57 ? 27.297 -8.672 -19.406 1 90.5 57 PRO B C 1
ATOM 2709 O O . PRO B 1 57 ? 28.078 -7.734 -19.609 1 90.5 57 PRO B O 1
ATOM 2712 N N . LYS B 1 58 ? 27.531 -9.867 -19.812 1 89.5 58 LYS B N 1
ATOM 2713 C CA . LYS B 1 58 ? 28.688 -10.188 -20.641 1 89.5 58 LYS B CA 1
ATOM 2714 C C . LYS B 1 58 ? 28.5 -9.672 -22.062 1 89.5 58 LYS B C 1
ATOM 2716 O O . LYS B 1 58 ? 29.453 -9.227 -22.703 1 89.5 58 LYS B O 1
ATOM 2721 N N . GLN B 1 59 ? 27.281 -9.773 -22.484 1 91.69 59 GLN B N 1
ATOM 2722 C CA . GLN B 1 59 ? 26.875 -9.211 -23.766 1 91.69 59 GLN B CA 1
ATOM 2723 C C . GLN B 1 59 ? 25.594 -8.406 -23.641 1 91.69 59 GLN B C 1
ATOM 2725 O O . GLN B 1 59 ? 24.594 -8.914 -23.125 1 91.69 59 GLN B O 1
ATOM 2730 N N . PHE B 1 60 ? 25.75 -7.211 -24.094 1 94.06 60 PHE B N 1
ATOM 2731 C CA . PHE B 1 60 ? 24.578 -6.328 -24.062 1 94.06 60 PHE B CA 1
ATOM 2732 C C . PHE B 1 60 ? 23.734 -6.52 -25.312 1 94.06 60 PHE B C 1
ATOM 2734 O O . PHE B 1 60 ? 24.25 -6.758 -26.391 1 94.06 60 PHE B O 1
ATOM 2741 N N . SER B 1 61 ? 22.406 -6.504 -25.078 1 94.19 61 SER B N 1
ATOM 2742 C CA . SER B 1 61 ? 21.484 -6.637 -26.203 1 94.19 61 SER B CA 1
ATOM 2743 C C . SER B 1 61 ? 20.156 -5.922 -25.922 1 94.19 61 SER B C 1
ATOM 2745 O O . SER B 1 61 ? 19.859 -5.586 -24.766 1 94.19 61 SER B O 1
ATOM 2747 N N . LEU B 1 62 ? 19.453 -5.621 -27.031 1 94.94 62 LEU B N 1
ATOM 2748 C CA . LEU B 1 62 ? 18.109 -5.031 -26.922 1 94.94 62 LEU B CA 1
ATOM 2749 C C . LEU B 1 62 ? 17.047 -6.059 -27.266 1 94.94 62 LEU B C 1
ATOM 2751 O O . LEU B 1 62 ? 15.891 -5.695 -27.516 1 94.94 62 LEU B O 1
ATOM 2755 N N . ASP B 1 63 ? 17.406 -7.305 -27.188 1 93.38 63 ASP B N 1
ATOM 2756 C CA . ASP B 1 63 ? 16.516 -8.383 -27.609 1 93.38 63 ASP B CA 1
ATOM 2757 C C . ASP B 1 63 ? 15.242 -8.406 -26.75 1 93.38 63 ASP B C 1
ATOM 2759 O O . ASP B 1 63 ? 14.141 -8.586 -27.266 1 93.38 63 ASP B O 1
ATOM 2763 N N . SER B 1 64 ? 15.461 -8.234 -25.469 1 93.62 64 SER B N 1
ATOM 2764 C CA . SER B 1 64 ? 14.312 -8.242 -24.562 1 93.62 64 SER B CA 1
ATOM 2765 C C . SER B 1 64 ? 13.344 -7.109 -24.891 1 93.62 64 SER B C 1
ATOM 2767 O O . SER B 1 64 ? 12.133 -7.305 -24.891 1 93.62 64 SER B O 1
ATOM 2769 N N . TYR B 1 65 ? 13.898 -6.004 -25.25 1 95.75 65 TYR B N 1
ATOM 2770 C CA . TYR B 1 65 ? 13.07 -4.855 -25.594 1 95.75 65 TYR B CA 1
ATOM 2771 C C . TYR B 1 65 ? 12.375 -5.066 -26.938 1 95.75 65 TYR B C 1
ATOM 2773 O O . TYR B 1 65 ? 11.195 -4.738 -27.094 1 95.75 65 TYR B O 1
ATOM 2781 N N . ARG B 1 66 ? 13.07 -5.621 -27.844 1 95.56 66 ARG B N 1
ATOM 2782 C CA . ARG B 1 66 ? 12.469 -5.918 -29.141 1 95.56 66 ARG B CA 1
ATOM 2783 C C . ARG B 1 66 ? 11.312 -6.902 -29 1 95.56 66 ARG B C 1
ATOM 2785 O O . ARG B 1 66 ? 10.266 -6.734 -29.625 1 95.56 66 ARG B O 1
ATOM 2792 N N . TRP B 1 67 ? 11.492 -7.836 -28.172 1 93.56 67 TRP B N 1
ATOM 2793 C CA . TRP B 1 67 ? 10.461 -8.844 -27.953 1 93.56 67 TRP B CA 1
ATOM 2794 C C . TRP B 1 67 ? 9.227 -8.227 -27.297 1 93.56 67 TRP B C 1
ATOM 2796 O O . TRP B 1 67 ? 8.094 -8.555 -27.672 1 93.56 67 TRP B O 1
ATOM 2806 N N . LEU B 1 68 ? 9.422 -7.352 -26.375 1 95.44 68 LEU B N 1
ATOM 2807 C CA . LEU B 1 68 ? 8.312 -6.719 -25.672 1 95.44 68 LEU B CA 1
ATOM 2808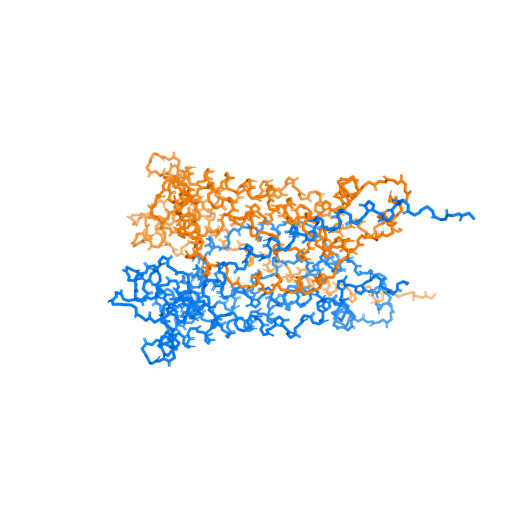 C C . LEU B 1 68 ? 7.387 -6 -26.641 1 95.44 68 LEU B C 1
ATOM 2810 O O . LEU B 1 68 ? 6.172 -5.938 -26.438 1 95.44 68 LEU B O 1
ATOM 2814 N N . PHE B 1 69 ? 7.957 -5.465 -27.766 1 97 69 PHE B N 1
ATOM 2815 C CA . PHE B 1 69 ? 7.172 -4.672 -28.703 1 97 69 PHE B CA 1
ATOM 2816 C C . PHE B 1 69 ? 6.809 -5.488 -29.938 1 97 69 PHE B C 1
ATOM 2818 O O . PHE B 1 69 ? 6.199 -4.973 -30.875 1 97 69 PHE B O 1
ATOM 2825 N N . SER B 1 70 ? 7.133 -6.742 -29.906 1 95.12 70 SER B N 1
ATOM 2826 C CA . SER B 1 70 ? 6.809 -7.613 -31.031 1 95.12 70 SER B CA 1
ATOM 2827 C C . SER B 1 70 ? 5.375 -8.117 -30.938 1 95.12 70 SER B C 1
ATOM 2829 O O . SER B 1 70 ? 4.715 -7.965 -29.906 1 95.12 70 SER B O 1
ATOM 2831 N N . ALA B 1 71 ? 4.895 -8.781 -31.938 1 93 71 ALA B N 1
ATOM 2832 C CA . ALA B 1 71 ? 3.541 -9.32 -32.031 1 93 71 ALA B CA 1
ATOM 2833 C C . ALA B 1 71 ? 3.373 -10.539 -31.141 1 93 71 ALA B C 1
ATOM 2835 O O . ALA B 1 71 ? 2.25 -10.922 -30.797 1 93 71 ALA B O 1
ATOM 2836 N N . ASP B 1 72 ? 4.492 -11.062 -30.734 1 91.25 72 ASP B N 1
ATOM 2837 C CA . ASP B 1 72 ? 4.457 -12.281 -29.922 1 91.25 72 ASP B CA 1
ATOM 2838 C C . ASP B 1 72 ? 4.215 -11.945 -28.453 1 91.25 72 ASP B C 1
ATOM 2840 O O . ASP B 1 72 ? 3.986 -12.844 -27.641 1 91.25 72 ASP B O 1
ATOM 2844 N N . SER B 1 73 ? 4.293 -10.672 -28.172 1 92.38 73 SER B N 1
ATOM 2845 C CA . SER B 1 73 ? 4.133 -10.25 -26.781 1 92.38 73 SER B CA 1
ATOM 2846 C C . SER B 1 73 ? 2.863 -9.43 -26.594 1 92.38 73 SER B C 1
ATOM 2848 O O . SER B 1 73 ? 2.516 -8.609 -27.453 1 92.38 73 SER B O 1
ATOM 2850 N N . ASN B 1 74 ? 2.189 -9.609 -25.516 1 95.56 74 ASN B N 1
ATOM 2851 C CA . ASN B 1 74 ? 1.021 -8.805 -25.172 1 95.56 74 ASN B CA 1
ATOM 2852 C C . ASN B 1 74 ? 1.396 -7.637 -24.266 1 95.56 74 ASN B C 1
ATOM 2854 O O . ASN B 1 74 ? 0.52 -6.977 -23.703 1 95.56 74 ASN B O 1
ATOM 2858 N N . PHE B 1 75 ? 2.65 -7.379 -24.172 1 96.31 75 PHE B N 1
ATOM 2859 C CA . PHE B 1 75 ? 3.156 -6.402 -23.219 1 96.31 75 PHE B CA 1
ATOM 2860 C C . PHE B 1 75 ? 2.594 -5.016 -23.5 1 96.31 75 PHE B C 1
ATOM 2862 O O . PHE B 1 75 ? 2.139 -4.324 -22.594 1 96.31 75 PHE B O 1
ATOM 2869 N N . VAL B 1 76 ? 2.604 -4.633 -24.766 1 97.5 76 VAL B N 1
ATOM 2870 C CA . VAL B 1 76 ? 2.16 -3.293 -25.141 1 97.5 76 VAL B CA 1
ATOM 2871 C C . VAL B 1 76 ? 0.696 -3.105 -24.75 1 97.5 76 VAL B C 1
ATOM 2873 O O . VAL B 1 76 ? 0.317 -2.053 -24.219 1 97.5 76 VAL B O 1
ATOM 2876 N N . ARG B 1 77 ? -0.071 -4.09 -24.984 1 97.62 77 ARG B N 1
ATOM 2877 C CA . ARG B 1 77 ? -1.478 -4.047 -24.594 1 97.62 77 ARG B CA 1
ATOM 2878 C C . ARG B 1 77 ? -1.624 -3.947 -23.078 1 97.62 77 ARG B C 1
ATOM 2880 O O . ARG B 1 77 ? -2.377 -3.111 -22.578 1 97.62 77 ARG B O 1
ATOM 2887 N N . TRP B 1 78 ? -0.952 -4.797 -22.344 1 97.69 78 TRP B N 1
ATOM 2888 C CA . TRP B 1 78 ? -1.024 -4.801 -20.875 1 97.69 78 TRP B CA 1
ATOM 2889 C C . TRP B 1 78 ? -0.552 -3.467 -20.312 1 97.69 78 TRP B C 1
ATOM 2891 O O . TRP B 1 78 ? -1.13 -2.955 -19.344 1 97.69 78 TRP B O 1
ATOM 2901 N N . PHE B 1 79 ? 0.508 -2.979 -20.938 1 97.81 79 PHE B N 1
ATOM 2902 C CA . PHE B 1 79 ? 1.016 -1.667 -20.547 1 97.81 79 PHE B CA 1
ATOM 2903 C C . PHE B 1 79 ? -0.036 -0.589 -20.781 1 97.81 79 PHE B C 1
ATOM 2905 O O . PHE B 1 79 ? -0.296 0.231 -19.891 1 97.81 79 PHE B O 1
ATOM 2912 N N . GLY B 1 80 ? -0.612 -0.594 -21.891 1 98 80 GLY B N 1
ATOM 2913 C CA . GLY B 1 80 ? -1.684 0.341 -22.203 1 98 80 GLY B CA 1
ATOM 2914 C C . GLY B 1 80 ? -2.867 0.221 -21.266 1 98 80 GLY B C 1
ATOM 2915 O O . GLY B 1 80 ? -3.398 1.23 -20.797 1 98 80 GLY B O 1
ATOM 2916 N N . ASN B 1 81 ? -3.318 -1.009 -21 1 98.5 81 ASN B N 1
ATOM 2917 C CA . ASN B 1 81 ? -4.387 -1.236 -20.031 1 98.5 81 ASN B CA 1
ATOM 2918 C C . ASN B 1 81 ? -4.062 -0.6 -18.672 1 98.5 81 ASN B C 1
ATOM 2920 O O . ASN B 1 81 ? -4.91 0.07 -18.078 1 98.5 81 ASN B O 1
ATOM 2924 N N . THR B 1 82 ? -2.857 -0.84 -18.25 1 98.12 82 THR B N 1
ATOM 2925 C CA . THR B 1 82 ? -2.438 -0.322 -16.953 1 98.12 82 THR B CA 1
ATOM 2926 C C . THR B 1 82 ? -2.443 1.204 -16.953 1 98.12 82 THR B C 1
ATOM 2928 O O . THR B 1 82 ? -2.887 1.828 -15.984 1 98.12 82 THR B O 1
ATOM 2931 N N . PHE B 1 83 ? -1.92 1.747 -18.031 1 98.06 83 PHE B N 1
ATOM 2932 C CA . PHE B 1 83 ? -1.888 3.201 -18.125 1 98.06 83 PHE B CA 1
ATOM 2933 C C . PHE B 1 83 ? -3.295 3.781 -18.062 1 98.06 83 PHE B C 1
ATOM 2935 O O . PHE B 1 83 ? -3.535 4.766 -17.359 1 98.06 83 PHE B O 1
ATOM 2942 N N . ILE B 1 84 ? -4.215 3.223 -18.75 1 98.44 84 ILE B N 1
ATOM 2943 C CA . ILE B 1 84 ? -5.602 3.672 -18.766 1 98.44 84 ILE B CA 1
ATOM 2944 C C . ILE B 1 84 ? -6.188 3.561 -17.359 1 98.44 84 ILE B C 1
ATOM 2946 O O . ILE B 1 84 ? -6.789 4.512 -16.844 1 98.44 84 ILE B O 1
ATOM 2950 N N . ILE B 1 85 ? -6.008 2.424 -16.719 1 98.56 85 ILE B N 1
ATOM 2951 C CA . ILE B 1 85 ? -6.5 2.201 -15.359 1 98.56 85 ILE B CA 1
ATOM 2952 C C . ILE B 1 85 ? -5.895 3.236 -14.414 1 98.56 85 ILE B C 1
ATOM 2954 O O . ILE B 1 85 ? -6.613 3.889 -13.656 1 98.56 85 ILE B O 1
ATOM 2958 N N . ALA B 1 86 ? -4.586 3.346 -14.508 1 97.88 86 ALA B N 1
ATOM 2959 C CA . ALA B 1 86 ? -3.861 4.262 -13.633 1 97.88 86 ALA B CA 1
ATOM 2960 C C . ALA B 1 86 ? -4.328 5.699 -13.828 1 97.88 86 ALA B C 1
ATOM 2962 O O . ALA B 1 86 ? -4.488 6.449 -12.867 1 97.88 86 ALA B O 1
ATOM 2963 N N . PHE B 1 87 ? -4.488 6.086 -15.031 1 97.88 87 PHE B N 1
ATOM 2964 C CA . PHE B 1 87 ? -4.895 7.445 -15.367 1 97.88 87 PHE B CA 1
ATOM 2965 C C . PHE B 1 87 ? -6.25 7.77 -14.75 1 97.88 87 PHE B C 1
ATOM 2967 O O . PHE B 1 87 ? -6.395 8.766 -14.039 1 97.88 87 PHE B O 1
ATOM 2974 N N . PHE B 1 88 ? -7.223 6.973 -14.953 1 98.44 88 PHE B N 1
ATOM 2975 C CA . PHE B 1 88 ? -8.578 7.234 -14.469 1 98.44 88 PHE B CA 1
ATOM 2976 C C . PHE B 1 88 ? -8.656 7.062 -12.961 1 98.44 88 PHE B C 1
ATOM 2978 O O . PHE B 1 88 ? -9.383 7.789 -12.281 1 98.44 88 PHE B O 1
ATOM 2985 N N . ILE B 1 89 ? -7.91 6.141 -12.422 1 98 89 ILE B N 1
ATOM 2986 C CA . ILE B 1 89 ? -7.887 5.965 -10.969 1 98 89 ILE B CA 1
ATOM 2987 C C . ILE B 1 89 ? -7.219 7.172 -10.312 1 98 89 ILE B C 1
ATOM 2989 O O . ILE B 1 89 ? -7.691 7.668 -9.289 1 98 89 ILE B O 1
ATOM 2993 N N . ALA B 1 90 ? -6.133 7.617 -10.906 1 97 90 ALA B N 1
ATOM 2994 C CA . ALA B 1 90 ? -5.453 8.781 -10.352 1 97 90 ALA B CA 1
ATOM 2995 C C . ALA B 1 90 ? -6.402 9.977 -10.258 1 97 90 ALA B C 1
ATOM 2997 O O . ALA B 1 90 ? -6.465 10.648 -9.219 1 97 90 ALA B O 1
ATOM 2998 N N . ILE B 1 91 ? -7.152 10.25 -11.242 1 97.44 91 ILE B N 1
ATOM 2999 C CA . ILE B 1 91 ? -8.07 11.383 -11.273 1 97.44 91 ILE B CA 1
ATOM 3000 C C . ILE B 1 91 ? -9.25 11.125 -10.344 1 97.44 91 ILE B C 1
ATOM 3002 O O . ILE B 1 91 ? -9.555 11.945 -9.469 1 97.44 91 ILE B O 1
ATOM 3006 N N . GLY B 1 92 ? -9.875 10 -10.531 1 97.75 92 GLY B N 1
ATOM 3007 C CA . GLY B 1 92 ? -11.062 9.68 -9.75 1 97.75 92 GLY B CA 1
ATOM 3008 C C . GLY B 1 92 ? -10.789 9.547 -8.266 1 97.75 92 GLY B C 1
ATOM 3009 O O . GLY B 1 92 ? -11.523 10.094 -7.441 1 97.75 92 GLY B O 1
ATOM 3010 N N . GLN B 1 93 ? -9.75 8.812 -7.934 1 97.38 93 GLN B N 1
ATOM 3011 C CA . GLN B 1 93 ? -9.406 8.594 -6.531 1 97.38 93 GLN B CA 1
ATOM 3012 C C . GLN B 1 93 ? -9 9.906 -5.859 1 97.38 93 GLN B C 1
ATOM 3014 O O . GLN B 1 93 ? -9.359 10.156 -4.707 1 97.38 93 GLN B O 1
ATOM 3019 N N . THR B 1 94 ? -8.18 10.664 -6.555 1 96.81 94 THR B N 1
ATOM 3020 C CA . THR B 1 94 ? -7.762 11.938 -5.988 1 96.81 94 THR B CA 1
ATOM 3021 C C . THR B 1 94 ? -8.969 12.828 -5.703 1 96.81 94 THR B C 1
ATOM 3023 O O . THR B 1 94 ? -9.109 13.359 -4.602 1 96.81 94 THR B O 1
ATOM 3026 N N . CYS B 1 95 ? -9.852 12.953 -6.629 1 96 95 CYS B N 1
ATOM 3027 C CA . CYS B 1 95 ? -11.055 13.75 -6.445 1 96 95 CYS B CA 1
ATOM 3028 C C . CYS B 1 95 ? -11.898 13.219 -5.297 1 96 95 CYS B C 1
ATOM 3030 O O . CYS B 1 95 ? -12.312 13.977 -4.422 1 96 95 CYS B O 1
ATOM 3032 N N . PHE B 1 96 ? -12.047 11.945 -5.293 1 96.06 96 PHE B N 1
ATOM 3033 C CA . PHE B 1 96 ? -12.922 11.32 -4.309 1 96.06 96 PHE B CA 1
ATOM 3034 C C . PHE B 1 96 ? -12.336 11.453 -2.906 1 96.06 96 PHE B C 1
ATOM 3036 O O . PHE B 1 96 ? -13.039 11.844 -1.972 1 96.06 96 PHE B O 1
ATOM 3043 N N . VAL B 1 97 ? -11.117 11.211 -2.75 1 96.38 97 VAL B N 1
ATOM 3044 C CA . VAL B 1 97 ? -10.453 11.281 -1.452 1 96.38 97 VAL B CA 1
ATOM 3045 C C . VAL B 1 97 ? -10.461 12.719 -0.949 1 96.38 97 VAL B C 1
ATOM 3047 O O . VAL B 1 97 ? -10.711 12.977 0.232 1 96.38 97 VAL B O 1
ATOM 3050 N N . LEU B 1 98 ? -10.18 13.656 -1.811 1 95.81 98 LEU B N 1
ATOM 3051 C CA . LEU B 1 98 ? -10.18 15.062 -1.414 1 95.81 98 LEU B CA 1
ATOM 3052 C C . LEU B 1 98 ? -11.57 15.5 -0.971 1 95.81 98 LEU B C 1
ATOM 3054 O O . LEU B 1 98 ? -11.711 16.219 0.016 1 95.81 98 LEU B O 1
ATOM 3058 N N . MET B 1 99 ? -12.562 15.07 -1.707 1 93.44 99 MET B N 1
ATOM 3059 C CA . MET B 1 99 ? -13.93 15.445 -1.357 1 93.44 99 MET B CA 1
ATOM 3060 C C . MET B 1 99 ? -14.32 14.859 -0.005 1 93.44 99 MET B C 1
ATOM 3062 O O . MET B 1 99 ? -14.883 15.562 0.837 1 93.44 99 MET B O 1
ATOM 3066 N N . VAL B 1 100 ? -14.047 13.602 0.181 1 93.88 100 VAL B N 1
ATOM 3067 C CA . VAL B 1 100 ? -14.359 12.953 1.448 1 93.88 100 VAL B CA 1
ATOM 3068 C C . VAL B 1 100 ? -13.57 13.609 2.576 1 93.88 100 VAL B C 1
ATOM 3070 O O . VAL B 1 100 ? -14.109 13.883 3.646 1 93.88 100 VAL B O 1
ATOM 3073 N N . SER B 1 101 ? -12.289 13.836 2.338 1 94.06 101 SER B N 1
ATOM 3074 C CA . SER B 1 101 ? -11.43 14.477 3.33 1 94.06 101 SER B CA 1
ATOM 3075 C C . SER B 1 101 ? -11.953 15.859 3.701 1 94.06 101 SER B C 1
ATOM 3077 O O . SER B 1 101 ? -11.922 16.25 4.871 1 94.06 101 SER B O 1
ATOM 3079 N N . TYR B 1 102 ? -12.414 16.625 2.73 1 93.06 102 TYR B N 1
ATOM 3080 C CA . TYR B 1 102 ? -12.977 17.938 2.98 1 93.06 102 TYR B CA 1
ATOM 3081 C C . TYR B 1 102 ? -14.211 17.844 3.875 1 93.06 102 TYR B C 1
ATOM 3083 O O . TYR B 1 102 ? -14.328 18.578 4.852 1 93.06 102 TYR B O 1
ATOM 3091 N N . ALA B 1 103 ? -15.07 16.984 3.488 1 91.75 103 ALA B N 1
ATOM 3092 C CA . ALA B 1 103 ? -16.297 16.812 4.27 1 91.75 103 ALA B CA 1
ATOM 3093 C C . ALA B 1 103 ? -15.969 16.438 5.715 1 91.75 103 ALA B C 1
ATOM 3095 O O . ALA B 1 103 ? -16.547 17.016 6.648 1 91.75 103 ALA B O 1
ATOM 3096 N N . LEU B 1 104 ? -15.023 15.625 5.918 1 91.56 104 LEU B N 1
ATOM 3097 C CA . LEU B 1 104 ? -14.703 15.141 7.258 1 91.56 104 LEU B CA 1
ATOM 3098 C C . LEU B 1 104 ? -13.906 16.188 8.031 1 91.56 104 LEU B C 1
ATOM 3100 O O . LEU B 1 104 ? -13.922 16.203 9.266 1 91.56 104 LEU B O 1
ATOM 3104 N N . SER B 1 105 ? -13.203 16.984 7.324 1 91.44 105 SER B N 1
ATOM 3105 C CA . SER B 1 105 ? -12.398 18.031 7.965 1 91.44 105 SER B CA 1
ATOM 3106 C C . SER B 1 105 ? -13.25 19.234 8.352 1 91.44 105 SER B C 1
ATOM 3108 O O . SER B 1 105 ? -13.062 19.797 9.43 1 91.44 105 SER B O 1
ATOM 3110 N N . ARG B 1 106 ? -14.195 19.594 7.52 1 90.25 106 ARG B N 1
ATOM 3111 C CA . ARG B 1 106 ? -14.836 20.906 7.676 1 90.25 106 ARG B CA 1
ATOM 3112 C C . ARG B 1 106 ? -16.266 20.766 8.164 1 90.25 106 ARG B C 1
ATOM 3114 O O . ARG B 1 106 ? -16.797 21.656 8.82 1 90.25 106 ARG B O 1
ATOM 3121 N N . ILE B 1 107 ? -16.922 19.75 7.77 1 86.62 107 ILE B N 1
ATOM 3122 C CA . ILE B 1 107 ? -18.328 19.609 8.109 1 86.62 107 ILE B CA 1
ATOM 3123 C C . ILE B 1 107 ? -18.469 18.844 9.422 1 86.62 107 ILE B C 1
ATOM 3125 O O . ILE B 1 107 ? -17.828 17.797 9.609 1 86.62 107 ILE B O 1
ATOM 3129 N N . ARG B 1 108 ? -19.25 19.406 10.312 1 84.5 108 ARG B N 1
ATOM 3130 C CA . ARG B 1 108 ? -19.5 18.734 11.586 1 84.5 108 ARG B CA 1
ATOM 3131 C C . ARG B 1 108 ? -20.906 18.141 11.633 1 84.5 108 ARG B C 1
ATOM 3133 O O . ARG B 1 108 ? -21.875 18.797 11.258 1 84.5 108 ARG B O 1
ATOM 3140 N N . PHE B 1 109 ? -20.984 16.906 11.797 1 84.56 109 PHE B N 1
ATOM 3141 C CA . PHE B 1 109 ? -22.266 16.219 11.914 1 84.56 109 PHE B CA 1
ATOM 3142 C C . PHE B 1 109 ? -22.188 15.102 12.953 1 84.56 109 PHE B C 1
ATOM 3144 O O . PHE B 1 109 ? -21.094 14.703 13.359 1 84.56 109 PHE B O 1
ATOM 3151 N N . ALA B 1 110 ? -23.344 14.703 13.414 1 85.06 110 ALA B N 1
ATOM 3152 C CA . ALA B 1 110 ? -23.406 13.672 14.445 1 85.06 110 ALA B CA 1
ATOM 3153 C C . ALA B 1 110 ? -22.875 12.344 13.914 1 85.06 110 ALA B C 1
ATOM 3155 O O . ALA B 1 110 ? -23.219 11.93 12.805 1 85.06 110 ALA B O 1
ATOM 3156 N N . GLY B 1 111 ? -22 11.641 14.656 1 87.62 111 GLY B N 1
ATOM 3157 C CA . GLY B 1 111 ? -21.469 10.344 14.289 1 87.62 111 GLY B CA 1
ATOM 3158 C C . GLY B 1 111 ? -20.219 10.43 13.422 1 87.62 111 GLY B C 1
ATOM 3159 O O . GLY B 1 111 ? -19.719 9.406 12.938 1 87.62 111 GLY B O 1
ATOM 3160 N N . ARG B 1 112 ? -19.797 11.586 13.141 1 87.69 112 ARG B N 1
ATOM 3161 C CA . ARG B 1 112 ? -18.641 11.836 12.297 1 87.69 112 ARG B CA 1
ATOM 3162 C C . ARG B 1 112 ? -17.422 11.07 12.797 1 87.69 112 ARG B C 1
ATOM 3164 O O . ARG B 1 112 ? -16.734 10.391 12.023 1 87.69 112 ARG B O 1
ATOM 3171 N N . THR B 1 113 ? -17.172 11.156 14.07 1 85.62 113 THR B N 1
ATOM 3172 C CA . THR B 1 113 ? -16 10.516 14.664 1 85.62 113 THR B CA 1
ATOM 3173 C C . THR B 1 113 ? -16.109 8.992 14.555 1 85.62 113 THR B C 1
ATOM 3175 O O . THR B 1 113 ? -15.133 8.32 14.227 1 85.62 113 THR B O 1
ATOM 3178 N N . LEU B 1 114 ? -17.266 8.531 14.781 1 86.06 114 LEU B N 1
ATOM 3179 C CA . LEU B 1 114 ? -17.5 7.094 14.656 1 86.06 114 LEU B CA 1
ATOM 3180 C C . LEU B 1 114 ? -17.281 6.629 13.219 1 86.06 114 LEU B C 1
ATOM 3182 O O . LEU B 1 114 ? -16.672 5.586 12.984 1 86.06 114 LEU B O 1
ATOM 3186 N N . LEU B 1 115 ? -17.781 7.406 12.328 1 88 115 LEU B N 1
ATOM 3187 C CA . LEU B 1 115 ? -17.625 7.082 10.914 1 88 115 LEU B CA 1
ATOM 3188 C C . LEU B 1 115 ? -16.156 7.07 10.531 1 88 115 LEU B C 1
ATOM 3190 O O . LEU B 1 115 ? -15.695 6.156 9.836 1 88 115 LEU B O 1
ATOM 3194 N N . MET B 1 116 ? -15.422 8.031 10.977 1 87.88 116 MET B N 1
ATOM 3195 C CA . MET B 1 116 ? -14 8.141 10.664 1 87.88 116 MET B CA 1
ATOM 3196 C C . MET B 1 116 ? -13.227 6.953 11.234 1 87.88 116 MET B C 1
ATOM 3198 O O . MET B 1 116 ? -12.391 6.363 10.547 1 87.88 116 MET B O 1
ATOM 3202 N N . LYS B 1 117 ? -13.508 6.578 12.406 1 82.75 117 LYS B N 1
ATOM 3203 C CA . LYS B 1 117 ? -12.852 5.43 13.023 1 82.75 117 LYS B CA 1
ATOM 3204 C C . LYS B 1 117 ? -13.188 4.137 12.289 1 82.75 117 LYS B C 1
ATOM 3206 O O . LYS B 1 117 ? -12.305 3.312 12.039 1 82.75 117 LYS B O 1
ATOM 3211 N N . PHE B 1 118 ? -14.414 4.051 11.961 1 86.06 118 PHE B N 1
ATOM 3212 C CA . PHE B 1 118 ? -14.891 2.861 11.266 1 86.06 118 PHE B CA 1
ATOM 3213 C C . PHE B 1 118 ? -14.211 2.727 9.906 1 86.06 118 PHE B C 1
ATOM 3215 O O . PHE B 1 118 ? -13.781 1.637 9.523 1 86.06 118 PHE B O 1
ATOM 3222 N N . TRP B 1 119 ? -14.125 3.771 9.164 1 88.06 119 TRP B N 1
ATOM 3223 C CA . TRP B 1 119 ? -13.516 3.748 7.844 1 88.06 119 TRP B CA 1
ATOM 3224 C C . TRP B 1 119 ? -12.016 3.473 7.941 1 88.06 119 TRP B C 1
ATOM 3226 O O . TRP B 1 119 ? -11.438 2.836 7.059 1 88.06 119 TRP B O 1
ATOM 3236 N N . LEU B 1 120 ? -11.453 3.986 8.953 1 81.69 120 LEU B N 1
ATOM 3237 C CA . LEU B 1 120 ? -10.039 3.703 9.164 1 81.69 120 LEU B CA 1
ATOM 3238 C C . LEU B 1 120 ? -9.805 2.211 9.375 1 81.69 120 LEU B C 1
ATOM 3240 O O . LEU B 1 120 ? -8.883 1.634 8.789 1 81.69 120 LEU B O 1
ATOM 3244 N N . ILE B 1 121 ? -10.664 1.605 10.125 1 79.38 121 ILE B N 1
ATOM 3245 C CA . ILE B 1 121 ? -10.562 0.176 10.398 1 79.38 121 ILE B CA 1
ATOM 3246 C C . ILE B 1 121 ? -10.82 -0.614 9.117 1 79.38 121 ILE B C 1
ATOM 324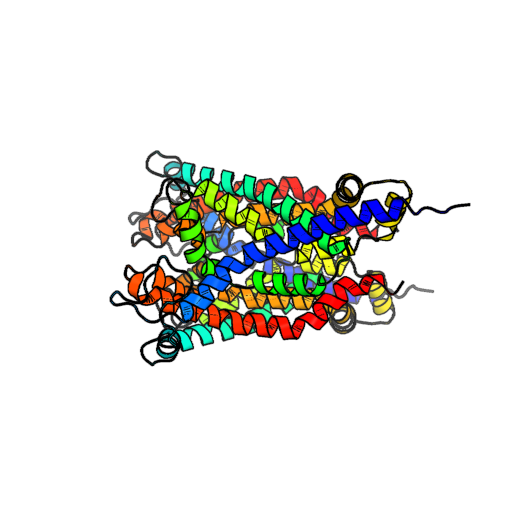8 O O . ILE B 1 121 ? -10.094 -1.553 8.797 1 79.38 121 ILE B O 1
ATOM 3252 N N . LEU B 1 122 ? -11.828 -0.221 8.422 1 82.81 122 LEU B N 1
ATOM 3253 C CA . LEU B 1 122 ? -12.164 -0.893 7.176 1 82.81 122 LEU B CA 1
ATOM 3254 C C . LEU B 1 122 ? -11.008 -0.797 6.18 1 82.81 122 LEU B C 1
ATOM 3256 O O . LEU B 1 122 ? -10.727 -1.757 5.461 1 82.81 122 LEU B O 1
ATOM 3260 N N . GLY B 1 123 ? -10.383 0.361 6.145 1 80.94 123 GLY B N 1
ATOM 3261 C CA . GLY B 1 123 ? -9.281 0.588 5.23 1 80.94 123 GLY B CA 1
ATOM 3262 C C . GLY B 1 123 ? -8.039 -0.216 5.578 1 80.94 123 GLY B C 1
ATOM 3263 O O . GLY B 1 123 ? -7.191 -0.461 4.715 1 80.94 123 GLY B O 1
ATOM 3264 N N . MET B 1 124 ? -7.961 -0.668 6.727 1 75.62 124 MET B N 1
ATOM 3265 C CA . MET B 1 124 ? -6.789 -1.423 7.164 1 75.62 124 MET B CA 1
ATOM 3266 C C . MET B 1 124 ? -6.996 -2.92 6.957 1 75.62 124 MET B C 1
ATOM 3268 O O . MET B 1 124 ? -6.062 -3.707 7.105 1 75.62 124 MET B O 1
ATOM 3272 N N . PHE B 1 125 ? -8.242 -3.277 6.672 1 79.56 125 PHE B N 1
ATOM 3273 C CA . PHE B 1 125 ? -8.523 -4.652 6.273 1 79.56 125 PHE B CA 1
ATOM 3274 C C . PHE B 1 125 ? -7.863 -4.973 4.938 1 79.56 125 PHE B C 1
ATOM 3276 O O . PHE B 1 125 ? -7.863 -4.148 4.023 1 79.56 125 PHE B O 1
ATOM 3283 N N . PRO B 1 126 ? -7.195 -6.141 4.855 1 82.81 126 PRO B N 1
ATOM 3284 C CA . PRO B 1 126 ? -6.555 -6.484 3.584 1 82.81 126 PRO B CA 1
ATOM 3285 C C . PRO B 1 126 ? -7.547 -6.539 2.424 1 82.81 126 PRO B C 1
ATOM 3287 O O . PRO B 1 126 ? -8.492 -7.336 2.447 1 82.81 126 PRO B O 1
ATOM 3290 N N . GLY B 1 127 ? -7.363 -5.738 1.51 1 80.31 127 GLY B N 1
ATOM 3291 C CA . GLY B 1 127 ? -8.289 -5.562 0.403 1 80.31 127 GLY B CA 1
ATOM 3292 C C . GLY B 1 127 ? -8.492 -6.824 -0.415 1 80.31 127 GLY B C 1
ATOM 3293 O O . GLY B 1 127 ? -9.578 -7.062 -0.94 1 80.31 127 GLY B O 1
ATOM 3294 N N . PHE B 1 128 ? -7.414 -7.625 -0.517 1 82.5 128 PHE B N 1
ATOM 3295 C CA . PHE B 1 128 ? -7.516 -8.797 -1.376 1 82.5 128 PHE B CA 1
ATOM 3296 C C . PHE B 1 128 ? -8.539 -9.789 -0.827 1 82.5 128 PHE B C 1
ATOM 3298 O O . PHE B 1 128 ? -9.047 -10.633 -1.563 1 82.5 128 PHE B O 1
ATOM 3305 N N . LEU B 1 129 ? -8.859 -9.68 0.445 1 84.88 129 LEU B N 1
ATOM 3306 C CA . LEU B 1 129 ? -9.82 -10.609 1.039 1 84.88 129 LEU B CA 1
ATOM 3307 C C . LEU B 1 129 ? -11.227 -10.352 0.5 1 84.88 129 LEU B C 1
ATOM 3309 O O . LEU B 1 129 ? -12.062 -11.258 0.5 1 84.88 129 LEU B O 1
ATOM 3313 N N . SER B 1 130 ? -11.406 -9.164 0.073 1 86.94 130 SER B N 1
ATOM 3314 C CA . SER B 1 130 ? -12.719 -8.812 -0.448 1 86.94 130 SER B CA 1
ATOM 3315 C C . SER B 1 130 ? -12.836 -9.141 -1.934 1 86.94 130 SER B C 1
ATOM 3317 O O . SER B 1 130 ? -13.891 -8.945 -2.539 1 86.94 130 SER B O 1
ATOM 3319 N N . MET B 1 131 ? -11.773 -9.633 -2.486 1 87.62 131 MET B N 1
ATOM 3320 C CA . MET B 1 131 ? -11.688 -9.734 -3.941 1 87.62 131 MET B CA 1
ATOM 3321 C C . MET B 1 131 ? -12.75 -10.68 -4.488 1 87.62 131 MET B C 1
ATOM 3323 O O . MET B 1 131 ? -13.305 -10.445 -5.562 1 87.62 131 MET B O 1
ATOM 3327 N N . ILE B 1 132 ? -13.062 -11.695 -3.768 1 84.38 132 ILE B N 1
ATOM 3328 C CA . ILE B 1 132 ? -14.016 -12.688 -4.262 1 84.38 132 ILE B CA 1
ATOM 3329 C C . ILE B 1 132 ? -15.414 -12.078 -4.301 1 84.38 132 ILE B C 1
ATOM 3331 O O . ILE B 1 132 ? -16.109 -12.172 -5.316 1 84.38 132 ILE B O 1
ATOM 3335 N N . CYS B 1 133 ? -15.75 -11.469 -3.209 1 85 133 CYS B N 1
ATOM 3336 C CA . CYS B 1 133 ? -17.062 -10.828 -3.15 1 85 133 CYS B CA 1
ATOM 3337 C C . CYS B 1 133 ? -17.188 -9.75 -4.219 1 85 133 CYS B C 1
ATOM 3339 O O . CYS B 1 133 ? -18.219 -9.648 -4.883 1 85 133 CYS B O 1
ATOM 3341 N N . LEU B 1 134 ? -16.188 -9.008 -4.402 1 89.81 134 LEU B N 1
ATOM 3342 C CA . LEU B 1 134 ? -16.219 -7.941 -5.395 1 89.81 134 LEU B CA 1
ATOM 3343 C C . LEU B 1 134 ? -16.266 -8.508 -6.809 1 89.81 134 LEU B C 1
ATOM 3345 O O . LEU B 1 134 ? -16.891 -7.93 -7.695 1 89.81 134 LEU B O 1
ATOM 3349 N N . TYR B 1 135 ? -15.57 -9.617 -7.055 1 89.38 135 TYR B N 1
ATOM 3350 C CA . TYR B 1 135 ? -15.617 -10.258 -8.359 1 89.38 135 TYR B CA 1
ATOM 3351 C C . TYR B 1 135 ? -17.047 -10.617 -8.742 1 89.38 135 TYR B C 1
ATOM 3353 O O . TYR B 1 135 ? -17.484 -10.328 -9.859 1 89.38 135 TYR B O 1
ATOM 3361 N N . PHE B 1 136 ? -17.75 -11.172 -7.836 1 85.31 136 PHE B N 1
ATOM 3362 C CA . PHE B 1 136 ? -19.109 -11.625 -8.148 1 85.31 136 PHE B CA 1
ATOM 3363 C C . PHE B 1 136 ? -20.047 -10.438 -8.336 1 85.31 136 PHE B C 1
ATOM 3365 O O . PHE B 1 136 ? -20.953 -10.484 -9.18 1 85.31 136 PHE B O 1
ATOM 3372 N N . LEU B 1 137 ? -19.828 -9.422 -7.539 1 86.62 137 LEU B N 1
ATOM 3373 C CA . LEU B 1 137 ? -20.609 -8.203 -7.734 1 86.62 137 LEU B CA 1
ATOM 3374 C C . LEU B 1 137 ? -20.375 -7.617 -9.125 1 86.62 137 LEU B C 1
ATOM 3376 O O . LEU B 1 137 ? -21.312 -7.227 -9.805 1 86.62 137 LEU B O 1
ATOM 3380 N N . LEU B 1 138 ? -19.156 -7.637 -9.555 1 93.12 138 LEU B N 1
ATOM 3381 C CA . LEU B 1 138 ? -18.781 -7.051 -10.836 1 93.12 138 LEU B CA 1
ATOM 3382 C C . LEU B 1 138 ? -19.188 -7.965 -11.992 1 93.12 138 LEU B C 1
ATOM 3384 O O . LEU B 1 138 ? -19.516 -7.492 -13.078 1 93.12 138 LEU B O 1
ATOM 3388 N N . LYS B 1 139 ? -19.031 -9.234 -11.742 1 92.12 139 LYS B N 1
ATOM 3389 C CA . LYS B 1 139 ? -19.375 -10.211 -12.773 1 92.12 139 LYS B CA 1
ATOM 3390 C C . LYS B 1 139 ? -20.828 -10.047 -13.211 1 92.12 139 LYS B C 1
ATOM 3392 O O . LYS B 1 139 ? -21.141 -10.117 -14.406 1 92.12 139 LYS B O 1
ATOM 3397 N N . ASN B 1 140 ? -21.688 -9.742 -12.203 1 89.56 140 ASN B N 1
ATOM 3398 C CA . ASN B 1 140 ? -23.125 -9.602 -12.469 1 89.56 140 ASN B CA 1
ATOM 3399 C C . ASN B 1 140 ? -23.406 -8.406 -13.375 1 89.56 140 ASN B C 1
ATOM 3401 O O . ASN B 1 140 ? -24.453 -8.359 -14.039 1 89.56 140 ASN B O 1
ATOM 3405 N N . ILE B 1 141 ? -22.516 -7.449 -13.461 1 94 141 ILE B N 1
ATOM 3406 C CA . ILE B 1 141 ? -22.781 -6.277 -14.289 1 94 141 ILE B CA 1
ATOM 3407 C C . ILE B 1 141 ? -21.797 -6.23 -15.453 1 94 141 ILE B C 1
ATOM 3409 O O . ILE B 1 141 ? -21.594 -5.176 -16.062 1 94 141 ILE B O 1
ATOM 3413 N N . GLY B 1 142 ? -21.094 -7.312 -15.68 1 95.69 142 GLY B N 1
ATOM 3414 C CA . GLY B 1 142 ? -20.25 -7.473 -16.859 1 95.69 142 GLY B CA 1
ATOM 3415 C C . GLY B 1 142 ? -18.922 -6.758 -16.75 1 95.69 142 GLY B C 1
ATOM 3416 O O . GLY B 1 142 ? -18.344 -6.363 -17.766 1 95.69 142 GLY B O 1
ATOM 3417 N N . LEU B 1 143 ? -18.406 -6.617 -15.594 1 97.62 143 LEU B N 1
ATOM 3418 C CA . LEU B 1 143 ? -17.188 -5.84 -15.398 1 97.62 143 LEU B CA 1
ATOM 3419 C C . LEU B 1 143 ? -16.047 -6.738 -14.961 1 97.62 143 LEU B C 1
ATOM 3421 O O . LEU B 1 143 ? -15.172 -6.312 -14.195 1 97.62 143 LEU B O 1
ATOM 3425 N N . THR B 1 144 ? -16.062 -7.984 -15.383 1 96.25 144 THR B N 1
ATOM 3426 C CA . THR B 1 144 ? -14.953 -8.914 -15.203 1 96.25 144 THR B CA 1
ATOM 3427 C C . THR B 1 144 ? -14.5 -9.492 -16.547 1 96.25 144 THR B C 1
ATOM 3429 O O . THR B 1 144 ? -15.141 -9.258 -17.562 1 96.25 144 THR B O 1
ATOM 3432 N N . GLN B 1 145 ? -13.305 -10.117 -16.547 1 96.94 145 GLN B N 1
ATOM 3433 C CA . GLN B 1 145 ? -12.766 -10.719 -17.766 1 96.94 145 GLN B CA 1
ATOM 3434 C C . GLN B 1 145 ? -12.648 -9.695 -18.891 1 96.94 145 GLN B C 1
ATOM 3436 O O . GLN B 1 145 ? -11.93 -8.695 -18.75 1 96.94 145 GLN B O 1
ATOM 3441 N N . ALA B 1 146 ? -13.523 -9.734 -19.828 1 96.75 146 ALA B N 1
ATOM 3442 C CA . ALA B 1 146 ? -13.453 -8.773 -20.922 1 96.75 146 ALA B CA 1
ATOM 3443 C C . ALA B 1 146 ? -13.742 -7.355 -20.438 1 96.75 146 ALA B C 1
ATOM 3445 O O . ALA B 1 146 ? -13.234 -6.383 -20.984 1 96.75 146 ALA B O 1
ATOM 3446 N N . GLY B 1 147 ? -14.523 -7.188 -19.406 1 97.69 147 GLY B N 1
ATOM 3447 C CA . GLY B 1 147 ? -14.867 -5.902 -18.812 1 97.69 147 GLY B CA 1
ATOM 3448 C C . GLY B 1 147 ? -14.023 -5.559 -17.609 1 97.69 147 GLY B C 1
ATOM 3449 O O . GLY B 1 147 ? -14.398 -4.691 -16.812 1 97.69 147 GLY B O 1
ATOM 3450 N N . ALA B 1 148 ? -12.883 -6.164 -17.469 1 97.94 148 ALA B N 1
ATOM 3451 C CA . ALA B 1 148 ? -12.062 -6.047 -16.266 1 97.94 148 ALA B CA 1
ATOM 3452 C C . ALA B 1 148 ? -11.531 -4.629 -16.109 1 97.94 148 ALA B C 1
ATOM 3454 O O . ALA B 1 148 ? -11.43 -4.121 -14.984 1 97.94 148 ALA B O 1
ATOM 3455 N N . ILE B 1 149 ? -11.172 -3.938 -17.219 1 98.31 149 ILE B N 1
ATOM 3456 C CA . ILE B 1 149 ? -10.531 -2.631 -17.156 1 98.31 149 ILE B CA 1
ATOM 3457 C C . ILE B 1 149 ? -11.469 -1.623 -16.5 1 98.31 149 ILE B C 1
ATOM 3459 O O . ILE B 1 149 ? -11.141 -1.028 -15.469 1 98.31 149 ILE 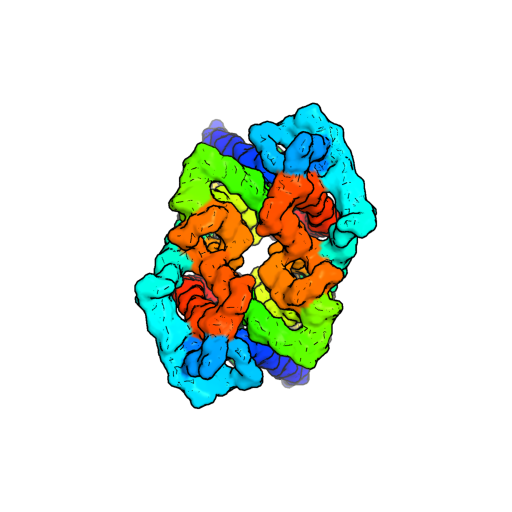B O 1
ATOM 3463 N N . PRO B 1 150 ? -12.711 -1.45 -17.016 1 98.25 150 PRO B N 1
ATOM 3464 C CA . PRO B 1 150 ? -13.617 -0.541 -16.312 1 98.25 150 PRO B CA 1
ATOM 3465 C C . PRO B 1 150 ? -13.969 -1.03 -14.914 1 98.25 150 PRO B C 1
ATOM 3467 O O . PRO B 1 150 ? -14.211 -0.219 -14.016 1 98.25 150 PRO B O 1
ATOM 3470 N N . GLY B 1 151 ? -14.031 -2.357 -14.695 1 97.81 151 GLY B N 1
ATOM 3471 C CA . GLY B 1 151 ? -14.273 -2.896 -13.367 1 97.81 151 GLY B CA 1
ATOM 3472 C C . GLY B 1 151 ? -13.211 -2.494 -12.359 1 97.81 151 GLY B C 1
ATOM 3473 O O . GLY B 1 151 ? -13.531 -2.09 -11.234 1 97.81 151 GLY B O 1
ATOM 3474 N N . LEU B 1 152 ? -11.938 -2.58 -12.797 1 97.75 152 LEU B N 1
ATOM 3475 C CA . LEU B 1 152 ? -10.82 -2.195 -11.938 1 97.75 152 LEU B CA 1
ATOM 3476 C C . LEU B 1 152 ? -10.859 -0.703 -11.633 1 97.75 152 LEU B C 1
ATOM 3478 O O . LEU B 1 152 ? -10.586 -0.289 -10.5 1 97.75 152 LEU B O 1
ATOM 3482 N N . ILE B 1 153 ? -11.18 0.1 -12.617 1 98.19 153 ILE B N 1
ATOM 3483 C CA . ILE B 1 153 ? -11.273 1.544 -12.43 1 98.19 153 ILE B CA 1
ATOM 3484 C C . ILE B 1 153 ? -12.383 1.868 -11.438 1 98.19 153 ILE B C 1
ATOM 3486 O O . ILE B 1 153 ? -12.188 2.658 -10.508 1 98.19 153 ILE B O 1
ATOM 3490 N N . LEU B 1 154 ? -13.484 1.212 -11.586 1 96.75 154 LEU B N 1
ATOM 3491 C CA . LEU B 1 154 ? -14.633 1.452 -10.719 1 96.75 154 LEU B CA 1
ATOM 3492 C C . LEU B 1 154 ? -14.289 1.135 -9.266 1 96.75 154 LEU B C 1
ATOM 3494 O O . LEU B 1 154 ? -14.508 1.962 -8.375 1 96.75 154 LEU B O 1
ATOM 3498 N N . VAL B 1 155 ? -13.766 -0.022 -9.055 1 94.31 155 VAL B N 1
ATOM 3499 C CA . VAL B 1 155 ? -13.461 -0.438 -7.688 1 94.31 155 VAL B CA 1
ATOM 3500 C C . VAL B 1 155 ? -12.352 0.445 -7.117 1 94.31 155 VAL B C 1
ATOM 3502 O O . VAL B 1 155 ? -12.414 0.851 -5.953 1 94.31 155 VAL B O 1
ATOM 3505 N N . GLY B 1 156 ? -11.297 0.731 -7.938 1 94.56 156 GLY B N 1
ATOM 3506 C CA . GLY B 1 156 ? -10.203 1.587 -7.504 1 94.56 156 GLY B CA 1
ATOM 3507 C C . GLY B 1 156 ? -10.672 2.955 -7.039 1 94.56 156 GLY B C 1
ATOM 3508 O O . GLY B 1 156 ? -10.18 3.471 -6.031 1 94.56 156 GLY B O 1
ATOM 3509 N N . VAL B 1 157 ? -11.578 3.514 -7.727 1 95.56 157 VAL B N 1
ATOM 3510 C CA . VAL B 1 157 ? -12.062 4.852 -7.402 1 95.56 157 VAL B CA 1
ATOM 3511 C C . VAL B 1 157 ? -13.055 4.773 -6.242 1 95.56 157 VAL B C 1
ATOM 3513 O O . VAL B 1 157 ? -12.93 5.52 -5.266 1 95.56 157 VAL B O 1
ATOM 3516 N N . ALA B 1 158 ? -13.906 3.812 -6.316 1 90.81 158 ALA B N 1
ATOM 3517 C CA . ALA B 1 158 ? -15.008 3.725 -5.352 1 90.81 158 ALA B CA 1
ATOM 3518 C C . ALA B 1 158 ? -14.492 3.355 -3.965 1 90.81 158 ALA B C 1
ATOM 3520 O O . ALA B 1 158 ? -15.102 3.715 -2.955 1 90.81 158 ALA B O 1
ATOM 3521 N N . SER B 1 159 ? -13.398 2.699 -3.867 1 88.38 159 SER B N 1
ATOM 3522 C CA . SER B 1 159 ? -12.875 2.24 -2.582 1 88.38 159 SER B CA 1
ATOM 3523 C C . SER B 1 159 ? -11.961 3.281 -1.951 1 88.38 159 SER B C 1
ATOM 3525 O O . SER B 1 159 ? -11.508 3.113 -0.816 1 88.38 159 SER B O 1
ATOM 3527 N N . SER B 1 160 ? -11.703 4.359 -2.52 1 89.88 160 SER B N 1
ATOM 3528 C CA . SER B 1 160 ? -10.578 5.227 -2.158 1 89.88 160 SER B CA 1
ATOM 3529 C C . SER B 1 160 ? -10.961 6.176 -1.028 1 89.88 160 SER B C 1
ATOM 3531 O O . SER B 1 160 ? -10.094 6.668 -0.305 1 89.88 160 SER B O 1
ATOM 3533 N N . GLY B 1 161 ? -12.211 6.379 -0.833 1 85 161 GLY B N 1
ATOM 3534 C CA . GLY B 1 161 ? -12.641 7.309 0.198 1 85 161 GLY B CA 1
ATOM 3535 C C . GLY B 1 161 ? -12.234 6.879 1.595 1 85 161 GLY B C 1
ATOM 3536 O O . GLY B 1 161 ? -12.125 7.711 2.498 1 85 161 GLY B O 1
ATOM 3537 N N . MET B 1 162 ? -11.961 5.645 1.76 1 85.12 162 MET B N 1
ATOM 3538 C CA . MET B 1 162 ? -11.547 5.121 3.059 1 85.12 162 MET B CA 1
ATOM 3539 C C . MET B 1 162 ? -10.133 5.578 3.404 1 85.12 162 MET B C 1
ATOM 3541 O O . MET B 1 162 ? -9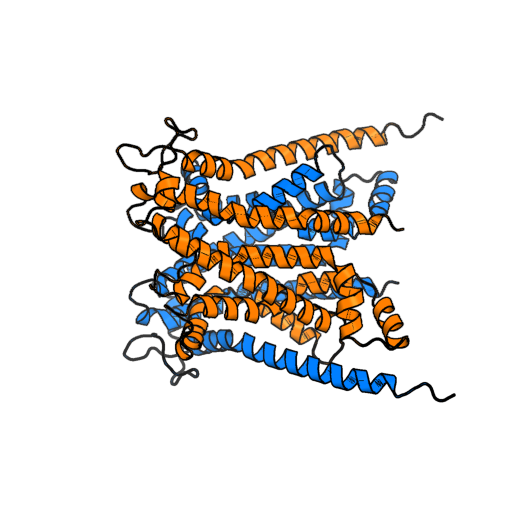.734 5.543 4.566 1 85.12 162 MET B O 1
ATOM 3545 N N . GLY B 1 163 ? -9.383 6.047 2.396 1 86.38 163 GLY B N 1
ATOM 3546 C CA . GLY B 1 163 ? -8.031 6.535 2.584 1 86.38 163 GLY B CA 1
ATOM 3547 C C . GLY B 1 163 ? -7.953 8.031 2.791 1 86.38 163 GLY B C 1
ATOM 3548 O O . GLY B 1 163 ? -7.027 8.688 2.307 1 86.38 163 GLY B O 1
ATOM 3549 N N . TYR B 1 164 ? -8.844 8.594 3.562 1 90.81 164 TYR B N 1
ATOM 3550 C CA . TYR B 1 164 ? -9.008 10.039 3.705 1 90.81 164 TYR B CA 1
ATOM 3551 C C . TYR B 1 164 ? -7.996 10.602 4.695 1 90.81 164 TYR B C 1
ATOM 3553 O O . TYR B 1 164 ? -7.754 11.812 4.723 1 90.81 164 TYR B O 1
ATOM 3561 N N . TYR B 1 165 ? -7.402 9.828 5.492 1 83.88 165 TYR B N 1
ATOM 3562 C CA . TYR B 1 165 ? -6.77 10.266 6.73 1 83.88 165 TYR B CA 1
ATOM 3563 C C . TYR B 1 165 ? -5.598 11.195 6.445 1 83.88 165 TYR B C 1
ATOM 3565 O O . TYR B 1 165 ? -5.375 12.164 7.172 1 83.88 165 TYR B O 1
ATOM 3573 N N . VAL B 1 166 ? -4.852 10.898 5.438 1 83.62 166 VAL B N 1
ATOM 3574 C CA . VAL B 1 166 ? -3.689 11.734 5.148 1 83.62 166 VAL B CA 1
ATOM 3575 C C . VAL B 1 166 ? -4.141 13.094 4.625 1 83.62 166 VAL B C 1
ATOM 3577 O O . VAL B 1 166 ? -3.713 14.133 5.129 1 83.62 166 VAL B O 1
ATOM 3580 N N . CYS B 1 167 ? -5.031 13.078 3.715 1 90.31 167 CYS B N 1
ATOM 3581 C CA . CYS B 1 167 ? -5.52 14.328 3.135 1 90.31 167 CYS B CA 1
ATOM 3582 C C . CYS B 1 167 ? -6.32 15.125 4.156 1 90.31 167 CYS B C 1
ATOM 3584 O O . CYS B 1 167 ? -6.191 16.344 4.234 1 90.31 167 CYS B O 1
ATOM 3586 N N . LYS B 1 168 ? -7.137 14.461 4.871 1 91.62 168 LYS B N 1
ATOM 3587 C CA . LYS B 1 168 ? -7.887 15.148 5.918 1 91.62 168 LYS B CA 1
ATOM 3588 C C . LYS B 1 168 ? -6.945 15.789 6.934 1 91.62 168 LYS B C 1
ATOM 3590 O O . LYS B 1 168 ? -7.188 16.906 7.383 1 91.62 168 LYS B O 1
ATOM 3595 N N . GLY B 1 169 ? -5.941 15.039 7.32 1 83.56 169 GLY B N 1
ATOM 3596 C CA . GLY B 1 169 ? -4.949 15.602 8.219 1 83.56 169 GLY B CA 1
ATOM 3597 C C . GLY B 1 169 ? -4.309 16.859 7.691 1 83.56 169 GLY B C 1
ATOM 3598 O O . GLY B 1 169 ? -4.102 17.828 8.438 1 83.56 169 GLY B O 1
ATOM 3599 N N . PHE B 1 170 ? -3.961 16.844 6.449 1 84.5 170 PHE B N 1
ATOM 3600 C CA . PHE B 1 170 ? -3.402 18.031 5.82 1 84.5 170 PHE B CA 1
ATOM 3601 C C . PHE B 1 170 ? -4.406 19.188 5.848 1 84.5 170 PHE B C 1
ATOM 3603 O O . PHE B 1 170 ? -4.059 20.312 6.195 1 84.5 170 PHE B O 1
ATOM 3610 N N . PHE B 1 171 ? -5.688 18.953 5.566 1 89.88 171 PHE B N 1
ATOM 3611 C CA . PHE B 1 171 ? -6.727 19.969 5.574 1 89.88 171 PHE B CA 1
ATOM 3612 C C . PHE B 1 171 ? -6.891 20.562 6.965 1 89.88 171 PHE B C 1
ATOM 3614 O O . PHE B 1 171 ? -7.16 21.766 7.105 1 89.88 171 PHE B O 1
ATOM 3621 N N . ASP B 1 172 ? -6.715 19.734 7.871 1 86.5 172 ASP B N 1
ATOM 3622 C CA . ASP B 1 172 ? -6.883 20.172 9.25 1 86.5 172 ASP B CA 1
ATOM 3623 C C . ASP B 1 172 ? -5.805 21.188 9.633 1 86.5 172 ASP B C 1
ATOM 3625 O O . ASP B 1 172 ? -5.965 21.938 10.594 1 86.5 172 ASP B O 1
ATOM 3629 N N . THR B 1 173 ? -4.66 21.141 8.961 1 80.31 173 THR B N 1
ATOM 3630 C CA . THR B 1 173 ? -3.59 22.078 9.266 1 80.31 173 THR B CA 1
ATOM 3631 C C . THR B 1 173 ? -3.912 23.469 8.719 1 80.31 173 THR B C 1
ATOM 3633 O O . THR B 1 173 ? -3.283 24.453 9.109 1 80.31 173 THR B O 1
ATOM 3636 N N . ILE B 1 174 ? -4.812 23.562 7.805 1 85.44 174 ILE B N 1
ATOM 3637 C CA . ILE B 1 174 ? -5.262 24.844 7.266 1 85.44 174 ILE B CA 1
ATOM 3638 C C . ILE B 1 174 ? -6.312 25.438 8.188 1 85.44 174 ILE B C 1
ATOM 3640 O O . ILE B 1 174 ? -7.348 24.828 8.461 1 85.44 174 ILE B O 1
ATOM 3644 N N . PRO B 1 175 ? -6.082 26.656 8.711 1 89.75 175 PRO B N 1
ATOM 3645 C CA . PRO B 1 175 ? -6.984 27.25 9.703 1 89.75 175 PRO B CA 1
ATOM 3646 C C . PRO B 1 175 ? -8.43 27.312 9.211 1 89.75 175 PRO B C 1
ATOM 3648 O O . PRO B 1 175 ? -8.695 27.812 8.109 1 89.75 175 PRO B O 1
ATOM 3651 N N . LYS B 1 176 ? -9.297 26.953 10.039 1 90.81 176 LYS B N 1
ATOM 3652 C CA . LYS B 1 176 ? -10.727 26.953 9.734 1 90.81 176 LYS B CA 1
ATOM 3653 C C . LYS B 1 176 ? -11.281 28.375 9.672 1 90.81 176 LYS B C 1
ATOM 3655 O O . LYS B 1 176 ? -12.352 28.594 9.102 1 90.81 176 LYS B O 1
ATOM 3660 N N . THR B 1 177 ? -10.547 29.25 10.289 1 91.69 177 THR B N 1
ATOM 3661 C CA . THR B 1 177 ? -10.945 30.656 10.289 1 91.69 177 THR B CA 1
ATOM 3662 C C . THR B 1 177 ? -11.016 31.188 8.867 1 91.69 177 THR B C 1
ATOM 3664 O O . THR B 1 177 ? -11.797 32.094 8.578 1 91.69 177 THR B O 1
ATOM 3667 N N . LEU B 1 178 ? -10.203 30.594 8.023 1 89.94 178 LEU B N 1
ATOM 3668 C CA . LEU B 1 178 ? -10.25 30.984 6.621 1 89.94 178 LEU B CA 1
ATOM 3669 C C . LEU B 1 178 ? -11.586 30.625 5.992 1 89.94 178 LEU B C 1
ATOM 3671 O O . LEU B 1 178 ? -12.156 31.422 5.242 1 89.94 178 LEU B O 1
ATOM 3675 N N . ASP B 1 179 ? -12.07 29.484 6.34 1 90.56 179 ASP B N 1
ATOM 3676 C CA . ASP B 1 179 ? -13.367 29.031 5.852 1 90.56 179 ASP B CA 1
ATOM 3677 C C . ASP B 1 179 ? -14.492 29.922 6.391 1 90.56 179 ASP B C 1
ATOM 3679 O O . ASP B 1 179 ? -15.383 30.328 5.645 1 90.56 179 ASP B O 1
ATOM 3683 N N . GLU B 1 180 ? -14.445 30.203 7.617 1 89.94 180 GLU B N 1
ATOM 3684 C CA . GLU B 1 180 ? -15.469 31.016 8.281 1 89.94 180 GLU B CA 1
ATOM 3685 C C . GLU B 1 180 ? -15.523 32.438 7.684 1 89.94 180 GLU B C 1
ATOM 3687 O O . GLU B 1 180 ? -16.609 32.969 7.438 1 89.94 180 GLU B O 1
ATOM 3692 N N . ALA B 1 181 ? -14.328 32.969 7.484 1 91.69 181 ALA B N 1
ATOM 3693 C CA . ALA B 1 181 ? -14.258 34.281 6.895 1 91.69 181 ALA B CA 1
ATOM 3694 C C . ALA B 1 181 ? -14.867 34.312 5.496 1 91.69 181 ALA B C 1
ATOM 3696 O O . ALA B 1 181 ? -15.625 35.219 5.152 1 91.69 181 ALA B O 1
ATOM 3697 N N . ALA B 1 182 ? -14.594 33.312 4.723 1 91.69 182 ALA B N 1
ATOM 3698 C CA . ALA B 1 182 ? -15.125 33.219 3.361 1 91.69 182 ALA B CA 1
ATOM 3699 C C . ALA B 1 182 ? -16.641 33 3.373 1 91.69 182 ALA B C 1
ATOM 3701 O O . ALA B 1 182 ? -17.344 33.531 2.52 1 91.69 182 ALA B O 1
ATOM 3702 N N . ARG B 1 183 ? -17.094 32.312 4.344 1 89.19 183 ARG B N 1
ATOM 3703 C CA . ARG B 1 183 ? -18.531 32.062 4.473 1 89.19 183 ARG B CA 1
ATOM 3704 C C . ARG B 1 183 ? -19.266 33.344 4.855 1 89.19 183 ARG B C 1
ATOM 3706 O O . ARG B 1 183 ? -20.391 33.594 4.391 1 89.19 183 ARG B O 1
ATOM 3713 N N . ILE B 1 184 ? -18.641 34.031 5.719 1 90.69 184 ILE B N 1
ATOM 3714 C CA . ILE B 1 184 ? -19.203 35.344 6.121 1 90.69 184 ILE B CA 1
ATOM 3715 C C . ILE B 1 184 ? -19.312 36.25 4.902 1 90.69 184 ILE B C 1
ATOM 3717 O O . ILE B 1 184 ? -20.281 37 4.773 1 90.69 184 ILE B O 1
ATOM 3721 N N . ASP B 1 185 ? -18.406 36.125 3.939 1 91.88 185 ASP B N 1
ATOM 3722 C CA . ASP B 1 185 ? -18.406 36.906 2.711 1 91.88 185 ASP B CA 1
ATOM 3723 C C . ASP B 1 185 ? -19.375 36.312 1.686 1 91.88 185 ASP B C 1
ATOM 3725 O O . ASP B 1 185 ? -19.5 36.844 0.569 1 91.88 185 ASP B O 1
ATOM 3729 N N . GLY B 1 186 ? -19.984 35.219 1.997 1 89.5 186 GLY B N 1
ATOM 3730 C CA . GLY B 1 186 ? -21.031 34.656 1.156 1 89.5 186 GLY B CA 1
ATOM 3731 C C . GLY B 1 186 ? -20.562 33.531 0.277 1 89.5 186 GLY B C 1
ATOM 3732 O O . GLY B 1 186 ? -21.312 33.031 -0.587 1 89.5 186 GLY B O 1
ATOM 3733 N N . ALA B 1 187 ? -19.406 33.094 0.505 1 90.75 187 ALA B N 1
ATOM 3734 C CA . ALA B 1 187 ? -18.891 32 -0.325 1 90.75 187 ALA B CA 1
ATOM 3735 C C . ALA B 1 187 ? -19.531 30.672 0.048 1 90.75 187 ALA B C 1
ATOM 3737 O O . ALA B 1 187 ? -19.75 30.391 1.229 1 90.75 187 ALA B O 1
ATOM 3738 N N . SER B 1 188 ? -19.844 29.875 -0.994 1 89.19 188 SER B N 1
ATOM 3739 C CA . SER B 1 188 ? -20.359 28.531 -0.764 1 89.19 188 SER B CA 1
ATOM 3740 C C . SER B 1 188 ? -19.234 27.578 -0.384 1 89.19 188 SER B C 1
ATOM 3742 O O . SER B 1 188 ? -18.047 27.875 -0.572 1 89.19 188 SER B O 1
ATOM 3744 N N . ARG B 1 189 ? -19.578 26.406 0.144 1 87.19 189 ARG B N 1
ATOM 3745 C CA . ARG B 1 189 ? -18.594 25.391 0.511 1 87.19 189 ARG B CA 1
ATOM 3746 C C . ARG B 1 189 ? -17.812 24.906 -0.712 1 87.19 189 ARG B C 1
ATOM 3748 O O . ARG B 1 189 ? -16.609 24.672 -0.633 1 87.19 189 ARG B O 1
ATOM 3755 N N . ALA B 1 190 ? -18.547 24.75 -1.777 1 88.56 190 ALA B N 1
ATOM 3756 C CA . ALA B 1 190 ? -17.906 24.312 -3.01 1 88.56 190 ALA B CA 1
ATOM 3757 C C . ALA B 1 190 ? -16.875 25.344 -3.48 1 88.56 190 ALA B C 1
ATOM 3759 O O . ALA B 1 190 ? -15.773 24.969 -3.908 1 88.56 190 ALA B O 1
ATOM 3760 N N . ARG B 1 191 ? -17.266 26.594 -3.395 1 90.94 191 ARG B N 1
ATOM 3761 C CA . ARG B 1 191 ? -16.359 27.656 -3.797 1 90.94 191 ARG B CA 1
ATOM 3762 C C . ARG B 1 191 ? -15.125 27.688 -2.896 1 90.94 191 ARG B C 1
ATOM 3764 O O . ARG B 1 191 ? -14 27.828 -3.379 1 90.94 191 ARG B O 1
ATOM 3771 N N . ILE B 1 192 ? -15.383 27.531 -1.603 1 92 192 ILE B N 1
ATOM 3772 C CA . ILE B 1 192 ? -14.289 27.5 -0.646 1 92 192 ILE B CA 1
ATOM 3773 C C . ILE B 1 192 ? -13.367 26.328 -0.941 1 92 192 ILE B C 1
ATOM 3775 O O . ILE B 1 192 ? -12.141 26.484 -0.972 1 92 192 ILE B O 1
ATOM 3779 N N . PHE B 1 193 ? -13.969 25.188 -1.195 1 93.5 193 PHE B N 1
ATOM 3780 C CA . PHE B 1 193 ? -13.203 23.984 -1.482 1 93.5 193 PHE B CA 1
ATOM 3781 C C . PHE B 1 193 ? -12.359 24.156 -2.736 1 93.5 193 PHE B C 1
ATOM 3783 O O . PHE B 1 193 ? -11.148 23.938 -2.707 1 93.5 193 PHE B O 1
ATOM 3790 N N . PHE B 1 194 ? -12.867 24.672 -3.832 1 93.38 194 PHE B N 1
ATOM 3791 C CA . PHE B 1 194 ? -12.203 24.688 -5.125 1 93.38 194 PHE B CA 1
ATOM 3792 C C . PHE B 1 194 ? -11.281 25.906 -5.238 1 93.38 194 PHE B C 1
ATOM 3794 O O . PHE B 1 194 ? -10.219 25.828 -5.863 1 93.38 194 PHE B O 1
ATOM 3801 N N . THR B 1 195 ? -11.586 27.031 -4.621 1 92.69 195 THR B N 1
ATOM 3802 C CA . THR B 1 195 ? -10.852 28.266 -4.887 1 92.69 195 THR B CA 1
ATOM 3803 C C . THR B 1 195 ? -9.883 28.578 -3.748 1 92.69 195 THR B C 1
ATOM 3805 O O . THR B 1 195 ? -8.922 29.312 -3.932 1 92.69 195 THR B O 1
ATOM 3808 N N . MET B 1 196 ? -10.086 27.984 -2.613 1 91.88 196 MET B N 1
ATOM 3809 C CA . MET B 1 196 ? -9.234 28.328 -1.48 1 91.88 196 MET B CA 1
ATOM 3810 C C . MET B 1 196 ? -8.484 27.094 -0.972 1 91.88 196 MET B C 1
ATOM 3812 O O . MET B 1 196 ? -7.254 27.078 -0.963 1 91.88 196 MET B O 1
ATOM 3816 N N . LEU B 1 197 ? -9.195 26.047 -0.631 1 93.25 197 LEU B N 1
ATOM 3817 C CA . LEU B 1 197 ? -8.578 24.891 0.021 1 93.25 197 LEU B CA 1
ATOM 3818 C C . LEU B 1 197 ? -7.688 24.141 -0.954 1 93.25 197 LEU B C 1
ATOM 3820 O O . LEU B 1 197 ? -6.551 23.781 -0.623 1 93.25 197 LEU B O 1
ATOM 3824 N N . LEU B 1 198 ? -8.172 23.891 -2.156 1 93.12 198 LEU B N 1
ATOM 3825 C CA . LEU B 1 198 ? -7.43 23.078 -3.111 1 93.12 198 LEU B CA 1
ATOM 3826 C C . LEU B 1 198 ? -6.121 23.75 -3.51 1 93.12 198 LEU B C 1
ATOM 3828 O O . LEU B 1 198 ? -5.062 23.125 -3.5 1 93.12 198 LEU B O 1
ATOM 3832 N N . PRO B 1 199 ? -6.168 25.047 -3.779 1 91.38 199 PRO B N 1
ATOM 3833 C CA . PRO B 1 199 ? -4.91 25.719 -4.125 1 91.38 199 PRO B CA 1
ATOM 3834 C C . PRO B 1 199 ? -3.896 25.688 -2.982 1 91.38 199 PRO B C 1
ATOM 3836 O O . PRO B 1 199 ? -2.688 25.656 -3.225 1 91.38 199 PRO B O 1
ATOM 3839 N N . LEU B 1 200 ? -4.383 25.734 -1.76 1 88.62 200 LEU B N 1
ATOM 3840 C CA . LEU B 1 200 ? -3.508 25.703 -0.594 1 88.62 200 LEU B CA 1
ATOM 3841 C C . LEU B 1 200 ? -3.029 24.297 -0.297 1 88.62 200 LEU B C 1
ATOM 3843 O O . LEU B 1 200 ? -2.141 24.094 0.535 1 88.62 200 LEU B O 1
ATOM 3847 N N . SER B 1 201 ? -3.596 23.297 -1.019 1 89.75 201 SER B N 1
ATOM 3848 C CA . SER B 1 201 ? -3.342 21.906 -0.692 1 89.75 201 SER B CA 1
ATOM 3849 C C . SER B 1 201 ? -2.605 21.188 -1.826 1 89.75 201 SER B C 1
ATOM 3851 O O . SER B 1 201 ? -2.707 19.969 -1.972 1 89.75 201 SER B O 1
ATOM 3853 N N . LYS B 1 202 ? -1.912 21.891 -2.656 1 88.25 202 LYS B N 1
ATOM 3854 C CA . LYS B 1 202 ? -1.234 21.344 -3.83 1 88.25 202 LYS B CA 1
ATOM 3855 C C . LYS B 1 202 ? -0.308 20.188 -3.447 1 88.25 202 LYS B C 1
ATOM 3857 O O . LYS B 1 202 ? -0.312 19.141 -4.094 1 88.25 202 LYS B O 1
ATOM 3862 N N . PRO B 1 203 ? 0.442 20.297 -2.381 1 82.94 203 PRO B N 1
ATOM 3863 C CA . PRO B 1 203 ? 1.358 19.203 -2.045 1 82.94 203 PRO B CA 1
ATOM 3864 C C . PRO B 1 203 ? 0.633 17.891 -1.77 1 82.94 203 PRO B C 1
ATOM 3866 O O . PRO B 1 203 ? 1.065 16.828 -2.234 1 82.94 203 PRO B O 1
ATOM 3869 N N . ILE B 1 204 ? -0.444 18 -0.979 1 86.31 204 ILE B N 1
ATOM 3870 C CA . ILE B 1 204 ? -1.134 16.766 -0.606 1 86.31 204 ILE B CA 1
ATOM 3871 C C . ILE B 1 204 ? -1.903 16.219 -1.807 1 86.31 204 ILE B C 1
ATOM 3873 O O . ILE B 1 204 ? -2.107 15.016 -1.925 1 86.31 204 ILE B O 1
ATOM 3877 N N . ILE B 1 205 ? -2.361 17.109 -2.705 1 91.88 205 ILE B N 1
ATOM 3878 C CA . ILE B 1 205 ? -3.037 16.688 -3.928 1 91.88 205 ILE B CA 1
ATOM 3879 C C . ILE B 1 205 ? -2.061 15.93 -4.82 1 91.88 205 ILE B C 1
ATOM 3881 O O . ILE B 1 205 ? -2.398 14.867 -5.352 1 91.88 205 ILE B O 1
ATOM 3885 N N . ILE B 1 206 ? -0.893 16.438 -4.941 1 87.25 206 ILE B N 1
ATOM 3886 C CA . ILE B 1 206 ? 0.143 15.797 -5.742 1 87.25 206 ILE B CA 1
ATOM 3887 C C . ILE B 1 206 ? 0.495 14.438 -5.141 1 87.25 206 ILE B C 1
ATOM 3889 O O . ILE B 1 206 ? 0.607 13.445 -5.863 1 87.25 206 ILE B O 1
ATOM 3893 N N . TYR B 1 207 ? 0.66 14.406 -3.871 1 84.06 207 TYR B N 1
ATOM 3894 C CA . TYR B 1 207 ? 0.95 13.148 -3.182 1 84.06 207 TYR B CA 1
ATOM 3895 C C . TYR B 1 207 ? -0.125 12.109 -3.469 1 84.06 207 TYR B C 1
ATOM 3897 O O . TYR B 1 207 ? 0.185 10.969 -3.828 1 84.06 207 TYR B O 1
ATOM 3905 N N . GLN B 1 208 ? -1.346 12.531 -3.283 1 91 208 GLN B N 1
ATOM 3906 C CA . GLN B 1 208 ? -2.471 11.625 -3.49 1 91 208 GLN B CA 1
ATOM 3907 C C . GLN B 1 208 ? -2.529 11.141 -4.938 1 91 208 GLN B C 1
ATOM 3909 O O . GLN B 1 208 ? -2.762 9.961 -5.195 1 91 208 GLN B O 1
ATOM 3914 N N . ALA B 1 209 ? -2.373 12.062 -5.82 1 92.62 209 ALA B N 1
ATOM 3915 C CA . ALA B 1 209 ? -2.408 11.719 -7.238 1 92.62 209 ALA B CA 1
ATOM 3916 C C . ALA B 1 209 ? -1.305 10.727 -7.586 1 92.62 209 ALA B C 1
ATOM 3918 O O . ALA B 1 209 ? -1.522 9.789 -8.359 1 92.62 209 ALA B O 1
ATOM 3919 N N . LEU B 1 210 ? -0.164 10.922 -7.055 1 89.25 210 LEU B N 1
ATOM 3920 C CA . LEU B 1 210 ? 0.977 10.062 -7.336 1 89.25 210 LEU B CA 1
ATOM 3921 C C . LEU B 1 210 ? 0.742 8.656 -6.797 1 89.25 210 LEU B C 1
ATOM 3923 O O . LEU B 1 210 ? 0.967 7.668 -7.504 1 89.25 210 LEU B O 1
ATOM 3927 N N . ILE B 1 211 ? 0.335 8.594 -5.582 1 89 211 ILE B N 1
ATOM 3928 C CA . ILE B 1 211 ? 0.103 7.281 -4.984 1 89 211 ILE B CA 1
ATOM 3929 C C . ILE B 1 211 ? -1.013 6.562 -5.738 1 89 211 ILE B C 1
ATOM 3931 O O . ILE B 1 211 ? -0.937 5.352 -5.965 1 89 211 ILE B O 1
ATOM 3935 N N . ALA B 1 212 ? -2.027 7.289 -6.117 1 94.62 212 ALA B N 1
ATOM 3936 C CA . ALA B 1 212 ? -3.145 6.711 -6.859 1 94.62 212 ALA B CA 1
ATOM 3937 C C . ALA B 1 212 ? -2.691 6.199 -8.227 1 94.62 212 ALA B C 1
ATOM 3939 O O . ALA B 1 212 ? -3.152 5.152 -8.688 1 94.62 212 ALA B O 1
ATOM 3940 N N . PHE B 1 213 ? -1.872 6.934 -8.836 1 94.56 213 PHE B N 1
ATOM 3941 C CA . PHE B 1 213 ? -1.378 6.547 -10.148 1 94.56 213 PHE B CA 1
ATOM 3942 C C . PHE B 1 2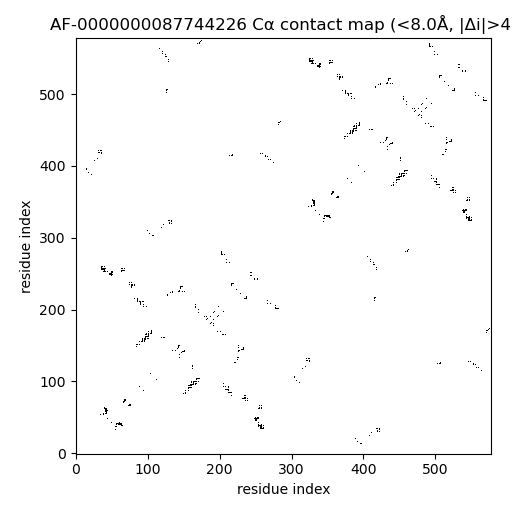13 ? -0.493 5.312 -10.055 1 94.56 213 PHE B C 1
ATOM 3944 O O . PHE B 1 213 ? -0.492 4.469 -10.961 1 94.56 213 PHE B O 1
ATOM 3951 N N . MET B 1 214 ? 0.227 5.16 -9.023 1 92.5 214 MET B N 1
ATOM 3952 C CA . MET B 1 214 ? 1.217 4.102 -8.859 1 92.5 214 MET B CA 1
ATOM 3953 C C . MET B 1 214 ? 0.542 2.775 -8.523 1 92.5 214 MET B C 1
ATOM 3955 O O . MET B 1 214 ? 1.002 1.715 -8.945 1 92.5 214 MET B O 1
ATOM 3959 N N . ALA B 1 215 ? -0.538 2.779 -7.875 1 92.31 215 ALA B N 1
ATOM 3960 C CA . ALA B 1 215 ? -1.151 1.601 -7.27 1 92.31 215 ALA B CA 1
ATOM 3961 C C . ALA B 1 215 ? -1.458 0.541 -8.328 1 92.31 215 ALA B C 1
ATOM 3963 O O . ALA B 1 215 ? -1.103 -0.629 -8.164 1 92.31 215 ALA B O 1
ATOM 3964 N N . PRO B 1 216 ? -1.991 0.901 -9.477 1 95.44 216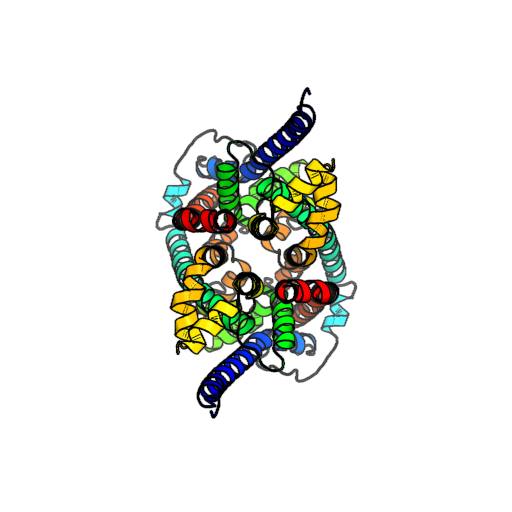 PRO B N 1
ATOM 3965 C CA . PRO B 1 216 ? -2.354 -0.122 -10.461 1 95.44 216 PRO B CA 1
ATOM 3966 C C . PRO B 1 216 ? -1.137 -0.829 -11.055 1 95.44 216 PRO B C 1
ATOM 3968 O O . PRO B 1 216 ? -1.241 -1.974 -11.508 1 95.44 21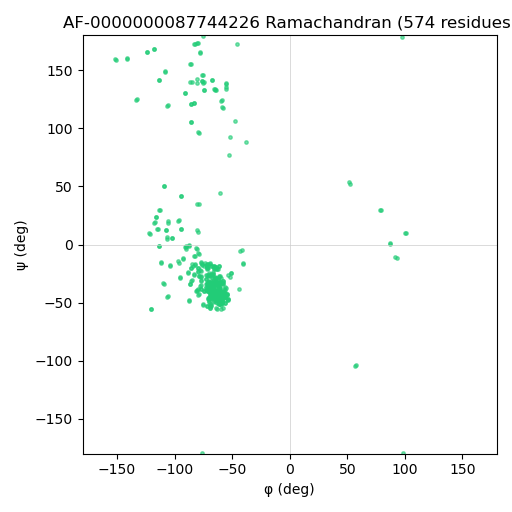6 PRO B O 1
ATOM 3971 N N . TRP B 1 217 ? -0.046 -0.188 -11.062 1 94.44 217 TRP B N 1
ATOM 3972 C CA . TRP B 1 217 ? 1.166 -0.777 -11.625 1 94.44 217 TRP B CA 1
ATOM 3973 C C . TRP B 1 217 ? 1.67 -1.92 -10.75 1 94.44 217 TRP B C 1
ATOM 3975 O O . TRP B 1 217 ? 2.463 -2.752 -11.195 1 94.44 217 TRP B O 1
ATOM 3985 N N . CYS B 1 218 ? 1.19 -1.977 -9.547 1 89.31 218 CYS B N 1
ATOM 3986 C CA . CYS B 1 218 ? 1.655 -2.973 -8.594 1 89.31 218 CYS B CA 1
ATOM 3987 C C . CYS B 1 218 ? 0.548 -3.967 -8.258 1 89.31 218 CYS B C 1
ATOM 3989 O O . CYS B 1 218 ? 0.751 -4.883 -7.461 1 89.31 218 CYS B O 1
ATOM 3991 N N . ASP B 1 219 ? -0.576 -3.758 -8.82 1 90.88 219 ASP B N 1
ATOM 3992 C CA . ASP B 1 219 ? -1.723 -4.582 -8.453 1 90.88 219 ASP B CA 1
ATOM 3993 C C . ASP B 1 219 ? -1.753 -5.875 -9.266 1 90.88 219 ASP B C 1
ATOM 3995 O O . ASP B 1 219 ? -2.189 -5.879 -10.422 1 90.88 219 ASP B O 1
ATOM 3999 N N . TYR B 1 220 ? -1.42 -6.914 -8.648 1 89.12 220 TYR B N 1
ATOM 4000 C CA . TYR B 1 220 ? -1.446 -8.219 -9.312 1 89.12 220 TYR B CA 1
ATOM 4001 C C . TYR B 1 220 ? -2.621 -9.055 -8.82 1 89.12 220 TYR B C 1
ATOM 4003 O O . TYR B 1 220 ? -3.348 -9.641 -9.617 1 89.12 220 TYR B O 1
ATOM 4011 N N . ILE B 1 221 ? -2.844 -9.086 -7.562 1 86.56 221 ILE B N 1
ATOM 4012 C CA . ILE B 1 221 ? -3.777 -10.039 -6.98 1 86.56 221 ILE B CA 1
ATOM 4013 C C . ILE B 1 221 ? -5.203 -9.688 -7.398 1 86.56 221 ILE B C 1
ATOM 4015 O O . ILE B 1 221 ? -5.887 -10.492 -8.031 1 86.56 221 ILE B O 1
ATOM 4019 N N . PHE B 1 222 ? -5.566 -8.531 -7.152 1 89.94 222 PHE B N 1
ATOM 4020 C CA . PHE B 1 222 ? -6.941 -8.141 -7.434 1 89.94 222 PHE B CA 1
ATOM 4021 C C . PHE B 1 222 ? -7.195 -8.094 -8.938 1 89.94 222 PHE B C 1
ATOM 4023 O O . PHE B 1 222 ? -8.219 -8.594 -9.414 1 89.94 222 PHE B O 1
ATOM 4030 N N . ALA B 1 223 ? -6.258 -7.547 -9.648 1 94.12 223 ALA B N 1
ATOM 4031 C CA . ALA B 1 223 ? -6.398 -7.434 -11.102 1 94.12 223 ALA B CA 1
ATOM 4032 C C . ALA B 1 223 ? -6.48 -8.805 -11.758 1 94.12 223 ALA B C 1
ATOM 4034 O O . ALA B 1 223 ? -7.25 -9.008 -12.703 1 94.12 223 ALA B O 1
ATOM 4035 N N . SER B 1 224 ? -5.684 -9.75 -11.281 1 91.75 224 SER B N 1
ATOM 4036 C CA . SER B 1 224 ? -5.715 -11.102 -11.82 1 91.75 224 SER B CA 1
ATOM 4037 C C . SER B 1 224 ? -7.074 -11.75 -11.602 1 91.75 224 SER B C 1
ATOM 4039 O O . SER B 1 224 ? -7.598 -12.43 -12.492 1 91.75 224 SER B O 1
ATOM 4041 N N . TYR B 1 225 ? -7.574 -11.5 -10.492 1 89.06 225 TYR B N 1
ATOM 4042 C CA . TYR B 1 225 ? -8.852 -12.117 -10.164 1 89.06 225 TYR B CA 1
ATOM 4043 C C . TYR B 1 225 ? -9.977 -11.523 -11 1 89.06 225 TYR B C 1
ATOM 4045 O O . TYR B 1 225 ? -10.875 -12.242 -11.453 1 89.06 225 TYR B O 1
ATOM 4053 N N . ILE B 1 226 ? -9.969 -10.25 -11.227 1 93.88 226 ILE B N 1
ATOM 4054 C CA . ILE B 1 226 ? -11.031 -9.586 -11.977 1 93.88 226 ILE B CA 1
ATOM 4055 C C . ILE B 1 226 ? -10.953 -9.977 -13.453 1 93.88 226 ILE B C 1
ATOM 4057 O O . ILE B 1 226 ? -11.977 -10.18 -14.102 1 93.88 226 ILE B O 1
ATOM 4061 N N . ALA B 1 227 ? -9.711 -10.055 -13.938 1 94.69 227 ALA B N 1
ATOM 4062 C CA . ALA B 1 227 ? -9.539 -10.484 -15.32 1 94.69 227 ALA B CA 1
ATOM 4063 C C . ALA B 1 227 ? -9.875 -11.961 -15.484 1 94.69 227 ALA B C 1
ATOM 4065 O O . ALA B 1 227 ? -10.328 -12.391 -16.547 1 94.69 227 ALA B O 1
ATOM 4066 N N . PHE B 1 228 ? -9.562 -12.742 -14.508 1 90 228 PHE B N 1
ATOM 4067 C CA . PHE B 1 228 ? -9.914 -14.156 -14.367 1 90 228 PHE B CA 1
ATOM 4068 C C . PHE B 1 228 ? -9.539 -14.93 -15.625 1 90 228 PHE B C 1
ATOM 4070 O O . PHE B 1 228 ? -10.383 -15.594 -16.234 1 90 228 PHE B O 1
ATOM 4077 N N . GLY B 1 229 ? -8.305 -14.852 -16.078 1 90.5 229 GLY B N 1
ATOM 4078 C CA . GLY B 1 229 ? -7.777 -15.672 -17.156 1 90.5 229 GLY B CA 1
ATOM 4079 C C . GLY B 1 229 ? -7.926 -15.039 -18.531 1 90.5 229 GLY B C 1
ATOM 4080 O O . GLY B 1 229 ? -7.348 -15.516 -19.5 1 90.5 229 GLY B O 1
ATOM 4081 N N . TYR B 1 230 ? -8.695 -13.961 -18.594 1 95.62 230 TYR B N 1
ATOM 4082 C CA . TYR B 1 230 ? -8.812 -13.25 -19.859 1 95.62 230 TYR B CA 1
ATOM 4083 C C . TYR B 1 230 ? -7.602 -12.352 -20.094 1 95.62 230 TYR B C 1
ATOM 4085 O O . TYR B 1 230 ? -7.602 -11.18 -19.703 1 95.62 230 TYR B O 1
ATOM 4093 N N . SER B 1 231 ? -6.664 -12.773 -20.797 1 94.94 231 SER B N 1
ATOM 4094 C CA . SER B 1 231 ? -5.328 -12.203 -20.906 1 94.94 231 SER B CA 1
ATOM 4095 C C . SER B 1 231 ? -5.371 -10.812 -21.531 1 94.94 231 SER B C 1
ATOM 4097 O O . SER B 1 231 ? -4.562 -9.945 -21.203 1 94.94 231 SER B O 1
ATOM 4099 N N . LYS B 1 232 ? -6.297 -10.562 -22.406 1 96.69 232 LYS B N 1
ATOM 4100 C CA . LYS B 1 232 ? -6.371 -9.281 -23.109 1 96.69 232 LYS B CA 1
ATOM 4101 C C . LYS B 1 232 ? -6.668 -8.148 -22.125 1 96.69 232 LYS B C 1
ATOM 4103 O O . LYS B 1 232 ? -6.406 -6.98 -22.438 1 96.69 232 LYS B O 1
ATOM 4108 N N . SER B 1 233 ? -7.195 -8.484 -20.938 1 97.69 233 SER B N 1
ATOM 4109 C CA . SER B 1 233 ? -7.574 -7.453 -19.984 1 97.69 233 SER B CA 1
ATOM 4110 C C . SER B 1 233 ? -6.598 -7.402 -18.812 1 97.69 233 SER B C 1
ATOM 4112 O O . SER B 1 233 ? -6.848 -6.711 -17.812 1 97.69 233 SER B O 1
ATOM 4114 N N . TYR B 1 234 ? -5.496 -8.07 -18.969 1 97.06 234 TYR B N 1
ATOM 4115 C CA . TYR B 1 234 ? -4.496 -8.008 -17.906 1 97.06 234 TYR B CA 1
ATOM 4116 C C . TYR B 1 234 ? -3.893 -6.609 -17.812 1 97.06 234 TYR B C 1
ATOM 4118 O O . TYR B 1 234 ? -3.77 -5.91 -18.828 1 97.06 234 TYR B O 1
ATOM 4126 N N . ASN B 1 235 ? -3.668 -6.207 -16.562 1 97.25 235 ASN B N 1
ATOM 4127 C CA . ASN B 1 235 ? -2.674 -5.148 -16.422 1 97.25 235 ASN B CA 1
ATOM 4128 C C . ASN B 1 235 ? -1.253 -5.703 -16.469 1 97.25 235 ASN B C 1
ATOM 4130 O O . ASN B 1 235 ? -1.059 -6.918 -16.562 1 97.25 235 ASN B O 1
ATOM 4134 N N . VAL B 1 236 ? -0.313 -4.863 -16.484 1 96 236 VAL B N 1
ATOM 4135 C CA . VAL B 1 236 ? 1.063 -5.277 -16.734 1 96 236 VAL B CA 1
ATOM 4136 C C . VAL B 1 236 ? 1.59 -6.09 -15.555 1 96 236 VAL B C 1
ATOM 4138 O O . VAL B 1 236 ? 2.391 -7.012 -15.734 1 96 236 VAL B O 1
ATOM 4141 N N . ALA B 1 237 ? 1.205 -5.789 -14.328 1 93.62 237 ALA B N 1
ATOM 4142 C CA . ALA B 1 237 ? 1.642 -6.539 -13.148 1 93.62 237 ALA B CA 1
ATOM 4143 C C . ALA B 1 237 ? 1.245 -8.008 -13.258 1 93.62 237 ALA B C 1
ATOM 4145 O O . ALA B 1 237 ? 2.053 -8.898 -12.977 1 93.62 237 ALA B O 1
ATOM 4146 N N . VAL B 1 238 ? 0.038 -8.25 -13.68 1 92.81 238 VAL B N 1
ATOM 4147 C CA . VAL B 1 238 ? -0.456 -9.609 -13.852 1 92.81 238 VAL B CA 1
ATOM 4148 C C . VAL B 1 238 ? 0.343 -10.32 -14.945 1 92.81 238 VAL B C 1
ATOM 4150 O O . VAL B 1 238 ? 0.774 -11.461 -14.766 1 92.81 238 VAL B O 1
ATOM 4153 N N . GLY B 1 239 ? 0.499 -9.648 -16.047 1 92.19 239 GLY B N 1
ATOM 4154 C CA . GLY B 1 239 ? 1.252 -10.227 -17.141 1 92.19 239 GLY B CA 1
ATOM 4155 C C . GLY B 1 239 ? 2.682 -10.57 -16.781 1 92.19 239 GLY B C 1
ATOM 4156 O O . GLY B 1 239 ? 3.154 -11.672 -17.062 1 92.19 239 GLY B O 1
ATOM 4157 N N . LEU B 1 240 ? 3.379 -9.648 -16.172 1 90.44 240 LEU B N 1
ATOM 4158 C CA . LEU B 1 240 ? 4.77 -9.867 -15.797 1 90.44 240 LEU B CA 1
ATOM 4159 C C . LEU B 1 240 ? 4.883 -10.977 -14.758 1 90.44 240 LEU B C 1
ATOM 4161 O O . LEU B 1 240 ? 5.805 -11.797 -14.812 1 90.44 240 LEU B O 1
ATOM 4165 N N . TYR B 1 241 ? 3.992 -10.977 -13.859 1 86 241 TYR B N 1
ATOM 4166 C CA . TYR B 1 241 ? 4.016 -12.031 -12.844 1 86 241 TYR B CA 1
ATOM 4167 C C . TYR B 1 241 ? 3.822 -13.406 -13.484 1 86 241 TYR B C 1
ATOM 4169 O O . TYR B 1 241 ? 4.43 -14.383 -13.047 1 86 241 TYR B O 1
ATOM 4177 N N . ASP B 1 242 ? 2.959 -13.461 -14.391 1 84.31 242 ASP B N 1
ATOM 4178 C CA . ASP B 1 242 ? 2.719 -14.719 -15.094 1 84.31 242 ASP B CA 1
ATOM 4179 C C . ASP B 1 242 ? 3.998 -15.234 -15.75 1 84.31 242 ASP B C 1
ATOM 4181 O O . ASP B 1 242 ? 4.203 -16.453 -15.852 1 84.31 242 ASP B O 1
ATOM 4185 N N . TRP B 1 243 ? 4.82 -14.328 -16.188 1 83.38 243 TRP B N 1
ATOM 4186 C CA . TRP B 1 243 ? 6.074 -14.711 -16.828 1 83.38 243 TRP B CA 1
ATOM 4187 C C . TRP B 1 243 ? 6.996 -15.414 -15.836 1 83.38 243 TRP B C 1
ATOM 4189 O O . TRP B 1 243 ? 7.738 -16.328 -16.203 1 83.38 243 TRP B O 1
ATOM 4199 N N . VAL B 1 244 ? 7.004 -15.008 -14.609 1 77.62 244 VAL B N 1
ATOM 4200 C CA . VAL B 1 244 ? 7.969 -15.539 -13.648 1 77.62 244 VAL B CA 1
ATOM 4201 C C . VAL B 1 244 ? 7.344 -16.688 -12.867 1 77.62 244 VAL B C 1
ATOM 4203 O O . VAL B 1 244 ? 8.055 -17.5 -12.266 1 77.62 244 VAL B O 1
ATOM 4206 N N . ASN B 1 245 ? 6.094 -16.719 -12.68 1 71.62 245 ASN B N 1
ATOM 4207 C CA . ASN B 1 245 ? 5.438 -17.812 -11.969 1 71.62 245 ASN B CA 1
ATOM 4208 C C . ASN B 1 245 ? 5.297 -19.062 -12.852 1 71.62 245 ASN B C 1
ATOM 4210 O O . ASN B 1 245 ? 5.035 -20.156 -12.352 1 71.62 245 ASN B O 1
ATOM 4214 N N . THR B 1 246 ? 5.473 -18.812 -14.188 1 61.56 246 THR B N 1
ATOM 4215 C CA . THR B 1 246 ? 5.395 -19.984 -15.055 1 61.56 246 THR B CA 1
ATOM 4216 C C . THR B 1 246 ? 6.711 -20.75 -15.047 1 61.56 246 THR B C 1
ATOM 4218 O O . THR B 1 246 ? 7.738 -20.234 -14.609 1 61.56 246 THR B O 1
ATOM 4221 N N . ASN B 1 247 ? 6.723 -22.031 -15.008 1 54.5 247 ASN B N 1
ATOM 4222 C CA . ASN B 1 247 ? 7.828 -22.984 -15.039 1 54.5 247 ASN B CA 1
ATOM 4223 C C . ASN B 1 247 ? 8.891 -22.562 -16.047 1 54.5 247 ASN B C 1
ATOM 4225 O O . ASN B 1 247 ? 9.867 -23.297 -16.266 1 54.5 247 ASN B O 1
ATOM 4229 N N . ASP B 1 248 ? 8.664 -21.5 -16.797 1 57.34 248 ASP B N 1
ATOM 4230 C CA . ASP B 1 248 ? 9.758 -21.156 -17.703 1 57.34 248 ASP B CA 1
ATOM 4231 C C . ASP B 1 248 ? 10.469 -19.891 -17.266 1 57.34 248 ASP B C 1
ATOM 4233 O O . ASP B 1 248 ? 10.555 -18.922 -18.016 1 57.34 248 ASP B O 1
ATOM 4237 N N . TYR B 1 249 ? 10.852 -19.812 -16.016 1 59 249 TYR B N 1
ATOM 4238 C CA . TYR B 1 249 ? 11.609 -18.703 -15.438 1 59 249 TYR B CA 1
ATOM 4239 C C . TYR B 1 249 ? 12.844 -18.391 -16.266 1 59 249 TYR B C 1
ATOM 4241 O O . TYR B 1 249 ? 13.211 -17.219 -16.453 1 59 249 TYR B O 1
ATOM 4249 N N . GLN B 1 250 ? 13.297 -19.328 -16.969 1 62.56 250 GLN B N 1
ATOM 4250 C CA . GLN B 1 250 ? 14.555 -19.188 -17.703 1 62.56 250 GLN B CA 1
ATOM 4251 C C . GLN B 1 250 ? 14.352 -18.406 -19 1 62.56 250 GLN B C 1
ATOM 4253 O O . GLN B 1 250 ? 15.234 -17.656 -19.422 1 62.56 250 GLN B O 1
ATOM 4258 N N . GLY B 1 251 ? 13.188 -18.422 -19.453 1 70.44 251 GLY B N 1
ATOM 4259 C CA . GLY B 1 251 ? 12.992 -17.781 -20.75 1 70.44 251 GLY B CA 1
ATOM 4260 C C . GLY B 1 251 ? 12.5 -16.344 -20.641 1 70.44 251 GLY B C 1
ATOM 4261 O O . GLY B 1 251 ? 12.719 -15.539 -21.547 1 70.44 251 GLY B O 1
ATOM 4262 N N . TYR B 1 252 ? 12.023 -16 -19.453 1 82.69 252 TYR B N 1
ATOM 4263 C CA . TYR B 1 252 ? 11.328 -14.719 -19.438 1 82.69 252 TYR B CA 1
ATOM 4264 C C . TYR B 1 252 ? 11.969 -13.758 -18.453 1 82.69 252 TYR B C 1
ATOM 4266 O O . TYR B 1 252 ? 11.516 -12.625 -18.281 1 82.69 252 TYR B O 1
ATOM 4274 N N . PHE B 1 253 ? 13.133 -14.102 -17.906 1 85.5 253 PHE B N 1
ATOM 4275 C CA . PHE B 1 253 ? 13.688 -13.289 -16.828 1 85.5 253 PHE B CA 1
ATOM 4276 C C . PHE B 1 253 ? 14.125 -11.93 -17.359 1 85.5 253 PHE B C 1
ATOM 4278 O O . PHE B 1 253 ? 13.742 -10.891 -16.812 1 85.5 253 PHE B O 1
ATOM 4285 N N . THR B 1 254 ? 14.906 -11.938 -18.406 1 90.19 254 THR B N 1
ATOM 4286 C CA . THR B 1 254 ? 15.391 -10.672 -18.938 1 90.19 254 THR B CA 1
ATOM 4287 C C . THR B 1 254 ? 14.242 -9.844 -19.516 1 90.19 254 THR B C 1
ATOM 4289 O O . THR B 1 254 ? 14.273 -8.617 -19.469 1 90.19 254 THR B O 1
ATOM 4292 N N . ARG B 1 255 ? 13.227 -10.555 -20.047 1 90.81 255 ARG B N 1
ATOM 4293 C CA . ARG B 1 255 ? 12.039 -9.867 -20.547 1 90.81 255 ARG B CA 1
ATOM 4294 C C . ARG B 1 255 ? 11.242 -9.234 -19.406 1 90.81 255 ARG B C 1
ATOM 4296 O O . ARG B 1 255 ? 10.727 -8.125 -19.547 1 90.81 255 ARG B O 1
ATOM 4303 N N . PHE B 1 256 ? 11.195 -9.945 -18.312 1 91.06 256 PHE B N 1
ATOM 4304 C CA . PHE B 1 256 ? 10.586 -9.414 -17.094 1 91.06 256 PHE B CA 1
ATOM 4305 C C . PHE B 1 256 ? 11.305 -8.148 -16.641 1 91.06 256 PHE B C 1
ATOM 4307 O O . PHE B 1 256 ? 10.672 -7.145 -16.328 1 91.06 256 PHE B O 1
ATOM 4314 N N . CYS B 1 257 ? 12.656 -8.195 -16.656 1 91.88 257 CYS B N 1
ATOM 4315 C CA . CYS B 1 257 ? 13.453 -7.051 -16.234 1 91.88 257 CYS B CA 1
ATOM 4316 C C . CYS B 1 257 ? 13.227 -5.863 -17.172 1 91.88 257 CYS B C 1
ATOM 4318 O O . CYS B 1 257 ? 13.078 -4.73 -16.703 1 91.88 257 CYS B O 1
ATOM 4320 N N . ALA B 1 258 ? 13.203 -6.156 -18.453 1 93.88 258 ALA B N 1
ATOM 4321 C CA . ALA B 1 258 ? 12.961 -5.102 -19.438 1 93.88 258 ALA B CA 1
ATOM 4322 C C . ALA B 1 258 ? 11.586 -4.473 -19.234 1 93.88 258 ALA B C 1
ATOM 4324 O O . ALA B 1 258 ? 11.445 -3.246 -19.281 1 93.88 258 ALA B O 1
ATOM 4325 N N . GLY B 1 259 ? 10.586 -5.332 -19.078 1 93.94 259 GLY B N 1
ATOM 4326 C CA . GLY B 1 259 ? 9.258 -4.82 -18.766 1 93.94 259 GLY B CA 1
ATOM 4327 C C . GLY B 1 259 ? 9.227 -3.949 -17.531 1 93.94 259 GLY B C 1
ATOM 4328 O O . GLY B 1 259 ? 8.555 -2.914 -17.5 1 93.94 259 GLY B O 1
ATOM 4329 N N . GLY B 1 260 ? 9.938 -4.395 -16.469 1 93.06 260 GLY B N 1
ATOM 4330 C CA . GLY B 1 260 ? 10.031 -3.629 -15.234 1 93.06 260 GLY B CA 1
ATOM 4331 C C . GLY B 1 260 ? 10.609 -2.24 -15.438 1 93.06 260 GLY B C 1
ATOM 4332 O O . GLY B 1 260 ? 10.109 -1.267 -14.867 1 93.06 260 GLY B O 1
ATOM 4333 N N . VAL B 1 261 ? 11.594 -2.146 -16.234 1 92.94 261 VAL B N 1
ATOM 4334 C CA . VAL B 1 261 ? 12.234 -0.864 -16.516 1 92.94 261 VAL B CA 1
ATOM 4335 C C . VAL B 1 261 ? 11.234 0.063 -17.203 1 92.94 261 VAL B C 1
ATOM 4337 O O . VAL B 1 261 ? 11.133 1.242 -16.859 1 92.94 261 VAL B O 1
ATOM 4340 N N . LEU B 1 262 ? 10.492 -0.469 -18.109 1 95.19 262 LEU B N 1
ATOM 4341 C CA . LEU B 1 262 ? 9.547 0.346 -18.859 1 95.19 262 LEU B CA 1
ATOM 4342 C C . LEU B 1 262 ? 8.398 0.817 -17.969 1 95.19 262 LEU B C 1
ATOM 4344 O O . LEU B 1 262 ? 7.848 1.899 -18.188 1 95.19 262 LEU B O 1
ATOM 4348 N N . ILE B 1 263 ? 8.023 0.033 -17 1 94 263 ILE B N 1
ATOM 4349 C CA . ILE B 1 263 ? 6.957 0.38 -16.062 1 94 263 ILE B CA 1
ATOM 4350 C C . ILE B 1 263 ? 7.359 1.606 -15.25 1 94 263 ILE B C 1
ATOM 4352 O O . ILE B 1 263 ? 6.512 2.416 -14.867 1 94 263 ILE B O 1
ATOM 4356 N N . ALA B 1 264 ? 8.641 1.774 -15.047 1 89.56 264 ALA B N 1
ATOM 4357 C CA . ALA B 1 264 ? 9.148 2.893 -14.258 1 89.56 264 ALA B CA 1
ATOM 4358 C C . ALA B 1 264 ? 8.992 4.211 -15.016 1 89.56 264 ALA B C 1
ATOM 4360 O O . ALA B 1 264 ? 8.969 5.281 -14.406 1 89.56 264 ALA B O 1
ATOM 4361 N N . VAL B 1 265 ? 8.844 4.176 -16.234 1 91.44 265 VAL B N 1
ATOM 4362 C CA . VAL B 1 265 ? 8.898 5.363 -17.078 1 91.44 265 VAL B CA 1
ATOM 4363 C C . VAL B 1 265 ? 7.688 6.254 -16.797 1 91.44 265 VAL B C 1
ATOM 4365 O O . VAL B 1 265 ? 7.84 7.426 -16.453 1 91.44 265 VAL B O 1
ATOM 4368 N N . PRO B 1 266 ? 6.457 5.746 -16.859 1 93.44 266 PRO B N 1
ATOM 4369 C CA . PRO B 1 266 ? 5.328 6.641 -16.609 1 93.44 266 PRO B CA 1
ATOM 4370 C C . PRO B 1 266 ? 5.281 7.141 -15.164 1 93.44 266 PRO B C 1
ATOM 4372 O O . PRO B 1 266 ? 4.863 8.273 -14.914 1 93.44 266 PRO B O 1
ATOM 4375 N N . ILE B 1 267 ? 5.691 6.344 -14.266 1 88.19 267 ILE B N 1
ATOM 4376 C CA . ILE B 1 267 ? 5.688 6.723 -12.859 1 88.19 267 ILE B CA 1
ATOM 4377 C C . ILE B 1 267 ? 6.688 7.852 -12.625 1 88.19 267 ILE B C 1
ATOM 4379 O O . ILE B 1 267 ? 6.355 8.867 -12.008 1 88.19 267 ILE B O 1
ATOM 4383 N N . THR B 1 268 ? 7.875 7.672 -13.211 1 87 268 THR B N 1
ATOM 4384 C CA . THR B 1 268 ? 8.914 8.688 -13.094 1 87 268 THR B CA 1
ATOM 4385 C C . THR B 1 268 ? 8.508 9.969 -13.805 1 87 268 THR B C 1
ATOM 4387 O O . THR B 1 268 ? 8.711 11.07 -13.289 1 87 268 THR B O 1
ATOM 4390 N N . ALA B 1 269 ? 7.93 9.82 -14.891 1 90.31 269 ALA B N 1
ATOM 4391 C CA . ALA B 1 269 ? 7.488 10.984 -15.656 1 90.31 269 ALA B CA 1
ATOM 4392 C C . ALA B 1 269 ? 6.457 11.797 -14.883 1 90.31 269 ALA B C 1
ATOM 4394 O O . ALA B 1 269 ? 6.539 13.023 -14.82 1 90.31 269 ALA B O 1
ATOM 4395 N N . LEU B 1 270 ? 5.535 11.094 -14.281 1 87.81 270 LEU B N 1
ATOM 4396 C CA . LEU B 1 270 ? 4.52 11.797 -13.5 1 87.81 270 LEU B CA 1
ATOM 4397 C C . LEU B 1 270 ? 5.141 12.477 -12.289 1 87.81 270 LEU B C 1
ATOM 4399 O O . LEU B 1 270 ? 4.82 13.633 -11.984 1 87.81 270 LEU B O 1
ATOM 4403 N N . PHE B 1 271 ? 6.004 11.766 -11.648 1 83.25 271 PHE B N 1
ATOM 4404 C CA . PHE B 1 271 ? 6.676 12.336 -10.492 1 83.25 271 PHE B CA 1
ATOM 4405 C C . PHE B 1 271 ? 7.449 13.594 -10.875 1 83.25 271 PHE B C 1
ATOM 4407 O O . PHE B 1 271 ? 7.355 14.617 -10.195 1 83.25 271 PHE B O 1
ATOM 4414 N N . MET B 1 272 ? 8.156 13.508 -11.922 1 82.94 272 MET B N 1
ATOM 4415 C CA . MET B 1 272 ? 8.977 14.641 -12.359 1 82.94 272 MET B CA 1
ATOM 4416 C C . MET B 1 272 ? 8.109 15.828 -12.75 1 82.94 272 MET B C 1
ATOM 4418 O O . MET B 1 272 ? 8.5 16.984 -12.555 1 82.94 272 MET B O 1
ATOM 4422 N N . SER B 1 273 ? 6.996 15.602 -13.164 1 85.31 273 SER B N 1
ATOM 4423 C CA . SER B 1 273 ? 6.094 16.672 -13.57 1 85.31 273 SER B CA 1
ATOM 4424 C C . SER B 1 273 ? 5.465 17.359 -12.367 1 85.31 273 SER B C 1
ATOM 4426 O O . SER B 1 273 ? 5.113 18.531 -12.43 1 85.31 273 SER B O 1
ATOM 4428 N N . LEU B 1 274 ? 5.453 16.641 -11.258 1 80.5 274 LEU B N 1
ATOM 4429 C CA . LEU B 1 274 ? 4.699 17.156 -10.125 1 80.5 274 LEU B CA 1
ATOM 4430 C C . LEU B 1 274 ? 5.637 17.562 -8.992 1 80.5 274 LEU B C 1
ATOM 4432 O O . LEU B 1 274 ? 5.223 18.25 -8.055 1 80.5 274 LEU B O 1
ATOM 4436 N N . GLN B 1 275 ? 6.824 17.109 -9.07 1 74.12 275 GLN B N 1
ATOM 4437 C CA . GLN B 1 275 ? 7.758 17.234 -7.953 1 74.12 275 GLN B CA 1
ATOM 4438 C C . GLN B 1 275 ? 7.98 18.703 -7.602 1 74.12 275 GLN B C 1
ATOM 4440 O O . GLN B 1 275 ? 8.242 19.047 -6.445 1 74.12 275 GLN B O 1
ATOM 4445 N N . LYS B 1 276 ? 7.957 19.656 -8.508 1 72.69 276 LYS B N 1
ATOM 4446 C CA . LYS B 1 276 ? 8.18 21.078 -8.234 1 72.69 276 LYS B CA 1
ATOM 4447 C C . LYS B 1 276 ? 7.121 21.625 -7.281 1 72.69 276 LYS B C 1
ATOM 4449 O O . LYS B 1 276 ? 7.383 22.562 -6.527 1 72.69 276 LYS B O 1
ATOM 4454 N N . TYR B 1 277 ? 5.988 20.984 -7.363 1 68.5 277 TYR B N 1
ATOM 4455 C CA . TYR B 1 277 ? 4.895 21.438 -6.512 1 68.5 277 TYR B CA 1
ATOM 4456 C C . TYR B 1 277 ? 4.941 20.75 -5.152 1 68.5 277 TYR B C 1
ATOM 4458 O O . TYR B 1 277 ? 4.324 21.219 -4.191 1 68.5 277 TYR B O 1
ATOM 4466 N N . TYR B 1 278 ? 5.566 19.594 -5.148 1 61.19 278 TYR B N 1
ATOM 4467 C CA . TYR B 1 278 ? 5.641 18.812 -3.924 1 61.19 278 TYR B CA 1
ATOM 4468 C C . TYR B 1 278 ? 6.66 19.406 -2.955 1 61.19 278 TYR B C 1
ATOM 4470 O O . TYR B 1 278 ? 6.383 19.531 -1.762 1 61.19 278 TYR B O 1
ATOM 4478 N N . VAL B 1 279 ? 7.871 19.672 -3.334 1 55.34 279 VAL B N 1
ATOM 4479 C CA . VAL B 1 279 ? 8.992 20.062 -2.482 1 55.34 279 VAL B CA 1
ATOM 4480 C C . VAL B 1 279 ? 8.773 21.484 -1.957 1 55.34 279 VAL B C 1
ATOM 4482 O O . VAL B 1 279 ? 9.125 21.781 -0.815 1 55.34 279 VAL B O 1
ATOM 4485 N N . GLU B 1 280 ? 8.148 22.328 -2.725 1 50.94 280 GLU B N 1
ATOM 4486 C CA . GLU B 1 280 ? 7.957 23.688 -2.229 1 50.94 280 GLU B CA 1
ATOM 4487 C C . GLU B 1 280 ? 6.977 23.703 -1.058 1 50.94 280 GLU B C 1
ATOM 4489 O O . GLU B 1 280 ? 7.133 24.5 -0.131 1 50.94 280 GLU B O 1
ATOM 4494 N N . GLY B 1 281 ? 5.938 23.062 -1.112 1 47.72 281 GLY B N 1
ATOM 4495 C CA . GLY B 1 281 ? 4.895 23.094 -0.101 1 47.72 281 GLY B CA 1
ATOM 4496 C C . GLY B 1 281 ? 5.34 22.531 1.236 1 47.72 281 GLY B C 1
ATOM 4497 O O . GLY B 1 281 ? 4.957 23.047 2.289 1 47.72 281 GLY B O 1
ATOM 4498 N N . VAL B 1 282 ? 6.105 21.469 1.203 1 45.5 282 VAL B N 1
ATOM 4499 C CA . VAL B 1 282 ? 6.66 20.938 2.445 1 45.5 282 VAL B CA 1
ATOM 4500 C C . VAL B 1 282 ? 7.73 21.891 2.977 1 45.5 282 VAL B C 1
ATOM 4502 O O . VAL B 1 282 ? 7.855 22.078 4.188 1 45.5 282 VAL B O 1
ATOM 4505 N N . THR B 1 283 ? 8.445 22.578 2.104 1 40.22 283 THR B N 1
ATOM 4506 C CA . THR B 1 283 ? 9.484 23.547 2.479 1 40.22 283 THR B CA 1
ATOM 4507 C C . THR B 1 283 ? 8.883 24.922 2.713 1 40.22 283 THR B C 1
ATOM 4509 O O . THR B 1 283 ? 9.461 25.734 3.441 1 40.22 283 THR B O 1
ATOM 4512 N N . GLY B 1 284 ? 7.871 25.297 2 1 40.94 284 GLY B N 1
ATOM 4513 C CA . GLY B 1 284 ? 7.383 26.672 1.98 1 40.94 284 GLY B CA 1
ATOM 4514 C C . GLY B 1 284 ? 6.574 27.031 3.211 1 40.94 284 GLY B C 1
ATOM 4515 O O . GLY B 1 284 ? 6.156 28.188 3.371 1 40.94 284 GLY B O 1
ATOM 4516 N N . GLY B 1 285 ? 5.914 26.125 3.873 1 38.78 285 GLY B N 1
ATOM 4517 C CA . GLY B 1 285 ? 5.211 26.641 5.039 1 38.78 285 GLY B CA 1
ATOM 4518 C C . GLY B 1 285 ? 6.109 27.406 5.988 1 38.78 285 GLY B C 1
ATOM 4519 O O . GLY B 1 285 ? 5.637 27.969 6.984 1 38.78 285 GLY B O 1
ATOM 4520 N N . ALA B 1 286 ? 7.391 27.188 6.086 1 36.78 286 ALA B N 1
ATOM 4521 C CA . ALA B 1 286 ? 8.25 27.859 7.051 1 36.78 286 ALA B CA 1
ATOM 4522 C C . ALA B 1 286 ? 8.414 29.344 6.699 1 36.78 286 ALA B C 1
ATOM 4524 O O . ALA B 1 286 ? 8.672 30.172 7.574 1 36.78 286 ALA B O 1
ATOM 4525 N N . VAL B 1 287 ? 8.492 29.719 5.445 1 33.91 287 VAL B N 1
ATOM 4526 C CA . VAL B 1 287 ? 9.102 31.031 5.266 1 33.91 287 VAL B CA 1
ATOM 4527 C C . VAL B 1 287 ? 8.055 32.125 5.469 1 33.91 287 VAL B C 1
ATOM 4529 O O . VAL B 1 287 ? 8.383 33.312 5.473 1 33.91 287 VAL B O 1
ATOM 4532 N N . LYS B 1 288 ? 6.777 31.859 5.266 1 35.41 288 LYS B N 1
ATOM 4533 C CA . LYS B 1 288 ? 6.105 33.156 5.273 1 35.41 288 LYS B CA 1
ATOM 4534 C C . LYS B 1 288 ? 5.867 33.625 6.699 1 35.41 288 LYS B C 1
ATOM 4536 O O . LYS B 1 288 ? 5.113 34.594 6.918 1 35.41 288 LYS B O 1
ATOM 4541 N N . GLY B 1 289 ? 6.418 33.062 7.715 1 29.61 289 GLY B N 1
ATOM 4542 C CA . GLY B 1 289 ? 6.395 34 8.844 1 29.61 289 GLY B CA 1
ATOM 4543 C C . GLY B 1 289 ? 7.508 35.031 8.797 1 29.61 289 GLY B C 1
ATOM 4544 O O . GLY B 1 289 ? 8.5 34.844 8.086 1 29.61 289 GLY B O 1
#

Radius of gyration: 25.32 Å; Cα contacts (8 Å, |Δi|>4): 703; chains: 2; bounding box: 67×75×58 Å

Solvent-accessible surface area (backbone atoms only — not comparable to full-atom values): 29837 Å² total; per-residue (Å²): 130,86,72,81,66,70,74,60,55,66,52,48,56,55,47,50,52,51,48,52,51,50,50,53,50,48,53,62,66,43,45,42,55,51,44,34,54,37,37,18,29,29,44,71,42,102,71,33,24,34,89,69,96,62,65,72,53,92,43,77,33,61,60,30,54,52,46,42,72,32,90,90,32,65,47,58,56,13,45,50,45,28,50,54,36,14,54,54,18,14,52,44,21,36,53,42,18,50,51,47,12,46,47,68,56,70,52,85,59,92,61,49,69,59,50,52,54,50,32,48,52,58,55,61,42,55,64,69,70,32,40,62,55,48,37,56,61,30,46,76,74,56,23,29,22,90,26,14,55,66,32,51,30,48,52,51,25,70,59,28,48,43,64,18,64,65,56,20,46,56,53,53,72,50,66,62,63,59,55,52,54,42,41,73,73,64,48,49,70,66,52,43,43,65,71,47,50,44,70,74,36,46,31,59,51,48,50,43,28,50,53,38,34,43,49,49,60,59,38,30,68,57,50,41,58,32,8,61,82,33,68,89,36,26,34,40,31,33,52,47,46,52,42,57,73,36,94,48,40,31,61,31,38,20,39,41,24,30,52,47,53,58,59,40,47,64,56,46,53,52,46,66,73,44,44,74,51,37,57,44,50,65,58,47,72,65,61,81,107,131,90,71,85,61,71,73,59,54,66,51,49,56,54,47,49,51,51,48,51,51,50,51,54,49,49,52,60,66,43,45,41,54,51,44,35,53,37,36,18,28,31,44,69,42,103,70,31,24,34,90,68,96,63,64,72,53,92,42,79,32,60,59,31,53,52,45,42,73,32,91,90,33,65,48,58,56,14,45,49,45,27,50,54,36,14,52,52,18,13,54,44,20,36,52,42,18,51,52,47,12,46,47,67,57,72,54,84,60,90,61,48,69,58,50,52,54,50,33,49,52,58,56,61,40,55,63,68,70,34,40,63,55,49,38,55,61,30,46,77,73,55,23,29,22,89,26,13,53,64,33,50,31,49,51,52,25,70,58,29,48,42,64,18,63,65,56,18,49,56,53,54,71,49,64,62,65,59,56,52,53,40,42,74,75,63,47,48,70,67,52,42,43,64,70,48,50,47,70,75,35,46,32,57,50,48,50,43,28,50,53,39,34,42,49,49,60,57,38,29,68,56,50,42,59,33,8,60,84,35,69,89,38,26,32,39,33,34,52,48,46,51,42,59,73,36,95,50,39,32,63,30,39,20,40,42,25,28,51,47,54,58,59,41,47,63,56,47,51,52,46,65,72,43,43,75,51,37,58,45,51,63,58,48,70,65,60,81,109